Protein 4E4U (pdb70)

Secondary structure (DSSP, 8-state):
--EEEEEEEEEEPPTT-TT-SEEEEEEEEETTS-EEEEEE---SS-HHHHHHHHHHHHHHHTTTS-TT-HHHHHHHHHHTTT--S--HHHHHHHHHHHHHHHHHHHHHHTSBGGGTTT----SSEEEEEE---B-TTS-B-SS-HHHHHHHHHHHHHHT-SEEEE--S---BTT--B---HHHHHHHHHHHHHHHHHHTTSSEEEE---S-B-HHHHHHHHHHHGGG--SEEE--S-SS-HHHHHHHHHT-SSPEEE-TT--HHHHHHHHHHTT--SEE---TTTTTSHHHHHHHHHHHHHTT-EE-----S-HHHHHHHHHHHHT-TTB--EEESTTS-HHHHHTBSSPPEEETTEEE---SSBTS--B-HHHHHHT-----SS-SS--BSSPPPTT-----

Nearest PDB structures (foldseek):
  4e4u-assembly1_A  TM=1.002E+00  e=3.955E-94  unidentified
  4e5t-assembly1_A  TM=9.890E-01  e=2.209E-67  Roseibium alexandrii DFL-11
  4e5t-assembly1_B  TM=9.887E-01  e=5.277E-67  Roseibium alexandrii DFL-11
  4e5t-assembly1_C  TM=9.898E-01  e=5.972E-66  Roseibium alexandrii DFL-11
  4e5t-assembly1_D  TM=9.881E-01  e=5.972E-66  Roseibium alexandrii DFL-11

Radius of gyration: 20.28 Å; Cα contacts (8 Å, |Δi|>4): 953; chains: 1; bounding box: 49×52×54 Å

Structure (mmCIF, N/CA/C/O backbone):
data_4E4U
#
_entry.id   4E4U
#
_cell.length_a   118.835
_cell.length_b   118.835
_cell.length_c   120.839
_cell.angle_alpha   90.00
_cell.angle_beta   90.00
_cell.angle_gamma   90.00
#
_symmetry.space_group_name_H-M   'I 4 2 2'
#
loop_
_entity.id
_entity.type
_entity.pdbx_description
1 polymer 'Mandalate racemase/muconate lactonizing enzyme'
2 non-polymer (2R,3S)-1,4-DIMERCAPTOBUTANE-2,3-DIOL
3 water water
#
loop_
_atom_site.group_PDB
_atom_site.id
_atom_site.type_symbol
_atom_site.label_atom_id
_atom_site.label_alt_id
_atom_site.label_comp_id
_atom_site.label_asym_id
_atom_site.label_entity_id
_atom_site.label_seq_id
_atom_site.pdbx_PDB_ins_code
_atom_site.Cartn_x
_atom_site.Cartn_y
_atom_site.Cartn_z
_atom_site.occupancy
_atom_site.B_iso_or_equiv
_atom_site.auth_seq_id
_atom_site.auth_comp_id
_atom_site.auth_asym_id
_atom_site.auth_atom_id
_atom_site.pdbx_PDB_model_num
ATOM 1 N N . MET A 1 1 ? 42.456 28.751 -69.362 1.00 25.56 1 MET A N 1
ATOM 2 C CA . MET A 1 1 ? 42.797 28.034 -68.144 1.00 26.36 1 MET A CA 1
ATOM 3 C C . MET A 1 1 ? 42.647 26.531 -68.307 1.00 21.79 1 MET A C 1
ATOM 4 O O . MET A 1 1 ? 41.600 26.064 -68.743 1.00 20.65 1 MET A O 1
ATOM 9 N N . LYS A 1 2 ? 43.669 25.770 -67.922 1.00 19.36 2 LYS A N 1
ATOM 10 C CA . LYS A 1 2 ? 43.571 24.318 -68.018 1.00 19.35 2 LYS A CA 1
ATOM 11 C C . LYS A 1 2 ? 44.350 23.576 -66.933 1.00 16.89 2 LYS A C 1
ATOM 12 O O . LYS A 1 2 ? 45.324 24.090 -66.390 1.00 17.66 2 LYS A O 1
ATOM 18 N N . ILE A 1 3 ? 43.907 22.360 -66.624 1.00 16.00 3 ILE A N 1
ATOM 19 C CA . ILE A 1 3 ? 44.591 21.521 -65.645 1.00 16.06 3 ILE A CA 1
ATOM 20 C C . ILE A 1 3 ? 45.803 20.885 -66.301 1.00 16.63 3 ILE A C 1
ATOM 21 O O . ILE A 1 3 ? 45.681 20.249 -67.350 1.00 17.49 3 ILE A O 1
ATOM 26 N N . VAL A 1 4 ? 46.974 21.045 -65.694 1.00 16.23 4 VAL A N 1
ATOM 27 C CA . VAL A 1 4 ? 48.189 20.519 -66.310 1.00 17.45 4 VAL A CA 1
ATOM 28 C C . VAL A 1 4 ? 48.881 19.431 -65.496 1.00 17.95 4 VAL A C 1
ATOM 29 O O . VAL A 1 4 ? 49.755 18.736 -66.015 1.00 19.07 4 VAL A O 1
ATOM 33 N N . SER A 1 5 ? 48.501 19.269 -64.232 1.00 17.81 5 SER A N 1
ATOM 34 C CA . SER A 1 5 ? 49.166 18.267 -63.402 1.00 18.25 5 SER A CA 1
ATOM 35 C C . SER A 1 5 ? 48.326 17.776 -62.232 1.00 16.61 5 SER A C 1
ATOM 36 O O . SER A 1 5 ? 47.414 18.464 -61.766 1.00 16.09 5 SER A O 1
ATOM 39 N N . LEU A 1 6 ? 48.677 16.581 -61.767 1.00 16.78 6 LEU A N 1
ATOM 40 C CA . LEU A 1 6 ? 48.016 15.909 -60.663 1.00 16.71 6 LEU A CA 1
ATOM 41 C C . LEU A 1 6 ? 49.063 15.347 -59.712 1.00 17.17 6 LEU A C 1
ATOM 42 O O . LEU A 1 6 ? 50.088 14.819 -60.152 1.00 18.67 6 LEU A O 1
ATOM 47 N N . GLU A 1 7 ? 48.796 15.456 -58.413 1.00 16.28 7 GLU A N 1
ATOM 48 C CA . GLU A 1 7 ? 49.519 14.697 -57.396 1.00 17.87 7 GLU A CA 1
ATOM 49 C C . GLU A 1 7 ? 48.501 13.927 -56.576 1.00 16.42 7 GLU A C 1
ATOM 50 O O . GLU A 1 7 ? 47.464 14.479 -56.197 1.00 17.69 7 GLU A O 1
ATOM 56 N N . THR A 1 8 ? 48.804 12.667 -56.279 1.00 15.20 8 THR A N 1
ATOM 57 C CA . THR A 1 8 ? 47.959 11.859 -55.407 1.00 15.59 8 THR A CA 1
ATOM 58 C C . THR A 1 8 ? 48.669 11.625 -54.083 1.00 16.44 8 THR A C 1
ATOM 59 O O . THR A 1 8 ? 49.847 11.265 -54.059 1.00 17.64 8 THR A O 1
ATOM 63 N N . HIS A 1 9 ? 47.956 11.846 -52.986 1.00 15.65 9 HIS A N 1
ATOM 64 C CA . HIS A 1 9 ? 48.509 11.638 -51.658 1.00 16.31 9 HIS A CA 1
ATOM 65 C C . HIS A 1 9 ? 47.559 10.768 -50.859 1.00 15.86 9 HIS A C 1
ATOM 66 O O . HIS A 1 9 ? 46.459 11.201 -50.516 1.00 16.42 9 HIS A O 1
ATOM 73 N N . ILE A 1 10 ? 47.976 9.534 -50.593 1.00 16.07 10 ILE A N 1
ATOM 74 C CA . ILE A 1 10 ? 47.166 8.605 -49.816 1.00 15.95 10 ILE A CA 1
ATOM 75 C C . ILE A 1 10 ? 47.743 8.541 -48.407 1.00 16.32 10 ILE A C 1
ATOM 76 O O . ILE A 1 10 ? 48.786 7.930 -48.168 1.00 18.27 10 ILE A O 1
ATOM 81 N N . VAL A 1 11 ? 47.064 9.216 -47.487 1.00 16.03 11 VAL A N 1
ATOM 82 C CA . VAL A 1 11 ? 47.567 9.444 -46.143 1.00 16.42 11 VAL A CA 1
ATOM 83 C C . VAL A 1 11 ? 47.104 8.353 -45.187 1.00 16.34 11 VAL A C 1
ATOM 84 O O . VAL A 1 11 ? 45.921 8.015 -45.148 1.00 16.53 11 VAL A O 1
ATOM 88 N N . ALA A 1 12 ? 48.038 7.806 -44.416 1.00 16.30 12 ALA A N 1
ATOM 89 C CA . ALA A 1 12 ? 47.708 6.826 -43.387 1.00 16.49 12 ALA A CA 1
ATOM 90 C C . ALA A 1 12 ? 47.142 7.543 -42.168 1.00 16.74 12 ALA A C 1
ATOM 91 O O . ALA A 1 12 ? 47.799 8.413 -41.596 1.00 18.31 12 ALA A O 1
ATOM 93 N N . VAL A 1 13 ? 45.929 7.177 -41.768 1.00 16.08 13 VAL A N 1
ATOM 94 C CA . VAL A 1 13 ? 45.313 7.755 -40.581 1.00 16.46 13 VAL A CA 1
ATOM 95 C C . VAL A 1 13 ? 45.891 7.065 -39.345 1.00 17.97 13 VAL A C 1
ATOM 96 O O . VAL A 1 13 ? 45.874 5.845 -39.254 1.00 18.11 13 VAL A O 1
ATOM 100 N N . PRO A 1 14 ? 46.428 7.839 -38.387 1.00 19.28 14 PRO A N 1
ATOM 101 C CA . PRO A 1 14 ? 47.045 7.197 -37.218 1.00 20.50 14 PRO A CA 1
ATOM 102 C C . PRO A 1 14 ? 46.034 6.404 -36.393 1.00 20.90 14 PRO A C 1
ATOM 103 O O . PRO A 1 14 ? 44.844 6.738 -36.409 1.00 20.25 14 PRO A O 1
ATOM 107 N N . PRO A 1 15 ? 46.497 5.363 -35.678 1.00 22.91 15 PRO A N 1
ATOM 108 C CA . PRO A 1 15 ? 45.602 4.665 -34.747 1.00 24.15 15 PRO A CA 1
ATOM 109 C C . PRO A 1 15 ? 45.019 5.678 -33.763 1.00 25.27 15 PRO A C 1
ATOM 110 O O . PRO A 1 15 ? 45.718 6.632 -33.408 1.00 25.96 15 PRO A O 1
ATOM 114 N N . PRO A 1 16 ? 43.763 5.490 -33.323 1.00 25.97 16 PRO A N 1
ATOM 115 C CA . PRO A 1 16 ? 42.871 4.351 -33.572 1.00 26.06 16 PRO A CA 1
ATOM 116 C C . PRO A 1 16 ? 42.044 4.445 -34.861 1.00 25.24 16 PRO A C 1
ATOM 117 O O . PRO A 1 16 ? 40.969 3.847 -34.920 1.00 26.57 16 PRO A O 1
ATOM 121 N N . HIS A 1 17 ? 42.534 5.175 -35.861 1.00 23.14 17 HIS A N 1
ATOM 122 C CA . HIS A 1 17 ? 41.933 5.202 -37.197 1.00 22.18 17 HIS A CA 1
ATOM 123 C C . HIS A 1 17 ? 40.513 5.782 -37.239 1.00 22.44 17 HIS A C 1
ATOM 124 O O . HIS A 1 17 ? 39.618 5.223 -37.880 1.00 22.41 17 HIS A O 1
ATOM 131 N N . VAL A 1 18 ? 40.307 6.912 -36.570 1.00 22.98 18 VAL A N 1
ATOM 132 C CA . VAL A 1 18 ? 39.004 7.563 -36.630 1.00 23.97 18 VAL A CA 1
ATOM 133 C C . VAL A 1 18 ? 38.810 8.196 -38.005 1.00 21.55 18 VAL A C 1
ATOM 134 O O . VAL A 1 18 ? 39.579 9.062 -38.421 1.00 21.54 18 VAL A O 1
ATOM 138 N N . GLY A 1 19 ? 37.783 7.748 -38.717 1.00 19.33 19 GLY A N 1
ATOM 139 C CA . GLY A 1 19 ? 37.587 8.171 -40.089 1.00 18.16 19 GLY A CA 1
ATOM 140 C C . GLY A 1 19 ? 38.204 7.195 -41.075 1.00 17.67 19 GLY A C 1
ATOM 141 O O . GLY A 1 19 ? 38.284 7.484 -42.270 1.00 17.85 19 GLY A O 1
ATOM 142 N N . GLY A 1 20 ? 38.652 6.042 -40.579 1.00 17.98 20 GLY A N 1
ATOM 143 C CA . GLY A 1 20 ? 39.114 4.977 -41.455 1.00 17.57 20 GLY A CA 1
ATOM 144 C C . GLY A 1 20 ? 40.618 4.797 -41.508 1.00 16.77 20 GLY A C 1
ATOM 145 O O . GLY A 1 20 ? 41.359 5.458 -40.787 1.00 18.06 20 GLY A O 1
ATOM 146 N N . MET A 1 21 ? 41.075 3.895 -42.372 1.00 15.90 21 MET A N 1
ATOM 147 C CA . MET A 1 21 ? 42.492 3.550 -42.435 1.00 15.47 21 MET A CA 1
ATOM 148 C C . MET A 1 21 ? 43.354 4.541 -43.218 1.00 15.32 21 MET A C 1
ATOM 149 O O . MET A 1 21 ? 44.517 4.747 -42.890 1.00 15.74 21 MET A O 1
ATOM 154 N N . TYR A 1 22 ? 42.800 5.130 -44.268 1.00 14.11 22 TYR A N 1
ATOM 155 C CA . TYR A 1 22 ? 43.568 6.047 -45.105 1.00 13.89 22 TYR A CA 1
ATOM 156 C C . TYR A 1 22 ? 42.629 6.987 -45.824 1.00 14.11 22 TYR A C 1
ATOM 157 O O . TYR A 1 22 ? 41.464 6.659 -46.050 1.00 15.38 22 TYR A O 1
ATOM 166 N N . TRP A 1 23 ? 43.143 8.157 -46.177 1.00 13.96 23 TRP A N 1
ATOM 167 C CA . TRP A 1 23 ? 42.387 9.129 -46.957 1.00 13.98 23 TRP A CA 1
ATOM 168 C C . TRP A 1 23 ? 43.100 9.378 -48.274 1.00 13.95 23 TRP A C 1
ATOM 169 O O . TRP A 1 23 ? 44.325 9.513 -48.312 1.00 15.63 23 TRP A O 1
ATOM 180 N N . ILE A 1 24 ? 42.323 9.422 -49.353 1.00 13.30 24 ILE A N 1
ATOM 181 C CA . ILE A 1 24 ? 42.874 9.577 -50.691 1.00 12.90 24 ILE A CA 1
ATOM 182 C C . ILE A 1 24 ? 42.674 11.002 -51.180 1.00 13.68 24 ILE A C 1
ATOM 183 O O . ILE A 1 24 ? 41.547 11.399 -51.490 1.00 13.44 24 ILE A O 1
ATOM 188 N N . PHE A 1 25 ? 43.760 11.768 -51.260 1.00 13.67 25 PHE A N 1
ATOM 189 C CA . PHE A 1 25 ? 43.676 13.154 -51.711 1.00 13.73 25 PHE A CA 1
ATOM 190 C C . PHE A 1 25 ? 44.273 13.318 -53.097 1.00 13.52 25 PHE A C 1
ATOM 191 O O . PHE A 1 25 ? 45.239 12.640 -53.449 1.00 14.74 25 PHE A O 1
ATOM 199 N N . VAL A 1 26 ? 43.706 14.233 -53.875 1.00 13.51 26 VAL A N 1
ATOM 200 C CA . VAL A 1 26 ? 44.302 14.623 -55.146 1.00 13.73 26 VAL A CA 1
ATOM 201 C C . VAL A 1 26 ? 44.520 16.132 -55.168 1.00 14.07 26 VAL A C 1
ATOM 202 O O . VAL A 1 26 ? 43.693 16.899 -54.656 1.00 15.02 26 VAL A O 1
ATOM 206 N N . LYS A 1 27 ? 45.652 16.551 -55.726 1.00 14.39 27 LYS A N 1
ATOM 207 C CA . LYS A 1 27 ? 45.952 17.969 -55.898 1.00 15.35 27 LYS A CA 1
ATOM 208 C C . LYS A 1 27 ? 46.144 18.270 -57.377 1.00 15.21 27 LYS A C 1
ATOM 209 O O . LYS A 1 27 ? 46.951 17.627 -58.049 1.00 16.49 27 LYS A O 1
ATOM 215 N N . LEU A 1 28 ? 45.375 19.230 -57.885 1.00 15.03 28 LEU A N 1
ATOM 216 C CA . LEU A 1 28 ? 45.468 19.643 -59.280 1.00 15.09 28 LEU A CA 1
ATOM 217 C C . LEU A 1 28 ? 46.107 21.009 -59.377 1.00 15.58 28 LEU A C 1
ATOM 218 O O . LEU A 1 28 ? 45.899 21.863 -58.512 1.00 16.32 28 LEU A O 1
ATOM 223 N N . LYS A 1 29 ? 46.879 21.232 -60.433 1.00 17.14 29 LYS A N 1
ATOM 224 C CA . LYS A 1 29 ? 47.404 22.564 -60.692 1.00 19.45 29 LYS A CA 1
ATOM 225 C C . LYS A 1 29 ? 47.056 22.983 -62.113 1.00 18.35 29 LYS A C 1
ATOM 226 O O . LYS A 1 29 ? 47.038 22.155 -63.033 1.00 17.57 29 LYS A O 1
ATOM 232 N N . THR A 1 30 ? 46.752 24.266 -62.279 1.00 19.20 30 THR A N 1
ATOM 233 C CA . THR A 1 30 ? 46.454 24.818 -63.593 1.00 19.45 30 THR A CA 1
ATOM 234 C C . THR A 1 30 ? 47.702 25.406 -64.239 1.00 19.52 30 THR A C 1
ATOM 235 O O . THR A 1 30 ? 48.736 25.584 -63.579 1.00 19.48 30 THR A O 1
ATOM 239 N N . ASP A 1 31 ? 47.590 25.731 -65.525 1.00 20.09 31 ASP A N 1
ATOM 240 C CA . ASP A 1 31 ? 48.686 26.324 -66.273 1.00 22.85 31 ASP A CA 1
ATOM 241 C C . ASP A 1 31 ? 49.069 27.708 -65.756 1.00 24.81 31 ASP A C 1
ATOM 242 O O . ASP A 1 31 ? 50.197 28.148 -65.955 1.00 26.02 31 ASP A O 1
ATOM 247 N N . ASP A 1 32 ? 48.145 28.398 -65.089 1.00 26.19 32 ASP A N 1
ATOM 248 C CA . ASP A 1 32 ? 48.482 29.703 -64.518 1.00 28.80 32 ASP A CA 1
ATOM 249 C C . ASP A 1 32 ? 48.613 29.668 -62.992 1.00 27.73 32 ASP A C 1
ATOM 250 O O . ASP A 1 32 ? 48.523 30.698 -62.315 1.00 28.46 32 ASP A O 1
ATOM 255 N N . GLY A 1 33 ? 48.807 28.471 -62.457 1.00 26.24 33 GLY A N 1
ATOM 256 C CA . GLY A 1 33 ? 49.265 28.322 -61.090 1.00 25.81 33 GLY A CA 1
ATOM 257 C C . GLY A 1 33 ? 48.222 28.220 -59.992 1.00 24.81 33 GLY A C 1
ATOM 258 O O . GLY A 1 33 ? 48.571 28.322 -58.817 1.00 26.54 33 GLY A O 1
ATOM 259 N N . ILE A 1 34 ? 46.953 28.024 -60.342 1.00 22.93 34 ILE A N 1
ATOM 260 C CA . ILE A 1 34 ? 45.933 27.849 -59.310 1.00 21.96 34 ILE A CA 1
ATOM 261 C C . ILE A 1 34 ? 45.898 26.386 -58.876 1.00 20.32 34 ILE A C 1
ATOM 262 O O . ILE A 1 34 ? 45.921 25.484 -59.716 1.00 20.45 34 ILE A O 1
ATOM 267 N N . GLU A 1 35 ? 45.865 26.153 -57.567 1.00 20.10 35 GLU A N 1
ATOM 268 C CA . GLU A 1 35 ? 45.862 24.799 -57.026 1.00 20.17 35 GLU A CA 1
ATOM 269 C C . GLU A 1 35 ? 44.488 24.445 -56.498 1.00 17.37 35 GLU A C 1
ATOM 270 O O . GLU A 1 35 ? 43.835 25.274 -55.863 1.00 17.82 35 GLU A O 1
ATOM 276 N N . GLY A 1 36 ? 44.053 23.212 -56.745 1.00 15.26 36 GLY A N 1
ATOM 277 C CA . GLY A 1 36 ? 42.819 22.715 -56.161 1.00 15.62 36 GLY A CA 1
ATOM 278 C C . GLY A 1 36 ? 43.047 21.371 -55.499 1.00 14.68 36 GLY A C 1
ATOM 279 O O . GLY A 1 36 ? 43.888 20.593 -55.946 1.00 15.04 36 GLY A O 1
ATOM 280 N N . VAL A 1 37 ? 42.300 21.091 -54.434 1.00 13.80 37 VAL A N 1
ATOM 281 C CA . VAL A 1 37 ? 42.434 19.820 -53.733 1.00 13.86 37 VAL A CA 1
ATOM 282 C C . VAL A 1 37 ? 41.088 19.096 -53.671 1.00 13.82 37 VAL A C 1
ATOM 283 O O . VAL A 1 37 ? 40.036 19.731 -53.621 1.00 14.00 37 VAL A O 1
ATOM 287 N N . GLY A 1 38 ? 41.130 17.767 -53.710 1.00 12.41 38 GLY A N 1
ATOM 288 C CA . GLY A 1 38 ? 39.928 16.960 -53.631 1.00 12.77 38 GLY A CA 1
ATOM 289 C C . GLY A 1 38 ? 40.186 15.671 -52.882 1.00 12.31 38 GLY A C 1
ATOM 290 O O . GLY A 1 38 ? 41.339 15.339 -52.559 1.00 13.38 38 GLY A O 1
ATOM 291 N N . GLU A 1 39 ? 39.113 14.944 -52.595 1.00 11.89 39 GLU A N 1
ATOM 292 C CA . GLU A 1 39 ? 39.200 13.680 -51.881 1.00 12.24 39 GLU A CA 1
ATOM 293 C C . GLU A 1 39 ? 38.345 12.645 -52.595 1.00 12.04 39 GLU A C 1
ATOM 294 O O . GLU A 1 39 ? 37.279 12.968 -53.129 1.00 12.02 39 GLU A O 1
ATOM 300 N N . ILE A 1 40 ? 38.837 11.410 -52.610 1.00 11.68 40 ILE A N 1
ATOM 301 C CA . ILE A 1 40 ? 38.186 10.291 -53.265 1.00 10.98 40 ILE A CA 1
ATOM 302 C C . ILE A 1 40 ? 37.710 9.293 -52.216 1.00 11.31 40 ILE A C 1
ATOM 303 O O . ILE A 1 40 ? 38.478 8.917 -51.331 1.00 12.52 40 ILE A O 1
ATOM 308 N N . TYR A 1 41 ? 36.446 8.873 -52.307 1.00 11.47 41 TYR A N 1
ATOM 309 C CA . TYR A 1 41 ? 35.900 7.885 -51.382 1.00 11.72 41 TYR A CA 1
ATOM 310 C C . TYR A 1 41 ? 35.624 6.618 -52.172 1.00 12.05 41 TYR A C 1
ATOM 311 O O . TYR A 1 41 ? 34.638 6.533 -52.912 1.00 13.50 41 TYR A O 1
ATOM 320 N N . SER A 1 42 ? 36.521 5.644 -52.048 1.00 12.59 42 SER A N 1
ATOM 321 C CA . SER A 1 42 ? 36.390 4.392 -52.784 1.00 13.37 42 SER A CA 1
ATOM 322 C C . SER A 1 42 ? 37.355 3.375 -52.211 1.00 13.48 42 SER A C 1
ATOM 323 O O . SER A 1 42 ? 38.558 3.630 -52.141 1.00 15.42 42 SER A O 1
ATOM 326 N N . ALA A 1 43 ? 36.834 2.219 -51.816 1.00 12.72 43 ALA A N 1
ATOM 327 C CA . ALA A 1 43 ? 37.675 1.186 -51.219 1.00 13.62 43 ALA A CA 1
ATOM 328 C C . ALA A 1 43 ? 37.360 -0.213 -51.732 1.00 11.82 43 ALA A C 1
ATOM 329 O O . ALA A 1 43 ? 37.677 -1.202 -51.074 1.00 12.92 43 ALA A O 1
ATOM 331 N N . THR A 1 44 ? 36.735 -0.303 -52.902 1.00 11.30 44 THR A N 1
ATOM 332 C CA . THR A 1 44 ? 36.586 -1.599 -53.558 1.00 11.83 44 THR A CA 1
ATOM 333 C C . THR A 1 44 ? 37.955 -2.268 -53.694 1.00 12.07 44 THR A C 1
ATOM 334 O O . THR A 1 44 ? 38.101 -3.473 -53.435 1.00 12.11 44 THR A O 1
ATOM 338 N N . PHE A 1 45 ? 38.943 -1.464 -54.098 1.00 12.09 45 PHE A N 1
ATOM 339 C CA . PHE A 1 45 ? 40.330 -1.895 -54.258 1.00 12.51 45 PHE A CA 1
ATOM 340 C C . PHE A 1 45 ? 41.202 -1.074 -53.330 1.00 13.32 45 PHE A C 1
ATOM 341 O O . PHE A 1 45 ? 40.863 0.070 -53.019 1.00 13.70 45 PHE A O 1
ATOM 349 N N . GLY A 1 46 ? 42.328 -1.652 -52.910 1.00 13.91 46 GLY A N 1
ATOM 350 C CA . GLY A 1 46 ? 43.255 -0.997 -52.002 1.00 14.87 46 GLY A CA 1
ATOM 351 C C . GLY A 1 46 ? 44.059 0.131 -52.621 1.00 15.07 46 GLY A C 1
ATOM 352 O O . GLY A 1 46 ? 44.046 0.319 -53.836 1.00 15.17 46 GLY A O 1
ATOM 353 N N A PRO A 1 47 ? 44.748 0.905 -51.780 0.54 16.30 47 PRO A N 1
ATOM 354 N N B PRO A 1 47 ? 44.799 0.877 -51.782 0.46 16.15 47 PRO A N 1
ATOM 355 C CA A PRO A 1 47 ? 45.493 2.086 -52.227 0.54 17.56 47 PRO A CA 1
ATOM 356 C CA B PRO A 1 47 ? 45.566 2.064 -52.177 0.46 17.39 47 PRO A CA 1
ATOM 357 C C A PRO A 1 47 ? 46.596 1.805 -53.258 0.54 17.23 47 PRO A C 1
ATOM 358 C C B PRO A 1 47 ? 46.581 1.793 -53.275 0.46 17.26 47 PRO A C 1
ATOM 359 O O A PRO A 1 47 ? 46.905 2.703 -54.041 0.54 17.26 47 PRO A O 1
ATOM 360 O O B PRO A 1 47 ? 46.828 2.668 -54.106 0.46 17.44 47 PRO A O 1
ATOM 367 N N . LYS A 1 48 ? 47.167 0.601 -53.275 1.00 17.34 48 LYS A N 1
ATOM 368 C CA . LYS A 1 48 ? 48.172 0.251 -54.284 1.00 18.74 48 LYS A CA 1
ATOM 369 C C . LYS A 1 48 ? 47.570 0.206 -55.688 1.00 18.01 48 LYS A C 1
ATOM 370 O O . LYS A 1 48 ? 48.237 0.499 -56.682 1.00 19.51 48 LYS A O 1
ATOM 376 N N . ALA A 1 49 ? 46.303 -0.164 -55.772 1.00 15.87 49 ALA A N 1
ATOM 377 C CA . ALA A 1 49 ? 45.597 -0.137 -57.042 1.00 15.16 49 ALA A CA 1
ATOM 378 C C . ALA A 1 49 ? 45.041 1.256 -57.328 1.00 14.13 49 ALA A C 1
ATOM 379 O O . ALA A 1 49 ? 44.982 1.677 -58.483 1.00 14.37 49 ALA A O 1
ATOM 381 N N . MET A 1 50 ? 44.633 1.975 -56.283 1.00 13.89 50 MET A N 1
ATOM 382 C CA . MET A 1 50 ? 44.010 3.282 -56.480 1.00 13.50 50 MET A CA 1
ATOM 383 C C . MET A 1 50 ? 44.952 4.299 -57.123 1.00 13.89 50 MET A C 1
ATOM 384 O O . MET A 1 50 ? 44.519 5.110 -57.931 1.00 14.42 50 MET A O 1
ATOM 389 N N . ALA A 1 51 ? 46.234 4.257 -56.779 1.00 15.00 51 ALA A N 1
ATOM 390 C CA . ALA A 1 51 ? 47.175 5.218 -57.352 1.00 15.56 51 ALA A CA 1
ATOM 391 C C . ALA A 1 51 ? 47.247 5.153 -58.898 1.00 14.60 51 ALA A C 1
ATOM 392 O O . ALA A 1 51 ? 47.053 6.177 -59.559 1.00 14.65 51 ALA A O 1
ATOM 394 N N . PRO A 1 52 ? 47.475 3.958 -59.487 1.00 14.55 52 PRO A N 1
ATOM 395 C CA . PRO A 1 52 ? 47.458 3.937 -60.956 1.00 14.82 52 PRO A CA 1
ATOM 396 C C . PRO A 1 52 ? 46.066 4.145 -61.564 1.00 13.62 52 PRO A C 1
ATOM 397 O O . PRO A 1 52 ? 45.974 4.651 -62.682 1.00 14.27 52 PRO A O 1
ATOM 401 N N . ILE A 1 53 ? 45.001 3.786 -60.852 1.00 12.56 53 ILE A N 1
ATOM 402 C CA . ILE A 1 53 ? 43.660 4.090 -61.344 1.00 12.14 53 ILE A CA 1
ATOM 403 C C . ILE A 1 53 ? 43.489 5.603 -61.508 1.00 11.79 53 ILE A C 1
ATOM 404 O O . ILE A 1 53 ? 43.012 6.089 -62.546 1.00 12.40 53 ILE A O 1
ATOM 409 N N . ILE A 1 54 ? 43.889 6.351 -60.484 1.00 12.23 54 ILE A N 1
ATOM 410 C CA . ILE A 1 54 ? 43.720 7.798 -60.504 1.00 12.70 54 ILE A CA 1
ATOM 411 C C . ILE A 1 54 ? 44.534 8.424 -61.637 1.00 13.08 54 ILE A C 1
ATOM 412 O O . ILE A 1 54 ? 44.036 9.298 -62.359 1.00 13.67 54 ILE A O 1
ATOM 417 N N . ASP A 1 55 ? 45.767 7.958 -61.821 1.00 13.59 55 ASP A N 1
ATOM 418 C CA . ASP A 1 55 ? 46.595 8.434 -62.929 1.00 15.05 55 ASP A CA 1
ATOM 419 C C . ASP A 1 55 ? 45.888 8.192 -64.266 1.00 14.16 55 ASP A C 1
ATOM 420 O O . ASP A 1 55 ? 45.879 9.057 -65.144 1.00 14.38 55 ASP A O 1
ATOM 425 N N . ASP A 1 56 ? 45.292 7.015 -64.413 1.00 13.60 56 ASP A N 1
ATOM 426 C CA . ASP A 1 56 ? 44.640 6.650 -65.660 1.00 13.67 56 ASP A CA 1
ATOM 427 C C . ASP A 1 56 ? 43.450 7.558 -65.967 1.00 12.77 56 ASP A C 1
ATOM 428 O O . ASP A 1 56 ? 43.312 8.063 -67.084 1.00 13.75 56 ASP A O 1
ATOM 433 N N . VAL A 1 57 ? 42.595 7.773 -64.973 1.00 11.65 57 VAL A N 1
ATOM 434 C CA . VAL A 1 57 ? 41.415 8.610 -65.163 1.00 11.70 57 VAL A CA 1
ATOM 435 C C . VAL A 1 57 ? 41.834 10.042 -65.486 1.00 12.13 57 VAL A C 1
ATOM 436 O O . VAL A 1 57 ? 41.288 10.678 -66.385 1.00 13.27 57 VAL A O 1
ATOM 440 N N . PHE A 1 58 ? 42.806 10.547 -64.738 1.00 12.22 58 PHE A N 1
ATOM 441 C CA . PHE A 1 58 ? 43.287 11.903 -64.949 1.00 12.54 58 PHE A CA 1
ATOM 442 C C . PHE A 1 58 ? 43.836 12.095 -66.361 1.00 12.27 58 PHE A C 1
ATOM 443 O O . PHE A 1 58 ? 43.467 13.041 -67.067 1.00 13.26 58 PHE A O 1
ATOM 451 N N . GLU A 1 59 ? 44.706 11.187 -66.783 1.00 13.46 59 GLU A N 1
ATOM 452 C CA . GLU A 1 59 ? 45.320 11.302 -68.100 1.00 15.32 59 GLU A CA 1
ATOM 453 C C . GLU A 1 59 ? 44.282 11.273 -69.222 1.00 14.49 59 GLU A C 1
ATOM 454 O O . GLU A 1 59 ? 44.353 12.078 -70.152 1.00 14.86 59 GLU A O 1
ATOM 460 N N . ARG A 1 60 ? 43.315 10.364 -69.129 1.00 13.55 60 ARG A N 1
ATOM 461 C CA . ARG A 1 60 ? 42.341 10.196 -70.202 1.00 14.19 60 ARG A CA 1
ATOM 462 C C . ARG A 1 60 ? 41.287 11.284 -70.229 1.00 14.12 60 ARG A C 1
ATOM 463 O O . ARG A 1 60 ? 40.851 11.687 -71.305 1.00 14.83 60 ARG A O 1
ATOM 471 N N . HIS A 1 61 ? 40.866 11.754 -69.056 1.00 13.08 61 HIS A N 1
ATOM 472 C CA . HIS A 1 61 ? 39.621 12.513 -68.977 1.00 12.92 61 HIS A CA 1
ATOM 473 C C . HIS A 1 61 ? 39.737 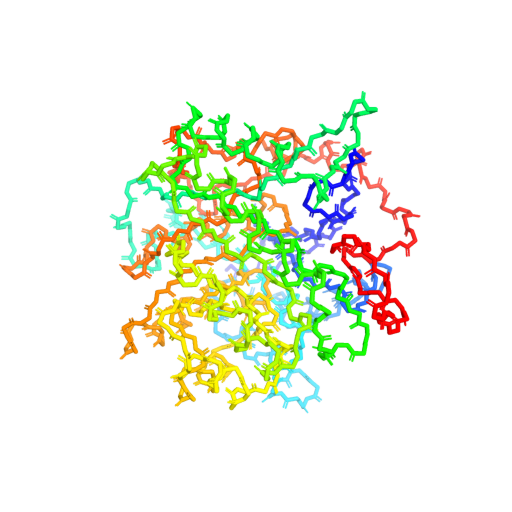13.934 -68.428 1.00 13.02 61 HIS A C 1
ATOM 474 O O . HIS A 1 61 ? 38.754 14.664 -68.457 1.00 14.03 61 HIS A O 1
ATOM 481 N N . LEU A 1 62 ? 40.910 14.339 -67.933 1.00 12.85 62 LEU A N 1
ATOM 482 C CA . LEU A 1 62 ? 41.028 15.675 -67.332 1.00 12.88 62 LEU A CA 1
ATOM 483 C C . LEU A 1 62 ? 42.278 16.454 -67.742 1.00 13.32 62 LEU A C 1
ATOM 484 O O . LEU A 1 62 ? 42.228 17.676 -67.867 1.00 14.03 62 LEU A O 1
ATOM 489 N N . LEU A 1 63 ? 43.397 15.761 -67.932 1.00 14.16 63 LEU A N 1
ATOM 490 C CA . LEU A 1 63 ? 44.633 16.430 -68.323 1.00 14.96 63 LEU A CA 1
ATOM 491 C C . LEU A 1 63 ? 44.408 17.352 -69.522 1.00 14.96 63 LEU A C 1
ATOM 492 O O . LEU A 1 63 ? 43.820 16.943 -70.528 1.00 15.71 63 LEU A O 1
ATOM 497 N N . ASN A 1 64 ? 44.841 18.605 -69.370 1.00 14.62 64 ASN A N 1
ATOM 498 C CA . ASN A 1 64 ? 44.741 19.649 -70.390 1.00 16.35 64 ASN A CA 1
ATOM 499 C C . ASN A 1 64 ? 43.341 20.184 -70.669 1.00 16.10 64 ASN A C 1
ATOM 500 O O . ASN A 1 64 ? 43.126 20.875 -71.667 1.00 18.14 64 ASN A O 1
ATOM 505 N N . ARG A 1 65 ? 42.405 19.899 -69.769 1.00 13.79 65 ARG A N 1
ATOM 506 C CA A ARG A 1 65 ? 41.031 20.384 -69.895 0.59 13.31 65 ARG A CA 1
ATOM 507 C CA B ARG A 1 65 ? 41.044 20.399 -69.911 0.41 13.50 65 ARG A CA 1
ATOM 508 C C . ARG A 1 65 ? 40.765 21.565 -68.958 1.00 13.89 65 ARG A C 1
ATOM 509 O O . ARG A 1 65 ? 41.447 21.743 -67.944 1.00 14.40 65 ARG A O 1
ATOM 524 N N . ASP A 1 66 ? 39.762 22.365 -69.295 1.00 14.30 66 ASP A N 1
ATOM 525 C CA . ASP A 1 66 ? 39.372 23.509 -68.478 1.00 14.03 66 ASP A CA 1
ATOM 526 C C . ASP A 1 66 ? 38.670 23.017 -67.208 1.00 13.89 66 ASP A C 1
ATOM 527 O O . ASP A 1 66 ? 37.700 22.267 -67.295 1.00 14.32 66 ASP A O 1
ATOM 532 N N . PRO A 1 67 ? 39.138 23.449 -66.021 1.00 13.53 67 PRO A N 1
ATOM 533 C CA . PRO A 1 67 ? 38.475 23.008 -64.783 1.00 13.56 67 PRO A CA 1
ATOM 534 C C . PRO A 1 67 ? 37.004 23.416 -64.677 1.00 13.01 67 PRO A C 1
ATOM 535 O O . PRO A 1 67 ? 36.263 22.791 -63.915 1.00 13.37 67 PRO A O 1
ATOM 539 N N . HIS A 1 68 ? 36.580 24.443 -65.410 1.00 12.46 68 HIS A N 1
ATOM 540 C CA . HIS A 1 68 ? 35.170 24.833 -65.375 1.00 12.09 68 HIS A CA 1
ATOM 541 C C . HIS A 1 68 ? 34.239 23.798 -65.999 1.00 11.96 68 HIS A C 1
ATOM 542 O O . HIS A 1 68 ? 33.031 23.829 -65.775 1.00 12.57 68 HIS A O 1
ATOM 549 N N . HIS A 1 69 ? 34.796 22.880 -66.780 1.00 11.13 69 HIS A N 1
ATOM 550 C CA . HIS A 1 69 ? 33.975 21.985 -67.583 1.00 11.03 69 HIS A CA 1
ATOM 551 C C . HIS A 1 69 ? 33.637 20.696 -66.838 1.00 10.21 69 HIS A C 1
ATOM 552 O O . HIS A 1 69 ? 34.028 19.595 -67.241 1.00 11.74 69 HIS A O 1
ATOM 559 N N . VAL A 1 70 ? 32.879 20.850 -65.758 1.00 10.83 70 VAL A N 1
ATOM 560 C CA . VAL A 1 70 ? 32.591 19.746 -64.855 1.00 11.45 70 VAL A CA 1
ATOM 561 C C . VAL A 1 70 ? 31.521 18.791 -65.397 1.00 11.40 70 VAL A C 1
ATOM 562 O O . VAL A 1 70 ? 31.547 17.603 -65.078 1.00 11.70 70 VAL A O 1
ATOM 566 N N . GLU A 1 71 ? 30.578 19.295 -66.195 1.00 11.01 71 GLU A N 1
ATOM 567 C CA . GLU A 1 71 ? 29.657 18.406 -66.912 1.00 11.07 71 GLU A CA 1
ATOM 568 C C . GLU A 1 71 ? 30.448 17.495 -67.840 1.00 11.08 71 GLU A C 1
ATOM 569 O O . GLU A 1 71 ? 30.231 16.283 -67.876 1.00 11.67 71 GLU A O 1
ATOM 575 N N . ARG A 1 72 ? 31.361 18.092 -68.601 1.00 10.95 72 ARG A N 1
ATOM 576 C CA . ARG A 1 72 ? 32.208 17.344 -69.519 1.00 10.89 72 ARG A CA 1
ATOM 577 C C . ARG A 1 72 ? 32.988 16.276 -68.764 1.00 10.60 72 ARG A C 1
ATOM 578 O O . ARG A 1 72 ? 33.008 15.104 -69.163 1.00 11.33 72 ARG A O 1
ATOM 586 N N . LEU A 1 73 ? 33.648 16.680 -67.685 1.00 10.37 73 LEU A N 1
ATOM 587 C CA . LEU A 1 73 ? 34.423 15.738 -66.886 1.00 10.32 73 LEU A CA 1
ATOM 588 C C . LEU A 1 73 ? 33.579 14.560 -66.414 1.00 10.50 73 LEU A C 1
ATOM 589 O O . LEU A 1 73 ? 33.972 13.396 -66.571 1.00 11.20 73 LEU A O 1
ATOM 594 N N . PHE A 1 74 ? 32.419 14.850 -65.833 1.00 10.15 74 PHE A N 1
ATOM 595 C CA . PHE A 1 74 ? 31.553 13.783 -65.364 1.00 10.18 74 PHE A CA 1
ATOM 596 C C . PHE A 1 74 ? 31.156 12.848 -66.513 1.00 10.19 74 PHE A C 1
ATOM 597 O O . PHE A 1 74 ? 31.264 11.624 -66.389 1.00 10.73 74 PHE A O 1
ATOM 605 N N . ARG A 1 75 ? 30.694 13.419 -67.626 1.00 10.02 75 ARG A N 1
ATOM 606 C CA . ARG A 1 75 ? 30.237 12.588 -68.739 1.00 9.89 75 ARG A CA 1
ATOM 607 C C . ARG A 1 75 ? 31.363 11.726 -69.298 1.00 10.66 75 ARG A C 1
ATOM 608 O O . ARG A 1 75 ? 31.138 10.563 -69.638 1.00 10.85 75 ARG A O 1
ATOM 616 N N . GLN A 1 76 ? 32.566 12.283 -69.409 1.00 10.80 76 GLN A N 1
ATOM 617 C CA . GLN A 1 76 ? 33.679 11.497 -69.936 1.00 11.02 76 GLN A CA 1
ATOM 618 C C . GLN A 1 76 ? 34.021 10.338 -69.003 1.00 11.27 76 GLN A C 1
ATOM 619 O O . GLN A 1 76 ? 34.235 9.213 -69.449 1.00 11.73 76 GLN A O 1
ATOM 625 N N . ALA A 1 77 ? 34.083 10.615 -67.707 1.00 10.59 77 ALA A N 1
ATOM 626 C CA . ALA A 1 77 ? 34.408 9.573 -66.738 1.00 10.86 77 ALA A CA 1
ATOM 627 C C . ALA A 1 77 ? 33.321 8.503 -66.680 1.00 10.16 77 ALA A C 1
ATOM 628 O O . ALA A 1 77 ? 33.605 7.306 -66.676 1.00 11.05 77 ALA A O 1
ATOM 630 N N . TYR A 1 78 ? 32.070 8.955 -66.621 1.00 9.53 78 TYR A N 1
ATOM 631 C CA . TYR A 1 78 ? 30.906 8.080 -66.566 1.00 10.09 78 TYR A CA 1
ATOM 632 C C . TYR A 1 78 ? 30.822 7.149 -67.774 1.00 9.93 78 TYR A C 1
ATOM 633 O O . TYR A 1 78 ? 30.303 6.043 -67.674 1.00 10.72 78 TYR A O 1
ATOM 642 N N . SER A 1 79 ? 31.342 7.606 -68.910 1.00 9.72 79 SER A N 1
ATOM 643 C CA . SER A 1 79 ? 31.224 6.877 -70.173 1.00 10.02 79 SER A CA 1
ATOM 644 C C . SER A 1 79 ? 32.447 6.021 -70.496 1.00 9.89 79 SER A C 1
ATOM 645 O O . SER A 1 79 ? 32.418 5.217 -71.434 1.00 10.96 79 SER A O 1
ATOM 648 N N . SER A 1 80 ? 33.512 6.205 -69.714 1.00 10.09 80 SER A N 1
ATOM 649 C CA . SER A 1 80 ? 34.833 5.641 -69.984 1.00 10.51 80 SER A CA 1
ATOM 650 C C . SER A 1 80 ? 34.813 4.160 -70.359 1.00 10.62 80 SER A C 1
ATOM 651 O O . SER A 1 80 ? 34.288 3.330 -69.617 1.00 12.03 80 SER A O 1
ATOM 654 N N . GLY A 1 81 ? 35.407 3.822 -71.499 1.00 11.26 81 GLY A N 1
ATOM 655 C CA . GLY A 1 81 ? 35.536 2.434 -71.907 1.00 12.15 81 GLY A CA 1
ATOM 656 C C . GLY A 1 81 ? 34.242 1.791 -72.367 1.00 11.23 81 GLY A C 1
ATOM 657 O O . GLY A 1 81 ? 34.093 0.573 -72.287 1.00 12.61 81 GLY A O 1
ATOM 658 N N . PHE A 1 82 ? 33.311 2.607 -72.862 1.00 10.99 82 PHE A N 1
ATOM 659 C CA . PHE A 1 82 ? 31.989 2.138 -73.279 1.00 10.88 82 PHE A CA 1
ATOM 660 C C . PHE A 1 82 ? 31.264 1.532 -72.076 1.00 10.62 82 PHE A C 1
ATOM 661 O O . PHE A 1 82 ? 30.892 0.362 -72.052 1.00 11.71 82 PHE A O 1
ATOM 669 N N . THR A 1 83 ? 31.084 2.365 -71.063 1.00 9.90 83 THR A N 1
ATOM 670 C CA . THR A 1 83 ? 30.332 1.979 -69.880 1.00 10.43 83 THR A CA 1
ATOM 671 C C . THR A 1 83 ? 29.039 2.797 -69.843 1.00 10.45 83 THR A C 1
ATOM 672 O O . THR A 1 83 ? 28.003 2.332 -70.320 1.00 10.95 83 THR A O 1
ATOM 676 N N . GLN A 1 84 ? 29.103 4.023 -69.334 1.00 10.80 84 GLN A N 1
ATOM 677 C CA . GLN A 1 84 ? 27.930 4.905 -69.324 1.00 10.26 84 GLN A CA 1
ATOM 678 C C . GLN A 1 84 ? 26.803 4.325 -68.467 1.00 10.04 84 GLN A C 1
ATOM 679 O O . GLN A 1 84 ? 25.613 4.497 -68.746 1.00 10.75 84 GLN A O 1
ATOM 685 N N . ARG A 1 85 ? 27.217 3.606 -67.432 1.00 10.25 85 ARG A N 1
ATOM 686 C CA . ARG A 1 85 ? 26.397 3.311 -66.260 1.00 9.34 85 ARG A CA 1
ATOM 687 C C . ARG A 1 85 ? 27.372 3.394 -65.090 1.00 10.14 85 ARG A C 1
ATOM 688 O O . ARG A 1 85 ? 28.578 3.390 -65.305 1.00 11.11 85 ARG A O 1
ATOM 696 N N . PRO A 1 86 ? 26.869 3.490 -63.858 1.00 10.49 86 PRO A N 1
ATOM 697 C CA . PRO A 1 86 ? 27.816 3.780 -62.773 1.00 11.00 86 PRO A CA 1
ATOM 698 C C . PRO A 1 86 ? 28.878 2.699 -62.557 1.00 10.99 86 PRO A C 1
ATOM 699 O O . PRO A 1 86 ? 28.531 1.524 -62.400 1.00 11.58 86 PRO A O 1
ATOM 703 N N . ASP A 1 87 ? 30.148 3.107 -62.571 1.00 11.24 87 ASP A N 1
ATOM 704 C CA . ASP A 1 87 ? 31.260 2.288 -62.104 1.00 10.81 87 ASP A CA 1
ATOM 705 C C . ASP A 1 87 ? 31.695 2.916 -60.781 1.00 10.81 87 ASP A C 1
ATOM 706 O O . ASP A 1 87 ? 32.182 4.048 -60.749 1.00 11.63 87 ASP A O 1
ATOM 711 N N . LEU A 1 88 ? 31.488 2.187 -59.691 1.00 10.73 88 LEU A N 1
ATOM 712 C CA . LEU A 1 88 ? 31.608 2.760 -58.353 1.00 10.67 88 LEU A CA 1
ATOM 713 C C . LEU A 1 88 ? 32.987 3.384 -58.079 1.00 10.48 88 LEU A C 1
ATOM 714 O O . LEU A 1 88 ? 33.082 4.481 -57.526 1.00 11.11 88 LEU A O 1
ATOM 719 N N . THR A 1 89 ? 34.057 2.695 -58.463 1.00 10.96 89 THR A N 1
ATOM 720 C CA . THR A 1 89 ? 35.390 3.239 -58.228 1.00 11.09 89 THR A CA 1
ATOM 721 C C . THR A 1 89 ? 35.634 4.463 -59.099 1.00 10.71 89 THR A C 1
ATOM 722 O O . THR A 1 89 ? 36.175 5.465 -58.621 1.00 11.15 89 THR A O 1
ATOM 726 N N . MET A 1 90 ? 35.208 4.405 -60.360 1.00 10.64 90 MET A N 1
ATOM 727 C CA . MET A 1 90 ? 35.383 5.549 -61.257 1.00 10.21 90 MET A CA 1
ATOM 728 C C . MET A 1 90 ? 34.647 6.761 -60.713 1.00 10.00 90 MET A C 1
ATOM 729 O O . MET A 1 90 ? 35.154 7.877 -60.768 1.00 11.03 90 MET A O 1
ATOM 734 N N . MET A 1 91 ? 33.451 6.549 -60.177 1.00 9.73 91 MET A N 1
ATOM 735 C CA . MET A 1 91 ? 32.697 7.664 -59.637 1.00 9.72 91 MET A CA 1
ATOM 736 C C . MET A 1 91 ? 33.386 8.284 -58.424 1.00 9.79 91 MET A C 1
ATOM 737 O O . MET A 1 91 ? 33.391 9.506 -58.272 1.00 10.40 91 MET A O 1
ATOM 742 N N . GLY A 1 92 ? 33.983 7.460 -57.563 1.00 9.75 92 GLY A N 1
ATOM 743 C CA . GLY A 1 92 ? 34.786 7.994 -56.472 1.00 10.70 92 GLY A CA 1
ATOM 744 C C . GLY A 1 92 ? 35.947 8.832 -56.983 1.00 10.59 92 GLY A C 1
ATOM 745 O O . GLY A 1 92 ? 36.194 9.941 -56.505 1.00 11.28 92 GLY A O 1
ATOM 746 N N . VAL A 1 93 ? 36.662 8.312 -57.974 1.00 10.54 93 VAL A N 1
ATOM 747 C CA . VAL A 1 93 ? 37.801 9.034 -58.530 1.00 11.38 93 VAL A CA 1
ATOM 748 C C . VAL A 1 93 ? 37.384 10.362 -59.147 1.00 10.96 93 VAL A C 1
ATOM 749 O O . VAL A 1 93 ? 37.984 11.407 -58.862 1.00 11.45 93 VAL A O 1
ATOM 753 N N . VAL A 1 94 ? 36.354 10.343 -59.984 1.00 10.29 94 VAL A N 1
ATOM 754 C CA . VAL A 1 94 ? 35.936 11.592 -60.607 1.00 10.67 94 VAL A CA 1
ATOM 755 C C . VAL A 1 94 ? 35.390 12.583 -59.581 1.00 10.32 94 VAL A C 1
ATOM 756 O O . VAL A 1 94 ? 35.512 13.789 -59.774 1.00 11.09 94 VAL A O 1
ATOM 760 N N . SER A 1 95 ? 34.819 12.091 -58.481 1.00 9.93 95 SER A N 1
ATOM 761 C CA . SER A 1 95 ? 34.337 12.988 -57.430 1.00 9.99 95 SER A CA 1
ATOM 762 C C . SER A 1 95 ? 35.486 13.837 -56.892 1.00 10.49 95 SER A C 1
ATOM 763 O O . SER A 1 95 ? 35.343 15.044 -56.690 1.00 11.24 95 SER A O 1
ATOM 766 N N . GLY A 1 96 ? 36.627 13.197 -56.650 1.00 10.88 96 GLY A N 1
ATOM 767 C CA . GLY A 1 96 ? 37.786 13.896 -56.125 1.00 11.27 96 GLY A CA 1
ATOM 768 C C . GLY A 1 96 ? 38.329 14.889 -57.129 1.00 11.33 96 GLY A C 1
ATOM 769 O O . GLY A 1 96 ? 38.654 16.023 -56.782 1.00 11.54 96 GLY A O 1
ATOM 770 N N . LEU A 1 97 ? 38.444 14.460 -58.384 1.00 11.14 97 LEU A N 1
ATOM 771 C CA . LEU A 1 97 ? 38.946 15.347 -59.428 1.00 11.21 97 LEU A CA 1
ATOM 772 C C . LEU A 1 97 ? 38.010 16.534 -59.635 1.00 11.34 97 LEU A C 1
ATOM 773 O O . LEU A 1 97 ? 38.460 17.672 -59.781 1.00 11.90 97 LEU A O 1
ATOM 778 N N . GLU A 1 98 ? 36.707 16.268 -59.632 1.00 10.58 98 GLU A N 1
ATOM 779 C CA . GLU A 1 98 ? 35.722 17.308 -59.890 1.00 10.90 98 GLU A CA 1
ATOM 780 C C . GLU A 1 98 ? 35.685 18.339 -58.759 1.00 11.65 98 GLU A C 1
ATOM 781 O O . GLU A 1 98 ? 35.598 19.545 -59.008 1.00 11.36 98 GLU A O 1
ATOM 787 N N . MET A 1 99 ? 35.758 17.887 -57.510 1.00 11.10 99 MET A N 1
ATOM 788 C CA . MET A 1 99 ? 35.687 18.853 -56.417 1.00 11.32 99 MET A CA 1
ATOM 789 C C . MET A 1 99 ? 36.959 19.704 -56.371 1.00 11.60 99 MET A C 1
ATOM 790 O O . MET A 1 99 ? 36.909 20.875 -55.993 1.00 11.45 99 MET A O 1
ATOM 795 N N . ALA A 1 100 ? 38.091 19.128 -56.786 1.00 11.61 100 ALA A N 1
ATOM 796 C CA . ALA A 1 100 ? 39.332 19.894 -56.925 1.00 12.05 100 ALA A CA 1
ATOM 797 C C . ALA A 1 100 ? 39.173 20.950 -58.018 1.00 11.72 100 ALA A C 1
ATOM 798 O O . ALA A 1 100 ? 39.665 22.066 -57.884 1.00 12.52 100 ALA A O 1
ATOM 800 N N . CYS A 1 101 ? 38.464 20.604 -59.089 1.00 11.61 101 CYS A N 1
ATOM 801 C CA . CYS A 1 101 ? 38.128 21.594 -60.112 1.00 11.74 101 CYS A CA 1
ATOM 802 C C . CYS A 1 101 ? 37.276 22.722 -59.533 1.00 11.76 101 CYS A C 1
ATOM 803 O O . CYS A 1 101 ? 37.534 23.888 -59.817 1.00 12.25 101 CYS A O 1
ATOM 806 N N . TRP A 1 102 ? 36.276 22.390 -58.718 1.00 11.79 102 TRP A N 1
ATOM 807 C CA . TRP A 1 102 ? 35.474 23.432 -58.069 1.00 11.39 102 TRP A CA 1
ATOM 808 C C . TRP A 1 102 ? 36.311 24.325 -57.154 1.00 11.86 102 TRP A C 1
ATOM 809 O O . TRP A 1 102 ? 36.086 25.534 -57.085 1.00 12.54 102 TRP A O 1
ATOM 820 N N . ASP A 1 103 ? 37.262 23.727 -56.443 1.00 12.19 103 ASP A N 1
ATOM 821 C CA . ASP A 1 103 ? 38.184 24.486 -55.605 1.00 12.25 103 ASP A CA 1
ATOM 822 C C . ASP A 1 103 ? 38.872 25.555 -56.466 1.00 12.16 103 ASP A C 1
ATOM 823 O O . ASP A 1 103 ? 38.946 26.728 -56.080 1.00 13.35 103 ASP A O 1
ATOM 828 N N . ILE A 1 104 ? 39.362 25.147 -57.635 1.00 12.34 104 ILE A N 1
ATOM 829 C CA . ILE A 1 104 ? 39.978 26.064 -58.596 1.00 12.51 104 ILE A CA 1
ATOM 830 C C . ILE A 1 104 ? 39.002 27.108 -59.160 1.00 12.84 104 ILE A C 1
ATOM 831 O O . ILE A 1 104 ? 39.330 28.292 -59.233 1.00 14.13 104 ILE A O 1
ATOM 836 N N . ILE A 1 105 ? 37.801 26.674 -59.531 1.00 12.67 105 ILE A N 1
ATOM 837 C CA . ILE A 1 105 ? 36.777 27.589 -60.030 1.00 12.76 105 ILE A CA 1
ATOM 838 C C . ILE A 1 105 ? 36.501 28.691 -58.998 1.00 12.64 105 ILE A C 1
ATOM 839 O O . ILE A 1 105 ? 36.468 29.879 -59.337 1.00 13.41 105 ILE A O 1
ATOM 844 N N . GLY A 1 106 ? 36.321 28.294 -57.740 1.00 12.87 106 GLY A N 1
ATOM 845 C CA . GLY A 1 106 ? 36.060 29.247 -56.674 1.00 12.79 106 GLY A CA 1
ATOM 846 C C . GLY A 1 106 ? 37.233 30.185 -56.434 1.00 13.72 106 GLY A C 1
ATOM 847 O O . GLY A 1 106 ? 37.056 31.394 -56.237 1.00 13.84 106 GLY A O 1
ATOM 848 N N . LYS A 1 107 ? 38.446 29.643 -56.457 1.00 14.14 107 LYS A N 1
ATOM 849 C CA . LYS A 1 107 ? 39.617 30.493 -56.265 1.00 14.78 107 LYS A CA 1
ATOM 850 C C . LYS A 1 107 ? 39.745 31.510 -57.395 1.00 15.25 107 LYS A C 1
ATOM 851 O O . LYS A 1 107 ? 40.068 32.675 -57.157 1.00 16.23 107 LYS A O 1
ATOM 857 N N . ALA A 1 108 ? 39.478 31.079 -58.624 1.00 15.22 108 ALA A N 1
ATOM 858 C CA . ALA A 1 108 ? 39.571 31.982 -59.772 1.00 15.27 108 ALA A CA 1
ATOM 859 C C . ALA A 1 108 ? 38.531 33.097 -59.668 1.00 15.24 108 ALA A C 1
ATOM 860 O O . ALA A 1 108 ? 38.800 34.248 -60.016 1.00 16.61 108 ALA A O 1
ATOM 862 N N . ALA A 1 109 ? 37.343 32.750 -59.175 1.00 15.55 109 ALA A N 1
ATOM 863 C CA . ALA A 1 109 ? 36.251 33.711 -59.015 1.00 15.45 109 ALA A CA 1
ATOM 864 C C . ALA A 1 109 ? 36.353 34.506 -57.708 1.00 15.42 109 ALA A C 1
ATOM 865 O O . ALA A 1 109 ? 35.611 35.469 -57.506 1.00 16.25 109 ALA A O 1
ATOM 867 N N . ALA A 1 110 ? 37.280 34.106 -56.836 1.00 15.18 110 ALA A N 1
ATOM 868 C CA . ALA A 1 110 ? 37.380 34.657 -55.476 1.00 15.34 110 ALA A CA 1
ATOM 869 C C . ALA A 1 110 ? 36.061 34.516 -54.700 1.00 15.47 110 ALA A C 1
ATOM 870 O O . ALA A 1 110 ? 35.629 35.439 -54.007 1.00 16.52 110 ALA A O 1
ATOM 872 N N . LYS A 1 111 ? 35.427 33.352 -54.819 1.00 14.79 111 LYS A N 1
ATOM 873 C CA . LYS A 1 111 ? 34.198 33.052 -54.077 1.00 14.69 111 LYS A CA 1
ATOM 874 C C . LYS A 1 111 ? 34.254 31.644 -53.501 1.00 13.66 111 LYS A C 1
ATOM 875 O O . LYS A 1 111 ? 34.841 30.751 -54.111 1.00 13.65 111 LYS A O 1
ATOM 881 N N . PRO A 1 112 ? 33.611 31.429 -52.339 1.00 13.18 112 PRO A N 1
ATOM 882 C CA . PRO A 1 112 ? 33.356 30.054 -51.899 1.00 12.82 112 PRO A CA 1
ATOM 883 C C . PRO A 1 112 ? 32.526 29.337 -52.966 1.00 12.45 112 PRO A C 1
ATOM 884 O O . PRO A 1 112 ? 31.708 29.972 -53.654 1.00 12.60 112 PRO A O 1
ATOM 888 N N . VAL A 1 113 ? 32.724 28.031 -53.104 1.00 12.36 113 VAL A N 1
ATOM 889 C CA . VAL A 1 113 ? 31.951 27.256 -54.061 1.00 12.59 113 VAL A CA 1
ATOM 890 C C . VAL A 1 113 ? 30.446 27.382 -53.791 1.00 12.57 113 VAL A C 1
ATOM 891 O O . VAL A 1 113 ? 29.647 27.444 -54.733 1.00 13.40 113 VAL A O 1
ATOM 895 N N . TYR A 1 114 ? 30.045 27.458 -52.521 1.00 12.39 114 TYR A N 1
ATOM 896 C CA . TYR A 1 114 ? 28.617 27.581 -52.225 1.00 12.49 114 TYR A CA 1
ATOM 897 C C . TYR A 1 114 ? 27.990 28.859 -52.795 1.00 12.64 114 TYR A C 1
ATOM 898 O O . TYR A 1 114 ? 26.777 28.905 -52.984 1.00 13.77 114 TYR A O 1
ATOM 907 N N . GLU A 1 115 ? 28.801 29.879 -53.083 1.00 12.26 115 GLU A N 1
ATOM 908 C CA . GLU A 1 115 ? 28.271 31.091 -53.709 1.00 13.16 115 GLU A CA 1
ATOM 909 C C . GLU A 1 115 ? 28.071 30.946 -55.217 1.00 13.26 115 GLU A C 1
ATOM 910 O O . GLU A 1 115 ? 27.498 31.834 -55.854 1.00 14.02 115 GLU A O 1
ATOM 916 N N . LEU A 1 116 ? 28.536 29.829 -55.775 1.00 13.59 116 LEU A N 1
ATOM 917 C CA . LEU A 1 116 ? 28.392 29.557 -57.202 1.00 14.07 116 LEU A CA 1
ATOM 918 C C . LEU A 1 116 ? 27.386 28.443 -57.480 1.00 14.41 116 LEU A C 1
ATOM 919 O O . LEU A 1 116 ? 26.890 28.316 -58.601 1.00 17.09 116 LEU A O 1
ATOM 924 N N . LEU A 1 117 ? 27.073 27.646 -56.461 1.00 13.77 117 LEU A N 1
ATOM 925 C CA . LEU A 1 117 ? 26.151 26.517 -56.623 1.00 14.77 117 LEU A CA 1
ATOM 926 C C . LEU A 1 117 ? 24.776 26.792 -55.999 1.00 14.31 117 LEU A C 1
ATOM 927 O O . LEU A 1 117 ? 24.053 25.866 -55.627 1.00 15.36 117 LEU A O 1
ATOM 932 N N . GLY A 1 118 ? 24.416 28.066 -55.878 1.00 13.54 118 GLY A N 1
ATOM 933 C CA . GLY A 1 118 ? 23.096 28.426 -55.399 1.00 13.74 118 GLY A CA 1
ATOM 934 C C . GLY A 1 118 ? 23.116 29.504 -54.339 1.00 12.41 118 GLY A C 1
ATOM 935 O O . GLY A 1 118 ? 22.092 30.130 -54.069 1.00 12.27 118 GLY A O 1
ATOM 936 N N . GLY A 1 119 ? 24.271 29.712 -53.718 1.00 12.21 119 GLY A N 1
ATOM 937 C CA . GLY A 1 119 ? 24.407 30.762 -52.730 1.00 12.28 119 GLY A CA 1
ATOM 938 C C . GLY A 1 119 ? 24.098 30.293 -51.323 1.00 12.67 119 GLY A C 1
ATOM 939 O O . GLY A 1 119 ? 23.323 29.350 -51.108 1.00 13.27 119 GLY A O 1
ATOM 940 N N . ARG A 1 120 ? 24.689 30.976 -50.351 1.00 13.38 120 ARG A N 1
ATOM 941 C CA . ARG A 1 120 ? 24.454 30.641 -48.955 1.00 14.18 120 ARG A CA 1
ATOM 942 C C . ARG A 1 120 ? 22.968 30.649 -48.598 1.00 13.96 120 ARG A C 1
ATOM 943 O O . ARG A 1 120 ? 22.227 31.564 -48.972 1.00 14.85 120 ARG A O 1
ATOM 951 N N . ILE A 1 121 ? 22.548 29.608 -47.887 1.00 13.10 121 ILE A N 1
ATOM 952 C CA . ILE A 1 121 ? 21.247 29.564 -47.234 1.00 15.08 121 ILE A CA 1
ATOM 953 C C . ILE A 1 121 ? 21.457 29.527 -45.724 1.00 16.87 121 ILE A C 1
ATOM 954 O O . ILE A 1 121 ? 20.769 30.217 -44.970 1.00 19.41 121 ILE A O 1
ATOM 959 N N . HIS A 1 122 ? 22.433 28.738 -45.291 1.00 15.74 122 HIS A N 1
ATOM 960 C CA . HIS A 1 122 ? 22.645 28.491 -43.872 1.00 16.31 122 HIS A CA 1
ATOM 961 C C . HIS A 1 122 ? 23.847 29.238 -43.337 1.00 17.77 122 HIS A C 1
ATOM 962 O O . HIS A 1 122 ? 24.921 29.218 -43.939 1.00 19.12 122 HIS A O 1
ATOM 969 N N . GLU A 1 123 ? 23.662 29.901 -42.203 1.00 18.35 123 GLU A N 1
ATOM 970 C CA . GLU A 1 123 ? 24.774 30.542 -41.523 1.00 20.07 123 GLU A CA 1
ATOM 971 C C . GLU A 1 123 ? 25.623 29.512 -40.784 1.00 19.07 123 GLU A C 1
ATOM 972 O O . GLU A 1 123 ? 26.836 29.685 -40.631 1.00 20.83 123 GLU A O 1
ATOM 978 N N . ARG A 1 124 ? 24.985 28.442 -40.323 1.00 17.63 124 ARG A N 1
ATOM 979 C CA . ARG A 1 124 ? 25.699 27.331 -39.705 1.00 18.10 124 ARG A CA 1
ATOM 980 C C . ARG A 1 124 ? 24.946 26.038 -39.981 1.00 15.69 124 ARG A C 1
ATOM 981 O O . ARG A 1 124 ? 23.757 26.062 -40.306 1.00 16.42 124 ARG A O 1
ATOM 989 N N . LEU A 1 125 ? 25.635 24.913 -39.830 1.00 13.86 125 LEU A N 1
ATOM 990 C CA . LEU A 1 125 ? 25.098 23.627 -40.249 1.00 12.61 125 LEU A CA 1
ATOM 991 C C . LEU A 1 125 ? 24.933 22.686 -39.069 1.00 12.19 125 LEU A C 1
ATOM 992 O O . LEU A 1 125 ? 25.908 22.332 -38.403 1.00 11.98 125 LEU A O 1
ATOM 997 N N . ARG A 1 126 ? 23.700 22.269 -38.818 1.00 11.83 126 ARG A N 1
ATOM 998 C CA . ARG A 1 126 ? 23.446 21.272 -37.791 1.00 11.92 126 ARG A CA 1
ATOM 999 C C . ARG A 1 126 ? 24.300 20.037 -38.073 1.00 11.80 126 ARG A C 1
ATOM 1000 O O . ARG A 1 126 ? 24.400 19.585 -39.217 1.00 12.32 126 ARG A O 1
ATOM 1008 N N A SER A 1 127 ? 24.919 19.492 -37.033 0.50 12.57 127 SER A N 1
ATOM 1009 N N B SER A 1 127 ? 24.916 19.491 -37.032 0.50 12.57 127 SER A N 1
ATOM 1010 C CA A SER A 1 127 ? 25.778 18.330 -37.217 0.50 13.68 127 SER A CA 1
ATOM 1011 C CA B SER A 1 127 ? 25.776 18.330 -37.216 0.50 13.68 127 SER A CA 1
ATOM 1012 C C A SER A 1 127 ? 25.483 17.220 -36.215 0.50 12.99 127 SER A C 1
ATOM 1013 C C B SER A 1 127 ? 25.483 17.220 -36.214 0.50 12.99 127 SER A C 1
ATOM 1014 O O A SER A 1 127 ? 24.782 17.427 -35.225 0.50 13.75 127 SER A O 1
ATOM 1015 O O B SER A 1 127 ? 24.782 17.426 -35.224 0.50 13.75 127 SER A O 1
ATOM 1020 N N . TYR A 1 128 ? 26.012 16.035 -36.489 1.00 12.33 128 TYR A N 1
ATOM 1021 C CA . TYR A 1 128 ? 25.924 14.935 -35.546 1.00 12.12 128 TYR A CA 1
ATOM 1022 C C . TYR A 1 128 ? 27.236 14.192 -35.549 1.00 12.29 128 TYR A C 1
ATOM 1023 O O . TYR A 1 128 ? 28.053 14.376 -36.452 1.00 13.18 128 TYR A O 1
ATOM 1032 N N . THR A 1 129 ? 27.436 13.342 -34.549 1.00 12.69 129 THR A N 1
ATOM 1033 C CA . THR A 1 129 ? 28.569 12.433 -34.576 1.00 13.81 129 THR A CA 1
ATOM 1034 C C . THR A 1 129 ? 28.160 11.029 -34.148 1.00 13.02 129 THR A C 1
ATOM 1035 O O . THR A 1 129 ? 27.188 10.848 -33.408 1.00 13.23 129 THR A O 1
ATOM 1039 N N . TYR A 1 130 ? 28.889 10.033 -34.643 1.00 13.16 130 TYR A N 1
ATOM 1040 C CA . TYR A 1 130 ? 28.868 8.714 -34.033 1.00 14.72 130 TYR A CA 1
ATOM 1041 C C . TYR A 1 130 ? 29.331 8.838 -32.591 1.00 14.11 130 TYR A C 1
ATOM 1042 O O . TYR A 1 130 ? 30.148 9.705 -32.253 1.00 14.41 130 TYR A O 1
ATOM 1051 N N . LEU A 1 131 ? 28.823 7.952 -31.745 1.00 13.99 131 LEU A N 1
ATOM 1052 C CA . LEU A 1 131 ? 29.325 7.828 -30.389 1.00 14.37 131 LEU A CA 1
ATOM 1053 C C . LEU A 1 131 ? 30.624 7.028 -30.414 1.00 15.22 131 LEU A C 1
ATOM 1054 O O . LEU A 1 131 ? 30.696 5.955 -31.032 1.00 16.33 131 LEU A O 1
ATOM 1059 N N . TYR A 1 132 ? 31.652 7.550 -29.749 1.00 15.43 132 TYR A N 1
ATOM 1060 C CA . TYR A 1 132 ? 32.936 6.855 -29.642 1.00 17.64 132 TYR A CA 1
ATOM 1061 C C . TYR A 1 132 ? 33.293 6.580 -28.182 1.00 18.35 132 TYR A C 1
ATOM 1062 O O . TYR A 1 132 ? 34.258 7.144 -27.653 1.00 19.04 132 TYR A O 1
ATOM 1071 N N . PRO A 1 133 ? 32.527 5.694 -27.524 1.00 19.06 133 PRO A N 1
ATOM 1072 C CA . PRO A 1 133 ? 32.743 5.436 -26.099 1.00 19.91 133 PRO A CA 1
ATOM 1073 C C . PRO A 1 133 ? 33.991 4.591 -25.895 1.00 20.59 133 PRO A C 1
ATOM 1074 O O . PRO A 1 133 ? 34.262 3.708 -26.705 1.00 21.23 133 PRO A O 1
ATOM 1078 N N . LYS A 1 134 ? 34.746 4.862 -24.837 1.00 20.23 134 LYS A N 1
ATOM 1079 C CA . LYS A 1 134 ? 35.927 4.061 -24.538 1.00 21.27 134 LYS A CA 1
ATOM 1080 C C . LYS A 1 134 ? 35.717 3.206 -23.298 1.00 21.36 134 LYS A C 1
ATOM 1081 O O . LYS A 1 134 ? 35.131 3.662 -22.311 1.00 21.22 134 LYS A O 1
ATOM 1087 N N . ASN A 1 135 ? 36.202 1.967 -23.345 1.00 22.08 135 ASN A N 1
ATOM 1088 C CA . ASN A 1 135 ? 36.218 1.125 -22.152 1.00 23.74 135 ASN A CA 1
ATOM 1089 C C . ASN A 1 135 ? 37.383 1.493 -21.225 1.00 24.33 135 ASN A C 1
ATOM 1090 O O . ASN A 1 135 ? 38.132 2.432 -21.504 1.00 23.32 135 ASN A O 1
ATOM 1095 N N . ALA A 1 136 ? 37.541 0.757 -20.132 1.00 25.33 136 ALA A N 1
ATOM 1096 C CA . ALA A 1 136 ? 38.567 1.080 -19.148 1.00 27.27 136 ALA A CA 1
ATOM 1097 C C . ALA A 1 136 ? 39.988 0.972 -19.702 1.00 27.99 136 ALA A C 1
ATOM 1098 O O . ALA A 1 136 ? 40.900 1.624 -19.194 1.00 29.18 136 ALA A O 1
ATOM 1100 N N . LYS A 1 137 ? 40.174 0.145 -20.731 1.00 28.89 137 LYS A N 1
ATOM 1101 C CA . LYS A 1 137 ? 41.490 -0.025 -21.348 1.00 30.01 137 LYS A CA 1
ATOM 1102 C C . LYS A 1 137 ? 41.799 1.018 -22.424 1.00 29.13 137 LYS A C 1
ATOM 1103 O O . LYS A 1 137 ? 42.894 1.028 -22.991 1.00 29.77 137 LYS A O 1
ATOM 1109 N N . GLY A 1 138 ? 40.840 1.895 -22.702 1.00 26.80 138 GLY A N 1
ATOM 1110 C CA . GLY A 1 138 ? 41.045 2.965 -23.662 1.00 26.38 138 GLY A CA 1
ATOM 1111 C C . GLY A 1 138 ? 40.662 2.600 -25.083 1.00 26.40 138 GLY A C 1
ATOM 1112 O O . GLY A 1 138 ? 40.910 3.373 -26.012 1.00 26.94 138 GLY A O 1
ATOM 1113 N N . GLU A 1 139 ? 40.057 1.425 -25.252 1.00 26.01 139 GLU A N 1
ATOM 1114 C CA . GLU A 1 139 ? 39.596 0.961 -26.556 1.00 26.64 139 GLU A CA 1
ATOM 1115 C C . GLU A 1 139 ? 38.166 1.414 -26.790 1.00 24.93 139 GLU A C 1
ATOM 1116 O O . GLU A 1 139 ? 37.371 1.477 -25.850 1.00 24.28 139 GLU A O 1
ATOM 1122 N N . TYR A 1 140 ? 37.830 1.726 -28.036 1.00 24.28 140 TYR A N 1
ATOM 1123 C CA . TYR A 1 140 ? 36.445 2.050 -28.353 1.00 23.73 140 TYR A CA 1
ATOM 1124 C C . TYR A 1 140 ? 35.578 0.814 -28.120 1.00 24.04 140 TYR A C 1
ATOM 1125 O O . TYR A 1 140 ? 35.935 -0.292 -28.532 1.00 24.16 140 TYR A O 1
ATOM 1134 N N . ASP A 1 141 ? 34.457 1.008 -27.429 1.00 24.07 141 ASP A N 1
ATOM 1135 C CA . ASP A 1 141 ? 33.570 -0.087 -27.038 1.00 25.17 141 ASP A CA 1
ATOM 1136 C C . ASP A 1 141 ? 32.182 0.202 -27.586 1.00 24.99 141 ASP A C 1
ATOM 1137 O O . ASP A 1 141 ? 31.525 1.154 -27.157 1.00 26.41 141 ASP A O 1
ATOM 1142 N N . TYR A 1 142 ? 31.738 -0.635 -28.515 1.00 23.70 142 TYR A N 1
ATOM 1143 C CA . TYR A 1 142 ? 30.449 -0.454 -29.181 1.00 23.70 142 TYR A CA 1
ATOM 1144 C C . TYR A 1 142 ? 29.405 -1.452 -28.685 1.00 24.41 142 TYR A C 1
ATOM 1145 O O . TYR A 1 142 ? 28.341 -1.601 -29.281 1.00 24.34 142 TYR A O 1
ATOM 1154 N N . ASP A 1 143 ? 29.707 -2.117 -27.577 1.00 25.84 143 ASP A N 1
ATOM 1155 C CA . ASP A 1 143 ? 28.855 -3.183 -27.062 1.00 27.81 143 ASP A CA 1
ATOM 1156 C C . ASP A 1 143 ? 28.078 -2.776 -25.806 1.00 25.94 143 ASP A C 1
ATOM 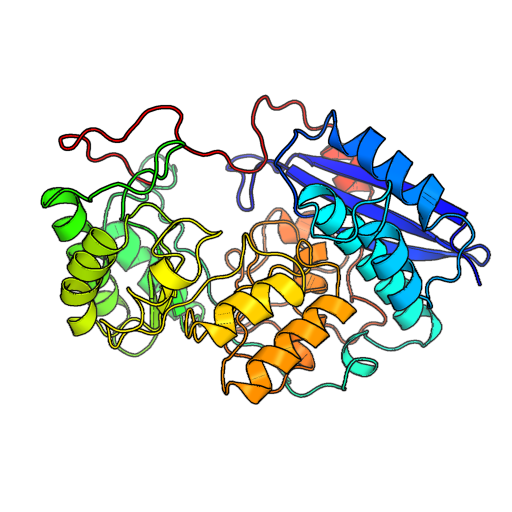1157 O O . ASP A 1 143 ? 27.014 -3.329 -25.516 1.00 26.49 143 ASP A O 1
ATOM 1162 N N . ASP A 1 144 ? 28.606 -1.797 -25.078 1.00 23.06 144 ASP A N 1
ATOM 1163 C CA . ASP A 1 144 ? 28.061 -1.407 -23.782 1.00 22.17 144 ASP A CA 1
ATOM 1164 C C . ASP A 1 144 ? 27.082 -0.243 -23.924 1.00 20.28 144 ASP A C 1
ATOM 1165 O O . ASP A 1 144 ? 27.487 0.869 -24.253 1.00 20.09 144 ASP A O 1
ATOM 1170 N N . PRO A 1 145 ? 25.788 -0.485 -23.654 1.00 19.45 145 PRO A N 1
ATOM 1171 C CA . PRO A 1 145 ? 24.787 0.576 -23.835 1.00 19.59 145 PRO A CA 1
ATOM 1172 C C . PRO A 1 145 ? 24.933 1.722 -22.841 1.00 19.75 145 PRO A C 1
ATOM 1173 O O . PRO A 1 145 ? 24.568 2.850 -23.156 1.00 19.46 145 PRO A O 1
ATOM 1177 N N . ASP A 1 146 ? 25.451 1.436 -21.651 1.00 20.04 146 ASP A N 1
ATOM 1178 C CA . ASP A 1 146 ? 25.621 2.477 -20.645 1.00 21.44 146 ASP A CA 1
ATOM 1179 C C . ASP A 1 146 ? 26.796 3.401 -20.976 1.00 20.83 146 ASP A C 1
ATOM 1180 O O . ASP A 1 146 ? 26.716 4.611 -20.759 1.00 20.67 146 ASP A O 1
ATOM 1185 N N . LEU A 1 147 ? 27.878 2.839 -21.515 1.00 20.86 147 LEU A N 1
ATOM 1186 C CA . LEU A 1 147 ? 28.986 3.657 -22.005 1.00 19.93 147 LEU A CA 1
ATOM 1187 C C . LEU A 1 147 ? 28.519 4.533 -23.162 1.00 18.39 147 LEU A C 1
ATOM 1188 O O . LEU A 1 147 ? 28.904 5.698 -23.258 1.00 19.36 147 LEU A O 1
ATOM 1193 N N . ALA A 1 148 ? 27.702 3.964 -24.047 1.00 17.43 148 ALA A N 1
ATOM 1194 C CA . ALA A 1 148 ? 27.135 4.729 -25.153 1.00 16.47 148 ALA A CA 1
ATOM 1195 C C . ALA A 1 148 ? 26.293 5.886 -24.614 1.00 16.63 148 ALA A C 1
ATOM 1196 O O . ALA A 1 148 ? 26.408 7.021 -25.083 1.00 16.55 148 ALA A O 1
ATOM 1198 N N . ALA A 1 149 ? 25.451 5.598 -23.625 1.00 16.33 149 ALA A N 1
ATOM 1199 C CA . ALA A 1 149 ? 24.580 6.614 -23.048 1.00 16.92 149 ALA A CA 1
ATOM 1200 C C . ALA A 1 149 ? 25.392 7.744 -22.415 1.00 17.27 149 ALA A C 1
ATOM 1201 O O . ALA A 1 149 ? 25.071 8.924 -22.592 1.00 17.36 149 ALA A O 1
ATOM 1203 N N . GLU A 1 150 ? 26.437 7.381 -21.673 1.00 17.11 150 GLU A N 1
ATOM 1204 C CA . GLU A 1 150 ? 27.310 8.363 -21.037 1.00 18.46 150 GLU A CA 1
ATOM 1205 C C . GLU A 1 150 ? 27.963 9.249 -22.092 1.00 17.29 150 GLU A C 1
ATOM 1206 O O . GLU A 1 150 ? 28.036 10.471 -21.939 1.00 17.46 150 GLU A O 1
ATOM 1212 N N . CYS A 1 151 ? 28.427 8.624 -23.167 1.00 16.68 151 CYS A N 1
ATOM 1213 C CA . CYS A 1 151 ? 29.044 9.349 -24.266 1.00 17.25 151 CYS A CA 1
ATOM 1214 C C . CYS A 1 151 ? 28.038 10.292 -24.932 1.00 16.84 151 CYS A C 1
ATOM 1215 O O . CYS A 1 151 ? 28.364 11.433 -25.260 1.00 17.39 151 CYS A O 1
ATOM 1218 N N . ALA A 1 152 ? 26.815 9.811 -25.136 1.00 15.82 152 ALA A N 1
ATOM 1219 C CA . ALA A 1 152 ? 25.770 10.653 -25.708 1.00 15.40 152 ALA A CA 1
ATOM 1220 C C . ALA A 1 152 ? 25.531 11.893 -24.846 1.00 15.68 152 ALA A C 1
ATOM 1221 O O . ALA A 1 152 ? 25.403 13.004 -25.361 1.00 15.60 152 ALA A O 1
ATOM 1223 N N . ALA A 1 153 ? 25.461 11.696 -23.533 1.00 16.12 153 ALA A N 1
ATOM 1224 C CA . ALA A 1 153 ? 25.243 12.805 -22.613 1.00 16.42 153 ALA A CA 1
ATOM 1225 C C . ALA A 1 153 ? 26.373 13.833 -22.706 1.00 16.49 153 ALA A C 1
ATOM 1226 O O . ALA A 1 153 ? 26.122 15.037 -22.656 1.00 17.05 153 ALA A O 1
ATOM 1228 N N . GLU A 1 154 ? 27.611 13.366 -22.844 1.00 16.30 154 GLU A N 1
ATOM 1229 C CA . GLU A 1 154 ? 28.738 14.286 -22.996 1.00 16.62 154 GLU A CA 1
ATOM 1230 C C . GLU A 1 154 ? 28.667 15.044 -24.318 1.00 16.08 154 GLU A C 1
ATOM 1231 O O . GLU A 1 154 ? 28.969 16.233 -24.372 1.00 16.72 154 GLU A O 1
ATOM 1237 N N . ASN A 1 155 ? 28.244 14.364 -25.380 1.00 15.92 155 ASN A N 1
ATOM 1238 C CA . ASN A 1 155 ? 28.068 15.034 -26.664 1.00 15.94 155 ASN A CA 1
ATOM 1239 C C . ASN A 1 155 ? 26.987 16.115 -26.605 1.00 15.93 155 ASN A C 1
ATOM 1240 O O . ASN A 1 155 ? 27.129 17.175 -27.212 1.00 16.15 155 ASN A O 1
ATOM 1245 N N . VAL A 1 156 ? 25.913 15.852 -25.866 1.00 15.84 156 VAL A N 1
ATOM 1246 C CA . VAL A 1 156 ? 24.878 16.862 -25.659 1.00 16.36 156 VAL A CA 1
ATOM 1247 C C . VAL A 1 156 ? 25.448 18.094 -24.933 1.00 16.55 156 VAL A C 1
ATOM 1248 O O . VAL A 1 156 ? 25.115 19.230 -25.280 1.00 17.33 156 VAL A O 1
ATOM 1252 N N . LYS A 1 157 ? 26.325 17.881 -23.952 1.00 16.67 157 LYS A N 1
ATOM 1253 C CA . LYS A 1 157 ? 26.970 18.994 -23.248 1.00 17.37 157 LYS A CA 1
ATOM 1254 C C . LYS A 1 157 ? 27.821 19.840 -24.198 1.00 18.12 157 LYS A C 1
ATOM 1255 O O . LYS A 1 157 ? 27.939 21.053 -24.021 1.00 19.13 157 LYS A O 1
ATOM 1261 N N . LEU A 1 158 ? 28.407 19.201 -25.209 1.00 17.77 158 LEU A N 1
ATOM 1262 C CA . LEU A 1 158 ? 29.182 19.925 -26.216 1.00 18.71 158 LEU A CA 1
ATOM 1263 C C . LEU A 1 158 ? 28.281 20.744 -27.133 1.00 17.87 158 LEU A C 1
ATOM 1264 O O . LEU A 1 158 ? 28.745 21.689 -27.781 1.00 18.57 158 LEU A O 1
ATOM 1269 N N . GLY A 1 159 ? 27.006 20.366 -27.213 1.00 17.35 159 GLY A N 1
ATOM 1270 C CA . GLY A 1 159 ? 26.048 21.075 -28.042 1.00 16.63 159 GLY A CA 1
ATOM 1271 C C . GLY A 1 159 ? 25.434 20.259 -29.166 1.00 15.45 159 GLY A C 1
ATOM 1272 O O . GLY A 1 159 ? 24.587 20.772 -29.899 1.00 15.48 159 GLY A O 1
ATOM 1273 N N . PHE A 1 160 ? 25.851 19.003 -29.324 1.00 13.89 160 PHE A N 1
ATOM 1274 C CA . PHE A 1 160 ? 25.265 18.147 -30.356 1.00 13.55 160 PHE A CA 1
ATOM 1275 C C . PHE A 1 160 ? 23.771 17.945 -30.139 1.00 13.53 160 PHE A C 1
ATOM 1276 O O . PHE A 1 160 ? 23.306 17.768 -29.004 1.00 15.00 160 PHE A O 1
ATOM 1284 N N . THR A 1 161 ? 23.031 17.962 -31.244 1.00 12.85 161 THR A N 1
ATOM 1285 C CA . THR A 1 161 ? 21.580 17.775 -31.232 1.00 13.15 161 THR A CA 1
ATOM 1286 C C . THR A 1 161 ? 21.159 16.445 -31.861 1.00 13.13 161 THR A C 1
ATOM 1287 O O . THR A 1 161 ? 19.971 16.214 -32.089 1.00 12.91 161 THR A O 1
ATOM 1291 N N . ALA A 1 162 ? 22.129 15.579 -32.145 1.00 12.35 162 ALA A N 1
ATOM 1292 C CA . ALA A 1 162 ? 21.860 14.240 -32.666 1.00 12.70 162 ALA A CA 1
ATOM 1293 C C . ALA A 1 162 ? 23.102 13.387 -32.462 1.00 12.94 162 ALA A C 1
ATOM 1294 O O . ALA A 1 162 ? 24.224 13.900 -32.509 1.00 13.35 162 ALA A O 1
ATOM 1296 N N . VAL A 1 163 ? 22.903 12.094 -32.216 1.00 12.68 163 VAL A N 1
ATOM 1297 C CA . VAL A 1 163 ? 24.019 11.168 -32.036 1.00 12.53 163 VAL A CA 1
ATOM 1298 C C . VAL A 1 163 ? 23.697 9.870 -32.763 1.00 11.85 163 VAL A C 1
ATOM 1299 O O . VAL A 1 163 ? 22.524 9.494 -32.871 1.00 12.92 163 VAL A O 1
ATOM 1303 N N . LYS A 1 164 ? 24.728 9.194 -33.272 1.00 11.54 164 LYS A N 1
ATOM 1304 C CA . LYS A 1 164 ? 24.538 7.967 -34.045 1.00 12.09 164 LYS A CA 1
ATOM 1305 C C . LYS A 1 164 ? 25.280 6.787 -33.417 1.00 12.18 164 LYS A C 1
ATOM 1306 O O . LYS A 1 164 ? 26.345 6.950 -32.826 1.00 13.08 164 LYS A O 1
ATOM 1312 N N . PHE A 1 165 ? 24.713 5.592 -33.556 1.00 12.12 165 PHE A N 1
ATOM 1313 C CA . PHE A 1 165 ? 25.314 4.373 -32.998 1.00 13.05 165 PHE A CA 1
ATOM 1314 C C . PHE A 1 165 ? 24.762 3.173 -33.761 1.00 13.39 165 PHE A C 1
ATOM 1315 O O . PHE A 1 165 ? 23.657 3.240 -34.306 1.00 13.63 165 PHE A O 1
ATOM 1323 N N . ASP A 1 166 ? 25.542 2.092 -33.829 1.00 13.58 166 ASP A N 1
ATOM 1324 C CA . ASP A 1 166 ? 25.093 0.857 -34.479 1.00 13.96 166 ASP A CA 1
ATOM 1325 C C . ASP A 1 166 ? 25.304 -0.359 -33.578 1.00 14.69 166 ASP A C 1
ATOM 1326 O O . ASP A 1 166 ? 26.397 -0.940 -33.547 1.00 16.25 166 ASP A O 1
ATOM 1331 N N . PRO A 1 167 ? 24.251 -0.760 -32.850 1.00 14.16 167 PRO A N 1
ATOM 1332 C CA . PRO A 1 167 ? 24.334 -1.911 -31.947 1.00 14.02 167 PRO A CA 1
ATOM 1333 C C . PRO A 1 167 ? 23.901 -3.229 -32.602 1.00 13.66 167 PRO A C 1
ATOM 1334 O O . PRO A 1 167 ? 23.691 -4.222 -31.897 1.00 14.11 167 PRO A O 1
ATOM 1338 N N . ALA A 1 168 ? 23.789 -3.246 -33.931 1.00 13.51 168 ALA A N 1
ATOM 1339 C CA . ALA A 1 168 ? 23.147 -4.368 -34.623 1.00 12.77 168 ALA A CA 1
ATOM 1340 C C . ALA A 1 168 ? 24.085 -5.494 -35.071 1.00 13.11 168 ALA A C 1
ATOM 1341 O O . ALA A 1 168 ? 23.683 -6.363 -35.844 1.00 14.09 168 ALA A O 1
ATOM 1343 N N . GLY A 1 169 ? 25.315 -5.505 -34.564 1.00 13.63 169 GLY A N 1
ATOM 1344 C CA . GLY A 1 169 ? 26.213 -6.620 -34.817 1.00 13.92 169 GLY A CA 1
ATOM 1345 C C . GLY A 1 169 ? 26.918 -6.534 -36.157 1.00 14.02 169 GLY A C 1
ATOM 1346 O O . GLY A 1 169 ? 26.767 -5.556 -36.888 1.00 14.07 169 GLY A O 1
ATOM 1347 N N . PRO A 1 170 ? 27.694 -7.567 -36.500 1.00 14.67 170 PRO A N 1
ATOM 1348 C CA . PRO A 1 170 ? 28.520 -7.513 -37.709 1.00 15.28 170 PRO A CA 1
ATOM 1349 C C . PRO A 1 170 ? 27.715 -7.393 -38.997 1.00 14.03 170 PRO A C 1
ATOM 1350 O O . PRO A 1 170 ? 26.613 -7.945 -39.136 1.00 14.07 170 PRO A O 1
ATOM 1354 N N . TYR A 1 171 ? 28.281 -6.647 -39.937 1.00 13.43 171 TYR A N 1
ATOM 1355 C CA . TYR A 1 171 ? 27.826 -6.669 -41.315 1.00 13.59 171 TYR A CA 1
ATOM 1356 C C . TYR A 1 171 ? 28.850 -7.482 -42.093 1.00 13.52 171 TYR A C 1
ATOM 1357 O O . TYR A 1 171 ? 30.053 -7.255 -41.971 1.00 15.00 171 TYR A O 1
ATOM 1366 N N . THR A 1 172 ? 28.380 -8.452 -42.868 1.00 12.56 172 THR A N 1
ATOM 1367 C CA . THR A 1 172 ? 29.284 -9.429 -43.460 1.00 12.36 172 THR A CA 1
ATOM 1368 C C . THR A 1 172 ? 29.076 -9.526 -44.955 1.00 11.49 172 THR A C 1
ATOM 1369 O O . THR A 1 172 ? 28.121 -8.965 -45.499 1.00 11.46 172 THR A O 1
ATOM 1373 N N . ALA A 1 173 ? 29.958 -10.275 -45.611 1.00 11.48 173 ALA A N 1
ATOM 1374 C CA . ALA A 1 173 ? 29.864 -10.522 -47.042 1.00 11.29 173 ALA A CA 1
ATOM 1375 C C . ALA A 1 173 ? 28.575 -11.240 -47.429 1.00 11.09 173 ALA A C 1
ATOM 1376 O O . ALA A 1 173 ? 28.213 -11.248 -48.596 1.00 11.54 173 ALA A O 1
ATOM 1378 N N . TYR A 1 174 ? 27.887 -11.835 -46.454 1.00 10.96 174 TYR A N 1
ATOM 1379 C CA . TYR A 1 174 ? 26.673 -12.607 -46.722 1.00 11.88 174 TYR A CA 1
ATOM 1380 C C . TYR A 1 174 ? 25.412 -11.901 -46.253 1.00 12.20 174 TYR A C 1
ATOM 1381 O O . TYR A 1 174 ? 24.315 -12.445 -46.372 1.00 13.81 174 TYR A O 1
ATOM 1390 N N . SER A 1 175 ? 25.558 -10.686 -45.733 1.00 12.19 175 SER A N 1
ATOM 1391 C CA . SER A 1 175 ? 24.393 -9.870 -45.417 1.00 12.40 175 SER A CA 1
ATOM 1392 C C . SER A 1 175 ? 23.579 -9.651 -46.703 1.00 12.88 175 SER A C 1
ATOM 1393 O O . SER A 1 175 ? 24.150 -9.641 -47.802 1.00 14.88 175 SER A O 1
ATOM 1396 N N . GLY A 1 176 ? 22.261 -9.498 -46.605 1.00 12.22 176 GLY A N 1
ATOM 1397 C CA . GLY A 1 176 ? 21.533 -9.402 -45.352 1.00 11.74 176 GLY A CA 1
ATOM 1398 C C . GLY A 1 176 ? 21.274 -10.716 -44.641 1.00 11.90 176 GLY A C 1
ATOM 1399 O O . GLY A 1 176 ? 21.217 -11.781 -45.262 1.00 12.21 176 GLY A O 1
ATOM 1400 N N . HIS A 1 177 ? 21.108 -10.628 -43.325 1.00 11.59 177 HIS A N 1
ATOM 1401 C CA . HIS A 1 177 ? 20.768 -11.786 -42.510 1.00 11.13 177 HIS A CA 1
ATOM 1402 C C . HIS A 1 177 ? 19.644 -11.417 -41.534 1.00 10.25 177 HIS A C 1
ATOM 1403 O O . HIS A 1 177 ? 19.130 -10.293 -41.551 1.00 11.54 177 HIS A O 1
ATOM 1410 N N . GLN A 1 178 ? 19.249 -12.368 -40.700 1.00 10.32 178 GLN A N 1
ATOM 1411 C CA . GLN A 1 178 ? 18.123 -12.177 -39.789 1.00 10.78 178 GLN A CA 1
ATOM 1412 C C . GLN A 1 178 ? 18.656 -12.054 -38.362 1.00 10.78 178 GLN A C 1
ATOM 1413 O O . GLN A 1 178 ? 19.151 -13.032 -37.794 1.00 12.41 178 GLN A O 1
ATOM 1419 N N . LEU A 1 179 ? 18.572 -10.854 -37.786 1.00 10.55 179 LEU A N 1
ATOM 1420 C CA . LEU A 1 179 ? 19.126 -10.617 -36.451 1.00 11.36 179 LEU A CA 1
ATOM 1421 C C . LEU A 1 179 ? 18.490 -11.519 -35.404 1.00 11.37 179 LEU A C 1
ATOM 1422 O O . LEU A 1 179 ? 17.280 -11.737 -35.406 1.00 12.32 179 LEU A O 1
ATOM 1427 N N . SER A 1 180 ? 19.314 -12.024 -34.493 1.00 11.79 180 SER A N 1
ATOM 1428 C CA . SER A 1 180 ? 18.824 -12.840 -33.386 1.00 12.32 180 SER A CA 1
ATOM 1429 C C . SER A 1 180 ? 18.022 -12.003 -32.396 1.00 12.41 180 SER A C 1
ATOM 1430 O O . SER A 1 180 ? 18.137 -10.778 -32.361 1.00 12.40 180 SER A O 1
ATOM 1433 N N . LEU A 1 181 ? 17.229 -12.674 -31.568 1.00 12.20 181 LEU A N 1
ATOM 1434 C CA . LEU A 1 181 ? 16.498 -11.993 -30.501 1.00 12.56 181 LEU A CA 1
ATOM 1435 C C . LEU A 1 181 ? 17.430 -11.242 -29.554 1.00 13.38 181 LEU A C 1
ATOM 1436 O O . LEU A 1 181 ? 17.111 -10.140 -29.119 1.00 13.78 181 LEU A O 1
ATOM 1441 N N . GLU A 1 182 ? 18.573 -11.832 -29.217 1.00 13.37 182 GLU A N 1
ATOM 1442 C CA . GLU A 1 182 ? 19.500 -11.147 -28.323 1.00 14.81 182 GLU A CA 1
ATOM 1443 C C . GLU A 1 182 ? 20.033 -9.854 -28.941 1.00 13.55 182 GLU A C 1
ATOM 1444 O O . GLU A 1 182 ? 20.201 -8.847 -28.245 1.00 14.48 182 GLU A O 1
ATOM 1450 N N . VAL A 1 183 ? 20.283 -9.862 -30.247 1.00 13.16 183 VAL A N 1
ATOM 1451 C CA . VAL A 1 183 ? 20.741 -8.645 -30.905 1.00 12.98 183 VAL A CA 1
ATOM 1452 C C . VAL A 1 183 ? 19.600 -7.628 -31.002 1.00 12.49 183 VAL A C 1
ATOM 1453 O O . VAL A 1 183 ? 19.808 -6.443 -30.745 1.00 12.56 183 VAL A O 1
ATOM 1457 N N . LEU A 1 184 ? 18.391 -8.087 -31.330 1.00 12.41 184 LEU A N 1
ATOM 1458 C CA . LEU A 1 184 ? 17.236 -7.189 -31.345 1.00 12.53 184 LEU A CA 1
ATOM 1459 C C . LEU A 1 184 ? 17.044 -6.546 -29.971 1.00 12.82 184 LEU A C 1
ATOM 1460 O O . LEU A 1 184 ? 16.802 -5.343 -29.872 1.00 13.21 184 LEU A O 1
ATOM 1465 N N . ASP A 1 185 ? 17.165 -7.347 -28.913 1.00 13.10 185 ASP A N 1
ATOM 1466 C CA . ASP A 1 185 ? 17.051 -6.830 -27.553 1.00 13.86 185 ASP A CA 1
ATOM 1467 C C . ASP A 1 185 ? 18.106 -5.760 -27.278 1.00 13.72 185 ASP A C 1
ATOM 1468 O O . ASP A 1 185 ? 17.822 -4.736 -26.656 1.00 14.22 185 ASP A O 1
ATOM 1473 N N . ARG A 1 186 ? 19.331 -6.011 -27.727 1.00 13.75 186 ARG A N 1
ATOM 1474 C CA . ARG A 1 186 ? 20.429 -5.080 -27.498 1.00 14.11 186 ARG A CA 1
ATOM 1475 C C . ARG A 1 186 ? 20.186 -3.765 -28.235 1.00 13.33 186 ARG A C 1
ATOM 1476 O O . ARG A 1 186 ? 20.456 -2.690 -27.702 1.00 13.80 186 ARG A O 1
ATOM 1484 N N . CYS A 1 187 ? 19.666 -3.849 -29.455 1.00 13.37 187 CYS A N 1
ATOM 1485 C CA . CYS A 1 187 ? 19.372 -2.646 -30.233 1.00 13.13 187 CYS A CA 1
ATOM 1486 C C . CYS A 1 187 ? 18.366 -1.769 -29.499 1.00 13.37 187 CYS A C 1
ATOM 1487 O O . CYS A 1 187 ? 18.534 -0.549 -29.396 1.00 13.67 187 CYS A O 1
ATOM 1490 N N . GLU A 1 188 ? 17.329 -2.409 -28.970 1.00 13.93 188 GLU A N 1
ATOM 1491 C CA . GLU A 1 188 ? 16.295 -1.720 -28.218 1.00 16.03 188 GLU A CA 1
ATOM 1492 C C . GLU A 1 188 ? 16.876 -1.100 -26.945 1.00 15.23 188 GLU A C 1
ATOM 1493 O O . GLU A 1 188 ? 16.550 0.040 -26.594 1.00 16.48 188 GLU A O 1
ATOM 1499 N N . LEU A 1 189 ? 17.733 -1.852 -26.254 1.00 14.82 189 LEU A N 1
ATOM 1500 C CA . LEU A 1 189 ? 18.340 -1.387 -25.006 1.00 15.50 189 LEU A CA 1
ATOM 1501 C C . LEU A 1 189 ? 19.254 -0.181 -25.219 1.00 14.79 189 LEU A C 1
ATOM 1502 O O . LEU A 1 189 ? 19.263 0.742 -24.403 1.00 15.59 189 LEU A O 1
ATOM 1507 N N . PHE A 1 190 ? 20.024 -0.183 -26.306 1.00 14.51 190 PHE A N 1
ATOM 1508 C CA . PHE A 1 190 ? 20.838 0.983 -26.640 1.00 15.10 190 PHE A CA 1
ATOM 1509 C C . PHE A 1 190 ? 19.957 2.213 -26.814 1.00 14.40 190 PHE A C 1
ATOM 1510 O O . PHE A 1 190 ? 20.254 3.282 -26.273 1.00 14.85 190 PHE A O 1
ATOM 1518 N N . CYS A 1 191 ? 18.867 2.069 -27.561 1.00 14.48 191 CYS A N 1
ATOM 1519 C CA . CYS A 1 191 ? 17.972 3.203 -27.760 1.00 14.70 191 CYS A CA 1
ATOM 1520 C C . CYS A 1 191 ? 17.375 3.673 -26.440 1.00 14.99 191 CYS A C 1
ATOM 1521 O O . CYS A 1 191 ? 17.289 4.873 -26.183 1.00 15.78 191 CYS A O 1
ATOM 1524 N N . ARG A 1 192 ? 16.982 2.725 -25.594 1.00 14.78 192 ARG A N 1
ATOM 1525 C CA . ARG A 1 192 ? 16.385 3.068 -24.313 1.00 15.93 192 ARG A CA 1
ATOM 1526 C C . ARG A 1 192 ? 17.362 3.858 -23.448 1.00 15.82 192 ARG A C 1
ATOM 1527 O O . ARG A 1 192 ? 17.010 4.909 -22.898 1.00 17.01 192 ARG A O 1
ATOM 1535 N N A ARG A 1 193 ? 18.586 3.353 -23.334 0.59 15.61 193 ARG A N 1
ATOM 1536 N N B ARG A 1 193 ? 18.590 3.363 -23.329 0.41 15.84 193 ARG A N 1
ATOM 1537 C CA A ARG A 1 193 ? 19.587 3.986 -22.479 0.59 16.06 193 ARG A CA 1
ATOM 1538 C CA B ARG A 1 193 ? 19.580 4.013 -22.471 0.41 16.27 193 ARG A CA 1
ATOM 1539 C C A ARG A 1 193 ? 20.053 5.334 -23.021 0.59 15.73 193 ARG A C 1
ATOM 1540 C C B ARG A 1 193 ? 20.032 5.357 -23.024 0.41 15.81 193 ARG A C 1
ATOM 1541 O O A ARG A 1 193 ? 20.224 6.282 -22.258 0.59 15.74 193 ARG A O 1
ATOM 1542 O O B ARG A 1 193 ? 20.181 6.323 -22.276 0.41 15.89 193 ARG A O 1
ATOM 1557 N N . VAL A 1 194 ? 20.264 5.419 -24.331 1.00 15.17 194 VAL A N 1
ATOM 1558 C CA . VAL A 1 194 ? 20.680 6.682 -24.938 1.00 14.83 194 VAL A CA 1
ATOM 1559 C C . VAL A 1 194 ? 19.555 7.718 -24.833 1.00 14.87 194 VAL A C 1
ATOM 1560 O O . VAL A 1 194 ? 19.810 8.862 -24.467 1.00 15.15 194 VAL A O 1
ATOM 1564 N N . ARG A 1 195 ? 18.315 7.317 -25.122 1.00 14.71 195 ARG A N 1
ATOM 1565 C CA . ARG A 1 195 ? 17.184 8.229 -24.947 1.00 14.95 195 ARG A CA 1
ATOM 1566 C C . ARG A 1 195 ? 17.093 8.746 -23.509 1.00 16.07 195 ARG A C 1
ATOM 1567 O O . ARG A 1 195 ? 16.865 9.936 -23.297 1.00 17.11 195 ARG A O 1
ATOM 1575 N N . GLU A 1 196 ? 17.277 7.863 -22.526 1.00 16.69 196 GLU A N 1
ATOM 1576 C CA . GLU A 1 196 ? 17.250 8.279 -21.120 1.00 18.71 196 GLU A CA 1
ATOM 1577 C C . GLU A 1 196 ? 18.310 9.345 -20.854 1.00 18.44 196 GLU A C 1
ATOM 1578 O O . GLU A 1 196 ? 18.072 10.308 -20.126 1.00 20.12 196 GLU A O 1
ATOM 1584 N N . ALA A 1 197 ? 19.476 9.177 -21.466 1.00 17.59 197 ALA A N 1
ATOM 1585 C CA . ALA A 1 197 ? 20.598 10.081 -21.238 1.00 17.60 197 ALA A CA 1
ATOM 1586 C C . ALA A 1 197 ? 20.439 11.442 -21.920 1.00 16.97 197 ALA A C 1
ATOM 1587 O O . ALA A 1 197 ? 20.899 12.448 -21.388 1.00 18.39 197 ALA A O 1
ATOM 1589 N N . VAL A 1 198 ? 19.803 11.480 -23.089 1.00 16.70 198 VAL A N 1
ATOM 1590 C CA . VAL A 1 198 ? 19.714 12.725 -23.849 1.00 16.16 198 VAL A CA 1
ATOM 1591 C C . VAL A 1 198 ? 18.344 13.394 -23.785 1.00 16.10 198 VAL A C 1
ATOM 1592 O O . VAL A 1 198 ? 18.213 14.568 -24.139 1.00 16.46 198 VAL A O 1
ATOM 1596 N N . GLY A 1 199 ? 17.327 12.650 -23.357 1.00 15.28 199 GLY A N 1
ATOM 1597 C CA . GLY A 1 199 ? 15.967 13.165 -23.358 1.00 15.17 199 GLY A CA 1
ATOM 1598 C C . GLY A 1 199 ? 15.566 13.695 -24.726 1.00 14.63 199 GLY A C 1
ATOM 1599 O O . GLY A 1 199 ? 15.810 13.041 -25.741 1.00 15.42 199 GLY A O 1
ATOM 1600 N N . SER A 1 200 ? 14.989 14.892 -24.761 1.00 14.61 200 SER A N 1
ATOM 1601 C CA . SER A 1 200 ? 14.598 15.501 -26.025 1.00 15.18 200 SER A CA 1
ATOM 1602 C C . SER A 1 200 ? 15.646 16.469 -26.560 1.00 15.25 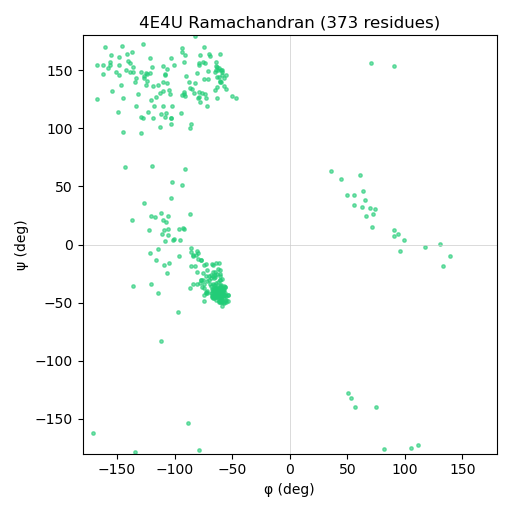200 SER A C 1
ATOM 1603 O O . SER A 1 200 ? 15.372 17.235 -27.489 1.00 16.24 200 SER A O 1
ATOM 1606 N N . LYS A 1 201 ? 16.848 16.425 -25.991 1.00 14.67 201 LYS A N 1
ATOM 1607 C CA . LYS A 1 201 ? 17.905 17.339 -26.411 1.00 15.33 201 LYS A CA 1
ATOM 1608 C C . LYS A 1 201 ? 18.642 16.873 -27.657 1.00 15.43 201 LYS A C 1
ATOM 1609 O O . LYS A 1 201 ? 19.286 17.676 -28.330 1.00 17.58 201 LYS A O 1
ATOM 1615 N N . ALA A 1 202 ? 18.538 15.586 -27.983 1.00 13.96 202 ALA A N 1
ATOM 1616 C CA . ALA A 1 202 ? 19.219 15.059 -29.159 1.00 13.89 202 ALA A CA 1
ATOM 1617 C C . ALA A 1 202 ? 18.409 13.951 -29.801 1.00 13.32 202 ALA A C 1
ATOM 1618 O O . ALA A 1 202 ? 17.849 13.091 -29.113 1.00 13.13 202 ALA A O 1
ATOM 1620 N N . ASP A 1 203 ? 18.343 13.986 -31.123 1.00 12.31 203 ASP A N 1
ATOM 1621 C CA . ASP A 1 203 ? 17.773 12.876 -31.863 1.00 11.85 203 ASP A CA 1
ATOM 1622 C C . ASP A 1 203 ? 18.673 11.647 -31.832 1.00 12.32 203 ASP A C 1
ATOM 1623 O O . ASP A 1 203 ? 19.904 11.760 -31.750 1.00 12.85 203 ASP A O 1
ATOM 1628 N N . LEU A 1 204 ? 18.039 10.478 -31.889 1.00 12.10 204 LEU A N 1
ATOM 1629 C CA . LEU A 1 204 ? 18.749 9.221 -32.066 1.00 11.82 204 LEU A CA 1
ATOM 1630 C C . LEU A 1 204 ? 18.831 8.900 -33.547 1.00 11.17 204 LEU A C 1
ATOM 1631 O O . LEU A 1 204 ? 17.817 8.921 -34.255 1.00 11.89 204 LEU A O 1
ATOM 1636 N N . LEU A 1 205 ? 20.035 8.594 -34.012 1.00 11.01 205 LEU A N 1
ATOM 1637 C CA . LEU A 1 205 ? 20.256 8.154 -35.383 1.00 11.44 205 LEU A CA 1
ATOM 1638 C C . LEU A 1 205 ? 20.671 6.698 -35.309 1.00 11.10 205 LEU A C 1
ATOM 1639 O O . LEU A 1 205 ? 21.735 6.376 -34.778 1.00 12.64 205 LEU A O 1
ATOM 1644 N N . PHE A 1 206 ? 19.817 5.806 -35.796 1.00 11.17 206 PHE A N 1
ATOM 1645 C CA . PHE A 1 206 ? 20.118 4.391 -35.682 1.00 11.29 206 PHE A CA 1
ATOM 1646 C C . PHE A 1 206 ? 20.966 3.996 -36.886 1.00 11.65 206 PHE A C 1
ATOM 1647 O O . PHE A 1 206 ? 20.451 3.827 -37.993 1.00 12.11 206 PHE A O 1
ATOM 1655 N N . GLY A 1 207 ? 22.273 3.897 -36.660 1.00 12.31 207 GLY A N 1
ATOM 1656 C CA . GLY A 1 207 ? 23.243 3.901 -37.740 1.00 13.04 207 GLY A CA 1
ATOM 1657 C C . GLY A 1 207 ? 23.660 2.548 -38.266 1.00 13.78 207 GLY A C 1
ATOM 1658 O O . GLY A 1 207 ? 24.857 2.261 -38.386 1.00 15.04 207 GLY A O 1
ATOM 1659 N N . THR A 1 208 ? 22.674 1.725 -38.603 1.00 13.32 208 THR A N 1
ATOM 1660 C CA . THR A 1 208 ? 22.928 0.400 -39.156 1.00 13.09 208 THR A CA 1
ATOM 1661 C C . THR A 1 208 ? 23.707 0.455 -40.476 1.00 12.73 208 THR A C 1
ATOM 1662 O O . THR A 1 208 ? 23.812 1.516 -41.118 1.00 14.07 208 THR A O 1
ATOM 1666 N N . HIS A 1 209 ? 24.250 -0.697 -40.859 1.00 12.53 209 HIS A N 1
ATOM 1667 C CA . HIS A 1 209 ? 25.181 -0.840 -41.982 1.00 12.65 209 HIS A CA 1
ATOM 1668 C C . HIS A 1 209 ? 24.701 -1.918 -42.971 1.00 11.71 209 HIS A C 1
ATOM 1669 O O . HIS A 1 209 ? 25.507 -2.664 -43.529 1.00 12.19 209 HIS A O 1
ATOM 1676 N N . GLY A 1 210 ? 23.394 -2.027 -43.177 1.00 10.97 210 GLY A N 1
ATOM 1677 C CA . GLY A 1 210 ? 22.875 -3.011 -44.112 1.00 10.66 210 GLY A CA 1
ATOM 1678 C C . GLY A 1 210 ? 23.017 -4.450 -43.658 1.00 11.04 210 GLY A C 1
ATOM 1679 O O . GLY A 1 210 ? 23.147 -5.343 -44.496 1.00 11.95 210 GLY A O 1
ATOM 1680 N N . GLN A 1 211 ? 22.964 -4.686 -42.349 1.00 11.50 211 GLN A N 1
ATOM 1681 C CA . GLN A 1 211 ? 23.107 -6.043 -41.821 1.00 11.86 211 GLN A CA 1
ATOM 1682 C C . GLN A 1 211 ? 21.970 -6.964 -42.243 1.00 11.60 211 GLN A C 1
ATOM 1683 O O . GLN A 1 211 ? 22.158 -8.172 -42.342 1.00 12.24 211 GLN A O 1
ATOM 1689 N N . MET A 1 212 ? 20.796 -6.388 -42.479 1.00 10.81 212 MET A N 1
ATOM 1690 C CA . MET A 1 212 ? 19.549 -7.144 -42.459 1.00 10.86 212 MET A CA 1
ATOM 1691 C C . MET A 1 212 ? 18.914 -7.408 -43.811 1.00 10.62 212 MET A C 1
ATOM 1692 O O . MET A 1 212 ? 19.046 -6.611 -44.742 1.00 11.04 212 MET A O 1
ATOM 1697 N N . VAL A 1 213 ? 18.198 -8.524 -43.892 1.00 9.75 213 VAL A N 1
ATOM 1698 C CA . VAL A 1 213 ? 17.171 -8.681 -44.915 1.00 10.46 213 VAL A CA 1
ATOM 1699 C C . VAL A 1 213 ? 15.959 -7.835 -44.483 1.00 9.77 213 VAL A C 1
ATOM 1700 O O . VAL A 1 213 ? 15.800 -7.518 -43.302 1.00 10.00 213 VAL A O 1
ATOM 1704 N N . PRO A 1 214 ? 15.101 -7.442 -45.437 1.00 9.55 214 PRO A N 1
ATOM 1705 C CA . PRO A 1 214 ? 13.981 -6.559 -45.078 1.00 9.49 214 PRO A CA 1
ATOM 1706 C C . PRO A 1 214 ? 13.074 -7.095 -43.975 1.00 9.43 214 PRO A C 1
ATOM 1707 O O . PRO A 1 214 ? 12.622 -6.311 -43.146 1.00 9.67 214 PRO A O 1
ATOM 1711 N N . SER A 1 215 ? 12.821 -8.397 -43.931 1.00 9.28 215 SER A N 1
ATOM 1712 C CA . SER A 1 215 ? 11.914 -8.910 -42.908 1.00 9.13 215 SER A CA 1
ATOM 1713 C C . SER A 1 215 ? 12.487 -8.701 -41.499 1.00 9.34 215 SER A C 1
ATOM 1714 O O . SER A 1 215 ? 11.742 -8.460 -40.535 1.00 9.69 215 SER A O 1
ATOM 1717 N N . SER A 1 216 ? 13.809 -8.777 -41.385 1.00 9.54 216 SER A N 1
ATOM 1718 C CA . SER A 1 216 ? 14.494 -8.547 -40.116 1.00 9.49 216 SER A CA 1
ATOM 1719 C C . SER A 1 216 ? 14.518 -7.066 -39.769 1.00 9.47 216 SER A C 1
ATOM 1720 O O . SER A 1 216 ? 14.275 -6.683 -38.620 1.00 9.73 216 SER A O 1
ATOM 1723 N N . ALA A 1 217 ? 14.800 -6.225 -40.763 1.00 9.29 217 ALA A N 1
ATOM 1724 C CA . ALA A 1 217 ? 14.761 -4.777 -40.564 1.00 9.71 217 ALA A CA 1
ATOM 1725 C C . ALA A 1 217 ? 13.394 -4.312 -40.075 1.00 8.91 217 ALA A C 1
ATOM 1726 O O . ALA A 1 217 ? 13.297 -3.422 -39.233 1.00 10.10 217 ALA A O 1
ATOM 1728 N N . ILE A 1 218 ? 12.333 -4.910 -40.601 1.00 9.04 218 ILE A N 1
ATOM 1729 C CA . ILE A 1 218 ? 10.983 -4.567 -40.163 1.00 9.18 218 ILE A CA 1
ATOM 1730 C C . ILE A 1 218 ? 10.732 -4.983 -38.707 1.00 9.71 218 ILE A C 1
ATOM 1731 O O . ILE A 1 218 ? 10.180 -4.201 -37.914 1.00 10.47 218 ILE A O 1
ATOM 1736 N N . ARG A 1 219 ? 11.153 -6.193 -38.336 1.00 10.08 219 ARG A N 1
ATOM 1737 C CA . ARG A 1 219 ? 11.070 -6.628 -36.937 1.00 10.56 219 ARG A CA 1
ATOM 1738 C C . ARG A 1 219 ? 11.799 -5.648 -36.018 1.00 10.57 219 ARG A C 1
ATOM 1739 O O . ARG A 1 219 ? 11.290 -5.273 -34.960 1.00 12.06 219 ARG A O 1
ATOM 1747 N N . LEU A 1 220 ? 12.982 -5.209 -36.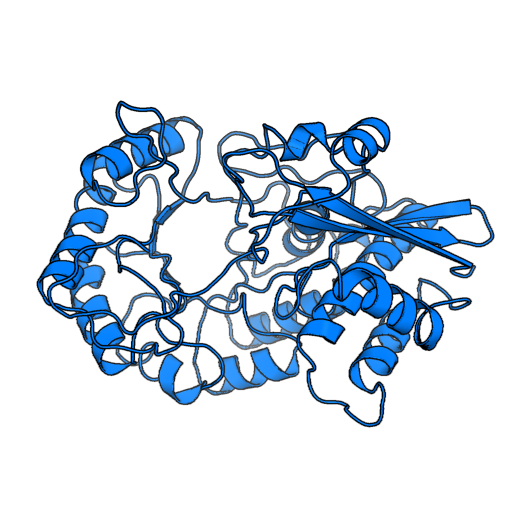442 1.00 10.23 220 LEU A N 1
ATOM 1748 C CA . LEU A 1 220 ? 13.766 -4.274 -35.642 1.00 10.49 220 LEU A CA 1
ATOM 1749 C C . LEU A 1 220 ? 13.069 -2.919 -35.551 1.00 11.04 220 LEU A C 1
ATOM 1750 O O . LEU A 1 220 ? 12.958 -2.340 -34.473 1.00 11.29 220 LEU A O 1
ATOM 1755 N N . ALA A 1 221 ? 12.582 -2.417 -36.682 1.00 10.50 221 ALA A N 1
ATOM 1756 C CA . ALA A 1 221 ? 11.910 -1.121 -36.694 1.00 11.01 221 ALA A CA 1
ATOM 1757 C C . ALA A 1 221 ? 10.738 -1.072 -35.711 1.00 11.30 221 ALA A C 1
ATOM 1758 O O . ALA A 1 221 ? 10.562 -0.079 -35.004 1.00 12.00 221 ALA A O 1
ATOM 1760 N N . LYS A 1 222 ? 9.947 -2.142 -35.642 1.00 11.76 222 LYS A N 1
ATOM 1761 C CA . LYS A 1 222 ? 8.796 -2.140 -34.735 1.00 12.91 222 LYS A CA 1
ATOM 1762 C C . LYS A 1 222 ? 9.233 -1.958 -33.286 1.00 13.38 222 LYS A C 1
ATOM 1763 O O . LYS A 1 222 ? 8.540 -1.302 -32.518 1.00 15.05 222 LYS A O 1
ATOM 1769 N N . ARG A 1 223 ? 10.387 -2.516 -32.930 1.00 12.89 223 ARG A N 1
ATOM 1770 C CA . ARG A 1 223 ? 10.943 -2.366 -31.589 1.00 13.95 223 ARG A CA 1
ATOM 1771 C C . ARG A 1 223 ? 11.483 -0.974 -31.311 1.00 13.68 223 ARG A C 1
ATOM 1772 O O . ARG A 1 223 ? 11.457 -0.507 -30.168 1.00 15.04 223 ARG A O 1
ATOM 1780 N N . LEU A 1 224 ? 11.983 -0.317 -32.352 1.00 12.06 224 LEU A N 1
ATOM 1781 C CA . LEU A 1 224 ? 12.637 0.974 -32.183 1.00 12.69 224 LEU A CA 1
ATOM 1782 C C . LEU A 1 224 ? 11.666 2.144 -32.197 1.00 12.23 224 LEU A C 1
ATOM 1783 O O . LEU A 1 224 ? 12.009 3.238 -31.738 1.00 12.70 224 LEU A O 1
ATOM 1788 N N . GLU A 1 225 ? 10.463 1.928 -32.723 1.00 11.95 225 GLU A N 1
ATOM 1789 C CA . GLU A 1 225 ? 9.518 3.033 -32.892 1.00 12.89 225 GLU A CA 1
ATOM 1790 C C . GLU A 1 225 ? 9.212 3.780 -31.594 1.00 12.95 225 GLU A C 1
ATOM 1791 O O . GLU A 1 225 ? 9.066 5.000 -31.599 1.00 13.26 225 GLU A O 1
ATOM 1797 N N . LYS A 1 226 ? 9.146 3.060 -30.478 1.00 12.61 226 LYS A N 1
ATOM 1798 C CA . LYS A 1 226 ? 8.815 3.703 -29.208 1.00 13.49 226 LYS A CA 1
ATOM 1799 C C . LYS A 1 226 ? 9.863 4.723 -28.756 1.00 13.44 226 LYS A C 1
ATOM 1800 O O . LYS A 1 226 ? 9.583 5.544 -27.887 1.00 14.69 226 LYS A O 1
ATOM 1806 N N . TYR A 1 227 ? 11.054 4.686 -29.352 1.00 12.31 227 TYR A N 1
ATOM 1807 C CA . TYR A 1 227 ? 12.091 5.655 -29.005 1.00 13.24 227 TYR A CA 1
ATOM 1808 C C . TYR A 1 227 ? 12.223 6.793 -30.014 1.00 12.92 227 TYR A C 1
ATOM 1809 O O . TYR A 1 227 ? 13.103 7.637 -29.885 1.00 14.60 227 TYR A O 1
ATOM 1818 N N . ASP A 1 228 ? 11.333 6.805 -31.007 1.00 12.12 228 ASP A N 1
ATOM 1819 C CA . ASP A 1 228 ? 11.251 7.869 -32.020 1.00 12.24 228 ASP A CA 1
ATOM 1820 C C . ASP A 1 228 ? 12.598 8.319 -32.611 1.00 12.47 228 ASP A C 1
ATOM 1821 O O . ASP A 1 228 ? 12.920 9.510 -32.577 1.00 12.68 228 ASP A O 1
ATOM 1826 N N . PRO A 1 229 ? 13.381 7.378 -33.176 1.00 11.54 229 PRO A N 1
ATOM 1827 C CA . PRO A 1 229 ? 14.630 7.805 -33.816 1.00 11.51 229 PRO A CA 1
ATOM 1828 C C . PRO A 1 229 ? 14.354 8.694 -35.025 1.00 10.26 229 PRO A C 1
ATOM 1829 O O . PRO A 1 229 ? 13.342 8.521 -35.732 1.00 11.01 229 PRO A O 1
ATOM 1833 N N . LEU A 1 230 ? 15.268 9.623 -35.272 1.00 10.19 230 LEU A N 1
ATOM 1834 C CA . LEU A 1 230 ? 15.182 10.474 -36.452 1.00 10.07 230 LEU A CA 1
ATOM 1835 C C . LEU A 1 230 ? 15.363 9.660 -37.739 1.00 10.07 230 LEU A C 1
ATOM 1836 O O . LEU A 1 230 ? 14.750 9.960 -38.757 1.00 10.87 230 LEU A O 1
ATOM 1841 N N . TRP A 1 231 ? 16.202 8.633 -37.703 1.00 9.30 231 TRP A N 1
ATOM 1842 C CA . TRP A 1 231 ? 16.267 7.730 -38.844 1.00 9.39 231 TRP A CA 1
ATOM 1843 C C . TRP A 1 231 ? 16.755 6.339 -38.513 1.00 9.16 231 TRP A C 1
ATOM 1844 O O . TRP A 1 231 ? 17.347 6.099 -37.456 1.00 10.32 231 TRP A O 1
ATOM 1855 N N . PHE A 1 232 ? 16.479 5.443 -39.453 1.00 9.41 232 PHE A N 1
ATOM 1856 C CA . PHE A 1 232 ? 16.930 4.058 -39.460 1.00 9.80 232 PHE A CA 1
ATOM 1857 C C . PHE A 1 232 ? 17.779 3.976 -40.730 1.00 9.95 232 PHE A C 1
ATOM 1858 O O . PHE A 1 232 ? 17.250 4.071 -41.848 1.00 10.95 232 PHE A O 1
ATOM 1866 N N . GLU A 1 233 ? 19.095 3.870 -40.551 1.00 10.02 233 GLU A N 1
ATOM 1867 C CA . GLU A 1 233 ? 20.065 3.989 -41.641 1.00 10.99 233 GLU A CA 1
ATOM 1868 C C . GLU A 1 233 ? 20.317 2.649 -42.323 1.00 11.08 233 GLU A C 1
ATOM 1869 O O . GLU A 1 233 ? 20.419 1.629 -41.646 1.00 11.78 233 GLU A O 1
ATOM 1875 N N . GLU A 1 234 ? 20.434 2.652 -43.653 1.00 10.74 234 GLU A N 1
ATOM 1876 C CA . GLU A 1 234 ? 20.815 1.450 -44.409 1.00 11.25 234 GLU A CA 1
ATOM 1877 C C . GLU A 1 234 ? 20.247 0.159 -43.816 1.00 10.58 234 GLU A C 1
ATOM 1878 O O . GLU A 1 234 ? 21.000 -0.714 -43.373 1.00 11.23 234 GLU A O 1
ATOM 1884 N N . PRO A 1 235 ? 18.915 0.029 -43.794 1.00 10.53 235 PRO A N 1
ATOM 1885 C CA . PRO A 1 235 ? 18.369 -1.156 -43.121 1.00 11.62 235 PRO A CA 1
ATOM 1886 C C . PRO A 1 235 ? 18.699 -2.459 -43.840 1.00 11.81 235 PRO A C 1
ATOM 1887 O O . PRO A 1 235 ? 18.729 -3.500 -43.194 1.00 13.90 235 PRO A O 1
ATOM 1891 N N . VAL A 1 236 ? 18.963 -2.391 -45.141 1.00 10.46 236 VAL A N 1
ATOM 1892 C CA . VAL A 1 236 ? 19.275 -3.565 -45.943 1.00 10.18 236 VAL A CA 1
ATOM 1893 C C . VAL A 1 236 ? 20.451 -3.205 -46.852 1.00 10.29 236 VAL A C 1
ATOM 1894 O O . VAL A 1 236 ? 20.777 -2.024 -47.003 1.00 10.77 236 VAL A O 1
ATOM 1898 N N . PRO A 1 237 ? 21.097 -4.212 -47.463 1.00 10.06 237 PRO A N 1
ATOM 1899 C CA . PRO A 1 237 ? 22.206 -3.884 -48.361 1.00 10.14 237 PRO A CA 1
ATOM 1900 C C . PRO A 1 237 ? 21.758 -3.034 -49.546 1.00 9.39 237 PRO A C 1
ATOM 1901 O O . PRO A 1 237 ? 20.609 -3.139 -49.995 1.00 9.98 237 PRO A O 1
ATOM 1905 N N . PRO A 1 238 ? 22.669 -2.214 -50.078 1.00 9.43 238 PRO A N 1
ATOM 1906 C CA . PRO A 1 238 ? 22.347 -1.337 -51.208 1.00 9.80 238 PRO A CA 1
ATOM 1907 C C . PRO A 1 238 ? 22.140 -2.146 -52.484 1.00 10.77 238 PRO A C 1
ATOM 1908 O O . PRO A 1 238 ? 22.526 -3.320 -52.553 1.00 12.01 238 PRO A O 1
ATOM 1912 N N . GLY A 1 239 ? 21.533 -1.525 -53.491 1.00 11.67 239 GLY A N 1
ATOM 1913 C CA . GLY A 1 239 ? 21.404 -2.170 -54.789 1.00 13.68 239 GLY A CA 1
ATOM 1914 C C . GLY A 1 239 ? 20.068 -2.818 -55.082 1.00 13.08 239 GLY A C 1
ATOM 1915 O O . GLY A 1 239 ? 19.903 -3.446 -56.125 1.00 15.04 239 GLY A O 1
ATOM 1916 N N . GLN A 1 240 ? 19.110 -2.676 -54.173 1.00 11.76 240 GLN A N 1
ATOM 1917 C CA . GLN A 1 240 ? 17.798 -3.278 -54.365 1.00 11.40 240 GLN A CA 1
ATOM 1918 C C . GLN A 1 240 ? 16.771 -2.322 -53.763 1.00 10.56 240 GLN A C 1
ATOM 1919 O O . GLN A 1 240 ? 16.528 -2.317 -52.554 1.00 11.12 240 GLN A O 1
ATOM 1925 N N . GLU A 1 241 ? 16.181 -1.493 -54.618 1.00 10.36 241 GLU A N 1
ATOM 1926 C CA . GLU A 1 241 ? 15.364 -0.377 -54.159 1.00 10.40 241 GLU A CA 1
ATOM 1927 C C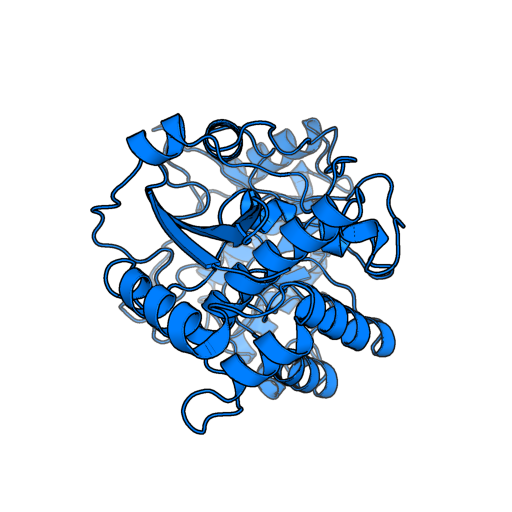 . GLU A 1 241 ? 14.000 -0.819 -53.645 1.00 10.29 241 GLU A C 1
ATOM 1928 O O . GLU A 1 241 ? 13.438 -0.207 -52.739 1.00 10.80 241 GLU A O 1
ATOM 1934 N N . GLU A 1 242 ? 13.470 -1.898 -54.203 1.00 10.89 242 GLU A N 1
ATOM 1935 C CA . GLU A 1 242 ? 12.183 -2.398 -53.747 1.00 12.00 242 GLU A CA 1
ATOM 1936 C C . GLU A 1 242 ? 12.287 -2.960 -52.330 1.00 10.83 242 GLU A C 1
ATOM 1937 O O . GLU A 1 242 ? 11.374 -2.794 -51.517 1.00 10.75 242 GLU A O 1
ATOM 1943 N N . ALA A 1 243 ? 13.418 -3.583 -52.016 1.00 11.50 243 ALA A N 1
ATOM 1944 C CA . ALA A 1 243 ? 13.620 -4.175 -50.700 1.00 11.22 243 ALA A CA 1
ATOM 1945 C C . ALA A 1 243 ? 13.713 -3.107 -49.621 1.00 10.86 243 ALA A C 1
ATOM 1946 O O . ALA A 1 243 ? 13.096 -3.230 -48.567 1.00 12.31 243 ALA A O 1
ATOM 1948 N N . ILE A 1 244 ? 14.466 -2.043 -49.876 1.00 10.63 244 ILE A N 1
ATOM 1949 C CA . ILE A 1 244 ? 14.556 -0.986 -48.881 1.00 10.89 244 ILE A CA 1
ATOM 1950 C C . ILE A 1 244 ? 13.219 -0.238 -48.762 1.00 10.39 244 ILE A C 1
ATOM 1951 O O . ILE A 1 244 ? 12.806 0.141 -47.659 1.00 11.16 244 ILE A O 1
ATOM 1956 N N . ALA A 1 245 ? 12.502 -0.094 -49.874 1.00 10.63 245 ALA A N 1
ATOM 1957 C CA . ALA A 1 245 ? 11.174 0.524 -49.828 1.00 10.86 245 ALA A CA 1
ATOM 1958 C C . ALA A 1 245 ? 10.177 -0.296 -49.007 1.00 10.64 245 ALA A C 1
ATOM 1959 O O . ALA A 1 245 ? 9.279 0.264 -48.382 1.00 11.30 245 ALA A O 1
ATOM 1961 N N A GLN A 1 246 ? 10.329 -1.614 -49.018 0.60 10.94 246 GLN A N 1
ATOM 1962 N N B GLN A 1 246 ? 10.327 -1.612 -48.985 0.40 11.65 246 GLN A N 1
ATOM 1963 C CA A GLN A 1 246 ? 9.479 -2.466 -48.197 0.60 10.97 246 GLN A CA 1
ATOM 1964 C CA B GLN A 1 246 ? 9.411 -2.399 -48.171 0.40 12.41 246 GLN A CA 1
ATOM 1965 C C A GLN A 1 246 ? 9.630 -2.129 -46.714 0.60 10.03 246 GLN A C 1
ATOM 1966 C C B GLN A 1 246 ? 9.617 -2.113 -46.686 0.40 11.11 246 GLN A C 1
ATOM 1967 O O A GLN A 1 246 ? 8.648 -2.119 -45.965 0.60 11.23 246 GLN A O 1
ATOM 1968 O O B GLN A 1 246 ? 8.662 -2.132 -45.906 0.40 11.81 246 GLN A O 1
ATOM 1979 N N . VAL A 1 247 ? 10.856 -1.840 -46.290 1.00 10.61 247 VAL A N 1
ATOM 1980 C CA . VAL A 1 247 ? 11.100 -1.449 -44.904 1.00 10.42 247 VAL A CA 1
ATOM 1981 C C . VAL A 1 247 ? 10.405 -0.109 -44.631 1.00 9.38 247 VAL A C 1
ATOM 1982 O O . VAL A 1 247 ? 9.672 0.043 -43.647 1.00 10.48 247 VAL A O 1
ATOM 1986 N N . ALA A 1 248 ? 10.597 0.856 -45.525 1.00 9.69 248 ALA A N 1
ATOM 1987 C CA . ALA A 1 248 ? 9.988 2.174 -45.350 1.00 10.17 248 ALA A CA 1
ATOM 1988 C C . ALA A 1 248 ? 8.464 2.089 -45.239 1.00 9.87 248 ALA A C 1
ATOM 1989 O O . ALA A 1 248 ? 7.847 2.802 -44.453 1.00 11.17 248 ALA A O 1
ATOM 1991 N N . LYS A 1 249 ? 7.860 1.204 -46.024 1.00 10.06 249 LYS A N 1
ATOM 1992 C CA . LYS A 1 249 ? 6.407 1.047 -46.012 1.00 11.90 249 LYS A CA 1
ATOM 1993 C C . LYS A 1 249 ? 5.884 0.533 -44.677 1.00 11.94 249 LYS A C 1
ATOM 1994 O O . LYS A 1 249 ? 4.744 0.803 -44.308 1.00 13.51 249 LYS A O 1
ATOM 2000 N N . HIS A 1 250 ? 6.729 -0.191 -43.947 1.00 10.66 250 HIS A N 1
ATOM 2001 C CA . HIS A 1 250 ? 6.297 -0.888 -42.741 1.00 11.26 250 HIS A CA 1
ATOM 2002 C C . HIS A 1 250 ? 6.760 -0.247 -41.438 1.00 12.11 250 HIS A C 1
ATOM 2003 O O . HIS A 1 250 ? 6.593 -0.834 -40.372 1.00 14.37 250 HIS A O 1
ATOM 2010 N N . THR A 1 251 ? 7.344 0.940 -41.519 1.00 10.93 251 THR A N 1
ATOM 2011 C CA . THR A 1 251 ? 7.697 1.688 -40.320 1.00 10.85 251 THR A CA 1
ATOM 2012 C C . THR A 1 251 ? 7.471 3.181 -40.487 1.00 10.13 251 THR A C 1
ATOM 2013 O O . THR A 1 251 ? 7.572 3.736 -41.592 1.00 10.99 251 THR A O 1
ATOM 2017 N N . SER A 1 252 ? 7.165 3.827 -39.366 1.00 10.02 252 SER A N 1
ATOM 2018 C CA . SER A 1 252 ? 7.059 5.280 -39.313 1.00 10.55 252 SER A CA 1
ATOM 2019 C C . SER A 1 252 ? 8.410 5.960 -39.112 1.00 10.50 252 SER A C 1
ATOM 2020 O O . SER A 1 252 ? 8.500 7.182 -39.209 1.00 11.09 252 SER A O 1
ATOM 2023 N N . ILE A 1 253 ? 9.454 5.188 -38.806 1.00 9.77 253 ILE A N 1
ATOM 2024 C CA . ILE A 1 253 ? 10.780 5.785 -38.650 1.00 9.21 253 ILE A CA 1
ATOM 2025 C C . ILE A 1 253 ? 11.310 6.143 -40.035 1.00 9.29 253 ILE A C 1
ATOM 2026 O O . ILE A 1 253 ? 11.298 5.301 -40.932 1.00 10.22 253 ILE A O 1
ATOM 2031 N N . PRO A 1 254 ? 11.782 7.390 -40.221 1.00 9.20 254 PRO A N 1
ATOM 2032 C CA . PRO A 1 254 ? 12.346 7.739 -41.533 1.00 9.49 254 PRO A CA 1
ATOM 2033 C C . PRO A 1 254 ? 13.497 6.818 -41.923 1.00 9.40 254 PRO A C 1
ATOM 2034 O O . PRO A 1 254 ? 14.344 6.521 -41.080 1.00 9.80 254 PRO A O 1
ATOM 2038 N N . ILE A 1 255 ? 13.522 6.367 -43.174 1.00 9.39 255 ILE A N 1
ATOM 2039 C CA . ILE A 1 255 ? 14.656 5.601 -43.677 1.00 9.45 255 ILE A CA 1
ATOM 2040 C C . ILE A 1 255 ? 15.674 6.538 -44.308 1.00 9.31 255 ILE A C 1
ATOM 2041 O O . ILE A 1 255 ? 15.329 7.385 -45.142 1.00 9.39 255 ILE A O 1
ATOM 2046 N N . ALA A 1 256 ? 16.925 6.405 -43.872 1.00 9.60 256 ALA A N 1
ATOM 2047 C CA . ALA A 1 256 ? 18.040 7.156 -44.440 1.00 9.16 256 ALA A CA 1
ATOM 2048 C C . ALA A 1 256 ? 18.978 6.182 -45.120 1.00 9.36 256 ALA A C 1
ATOM 2049 O O . ALA A 1 256 ? 19.280 5.120 -44.579 1.00 10.59 256 ALA A O 1
ATOM 2051 N N . THR A 1 257 ? 19.458 6.542 -46.300 1.00 8.76 257 THR A N 1
ATOM 2052 C CA . THR A 1 257 ? 20.454 5.716 -46.954 1.00 9.30 257 THR A CA 1
ATOM 2053 C C . THR A 1 257 ? 21.200 6.509 -48.008 1.00 9.62 257 THR A C 1
ATOM 2054 O O . THR A 1 257 ? 20.802 7.620 -48.356 1.00 9.92 257 THR A O 1
ATOM 2058 N N . GLY A 1 258 ? 22.272 5.935 -48.537 1.00 9.42 258 GLY A N 1
ATOM 2059 C CA . GLY A 1 258 ? 22.904 6.521 -49.701 1.00 10.73 258 GLY A CA 1
ATOM 2060 C C . GLY A 1 258 ? 24.409 6.544 -49.730 1.00 9.94 258 GLY A C 1
ATOM 2061 O O . GLY A 1 258 ? 24.988 6.865 -50.771 1.00 10.72 258 GLY A O 1
ATOM 2062 N N . GLU A 1 259 ? 25.065 6.214 -48.620 1.00 10.47 259 GLU A N 1
ATOM 2063 C CA . GLU A 1 259 ? 26.524 6.335 -48.597 1.00 11.26 259 GLU A CA 1
ATOM 2064 C C . GLU A 1 259 ? 27.215 5.358 -49.540 1.00 9.91 259 GLU A C 1
ATOM 2065 O O . GLU A 1 259 ? 28.379 5.553 -49.884 1.00 11.79 259 GLU A O 1
ATOM 2071 N N . ARG A 1 260 ? 26.499 4.316 -49.966 1.00 9.35 260 ARG A N 1
ATOM 2072 C CA . ARG A 1 260 ? 27.056 3.341 -50.901 1.00 9.35 260 ARG A CA 1
ATOM 2073 C C . ARG A 1 260 ? 26.438 3.438 -52.288 1.00 9.79 260 ARG A C 1
ATOM 2074 O O . ARG A 1 260 ? 26.648 2.556 -53.121 1.00 11.15 260 ARG A O 1
ATOM 2082 N N . LEU A 1 261 ? 25.692 4.514 -52.539 1.00 9.69 261 LEU A N 1
ATOM 2083 C CA . LEU A 1 261 ? 25.108 4.766 -53.859 1.00 9.93 261 LEU A CA 1
ATOM 2084 C C . LEU A 1 261 ? 25.904 5.843 -54.582 1.00 9.67 261 LEU A C 1
ATOM 2085 O O . LEU A 1 261 ? 26.632 6.620 -53.959 1.00 10.32 261 LEU A O 1
ATOM 2090 N N . THR A 1 262 ? 25.764 5.895 -55.895 1.00 9.95 262 THR A N 1
ATOM 2091 C CA . THR A 1 262 ? 26.507 6.864 -56.676 1.00 10.22 262 THR A CA 1
ATOM 2092 C C . THR A 1 262 ? 25.712 7.296 -57.903 1.00 10.21 262 THR A C 1
ATOM 2093 O O . THR A 1 262 ? 24.996 6.491 -58.502 1.00 10.40 262 THR A O 1
ATOM 2097 N N . THR A 1 263 ? 25.874 8.567 -58.271 1.00 10.11 263 THR A N 1
ATOM 2098 C CA . THR A 1 263 ? 25.184 9.246 -59.375 1.00 10.47 263 THR A CA 1
ATOM 2099 C C . THR A 1 263 ? 23.701 9.508 -59.147 1.00 9.28 263 THR A C 1
ATOM 2100 O O . THR A 1 263 ? 23.019 8.806 -58.387 1.00 9.93 263 THR A O 1
ATOM 2104 N N . LYS A 1 264 ? 23.203 10.515 -59.856 1.00 9.50 264 LYS A N 1
ATOM 2105 C CA . LYS A 1 264 ? 21.791 10.856 -59.827 1.00 9.98 264 LYS A CA 1
ATOM 2106 C C . LYS A 1 264 ? 20.910 9.707 -60.317 1.00 9.77 264 LYS A C 1
ATOM 2107 O O . LYS A 1 264 ? 19.760 9.604 -59.913 1.00 10.75 264 LYS A O 1
ATOM 2113 N N . TYR A 1 265 ? 21.441 8.842 -61.174 1.00 9.20 265 TYR A N 1
ATOM 2114 C CA . TYR A 1 265 ? 20.644 7.742 -61.710 1.00 9.83 265 TYR A CA 1
ATOM 2115 C C . TYR A 1 265 ? 20.256 6.732 -60.629 1.00 9.68 265 TYR A C 1
ATOM 2116 O O . TYR A 1 265 ? 19.139 6.225 -60.615 1.00 11.28 265 TYR A O 1
ATOM 2125 N N . GLU A 1 266 ? 21.176 6.453 -59.710 1.00 9.30 266 GLU A N 1
ATOM 2126 C CA . GLU A 1 266 ? 20.885 5.526 -58.621 1.00 8.81 266 GLU A CA 1
ATOM 2127 C C . GLU A 1 266 ? 19.947 6.141 -57.594 1.00 8.92 266 GLU A C 1
ATOM 2128 O O . GLU A 1 266 ? 19.037 5.480 -57.096 1.00 10.17 266 GLU A O 1
ATOM 2134 N N . PHE A 1 267 ? 20.161 7.413 -57.270 1.00 8.66 267 PHE A N 1
ATOM 2135 C CA . PHE A 1 267 ? 19.261 8.076 -56.342 1.00 9.22 267 PHE A CA 1
ATOM 2136 C C . PHE A 1 267 ? 17.856 8.245 -56.927 1.00 9.32 267 PHE A C 1
ATOM 2137 O O . PHE A 1 267 ? 16.878 8.180 -56.195 1.00 9.61 267 PHE A O 1
ATOM 2145 N N . HIS A 1 268 ? 17.754 8.464 -58.234 1.00 9.34 268 HIS A N 1
ATOM 2146 C CA . HIS A 1 268 ? 16.453 8.480 -58.889 1.00 9.93 268 HIS A CA 1
ATOM 2147 C C . HIS A 1 268 ? 15.708 7.162 -58.671 1.00 10.46 268 HIS A C 1
ATOM 2148 O O . HIS A 1 268 ? 14.545 7.154 -58.274 1.00 10.70 268 HIS A O 1
ATOM 2155 N N . LYS A 1 269 ? 16.380 6.041 -58.916 1.00 10.02 269 LYS A N 1
ATOM 2156 C CA . LYS A 1 269 ? 15.742 4.740 -58.737 1.00 11.19 269 LYS A CA 1
ATOM 2157 C C . LYS A 1 269 ? 15.270 4.562 -57.296 1.00 9.72 269 LYS A C 1
ATOM 2158 O O . LYS A 1 269 ? 14.169 4.067 -57.040 1.00 10.75 269 LYS A O 1
ATOM 2164 N N . LEU A 1 270 ? 16.115 4.965 -56.353 1.00 9.64 270 LEU A N 1
ATOM 2165 C CA . LEU A 1 270 ? 15.771 4.873 -54.938 1.00 9.75 270 LEU A CA 1
ATOM 2166 C C . LEU A 1 270 ? 14.523 5.688 -54.593 1.00 9.00 270 LEU A C 1
ATOM 2167 O O . LEU A 1 270 ? 13.599 5.189 -53.950 1.00 10.03 270 LEU A O 1
ATOM 2172 N N . LEU A 1 271 ? 14.499 6.943 -55.030 1.00 9.75 271 LEU A N 1
ATOM 2173 C CA . LEU A 1 271 ? 13.371 7.824 -54.734 1.00 9.87 271 LEU A CA 1
ATOM 2174 C C . LEU A 1 271 ? 12.088 7.380 -55.434 1.00 10.39 271 LEU A C 1
ATOM 2175 O O . LEU A 1 271 ? 11.011 7.456 -54.853 1.00 11.40 271 LEU A O 1
ATOM 2180 N N . GLN A 1 272 ? 12.206 6.899 -56.668 1.00 11.00 272 GLN A N 1
ATOM 2181 C CA . GLN A 1 272 ? 11.042 6.411 -57.413 1.00 12.19 272 GLN A CA 1
ATOM 2182 C C . GLN A 1 272 ? 10.365 5.266 -56.679 1.00 12.32 272 GLN A C 1
ATOM 2183 O O . GLN A 1 272 ? 9.144 5.134 -56.729 1.00 14.55 272 GLN A O 1
ATOM 2189 N N . ALA A 1 273 ? 11.162 4.442 -56.002 1.00 10.40 273 ALA A N 1
ATOM 2190 C CA . ALA A 1 273 ? 10.643 3.294 -55.262 1.00 11.49 273 ALA A CA 1
ATOM 2191 C C . ALA A 1 273 ? 10.052 3.677 -53.905 1.00 11.04 273 ALA A C 1
ATOM 2192 O O . ALA A 1 273 ? 9.422 2.842 -53.259 1.00 12.37 273 ALA A O 1
ATOM 2194 N N . GLY A 1 274 ? 10.300 4.904 -53.446 1.00 11.29 274 GLY A N 1
ATOM 2195 C CA . GLY A 1 274 ? 9.939 5.297 -52.091 1.00 11.52 274 GLY A CA 1
ATOM 2196 C C . GLY A 1 274 ? 10.888 4.677 -51.072 1.00 11.00 274 GLY A C 1
ATOM 2197 O O . GLY A 1 274 ? 10.508 4.378 -49.942 1.00 12.63 274 GLY A O 1
ATOM 2198 N N . GLY A 1 275 ? 12.135 4.472 -51.484 1.00 10.36 275 GLY A N 1
ATOM 2199 C CA . GLY A 1 275 ? 13.089 3.740 -50.667 1.00 10.90 275 GLY A CA 1
ATOM 2200 C C . GLY A 1 275 ? 13.676 4.467 -49.472 1.00 11.25 275 GLY A C 1
ATOM 2201 O O . GLY A 1 275 ? 14.124 3.816 -48.528 1.00 12.78 275 GLY A O 1
ATOM 2202 N N . ALA A 1 276 ? 13.697 5.797 -49.502 1.00 10.55 276 ALA A N 1
ATOM 2203 C CA . ALA A 1 276 ? 14.259 6.577 -48.402 1.00 10.28 276 ALA A CA 1
ATOM 2204 C C . ALA A 1 276 ? 13.773 8.009 -48.486 1.00 9.77 276 ALA A C 1
ATOM 2205 O O . ALA A 1 276 ? 13.455 8.499 -49.571 1.00 11.38 276 ALA A O 1
ATOM 2207 N N . SER A 1 277 ? 13.736 8.690 -47.343 1.00 9.38 277 SER A N 1
ATOM 2208 C CA . SER A 1 277 ? 13.344 10.096 -47.300 1.00 9.41 277 SER A CA 1
ATOM 2209 C C . SER A 1 277 ? 14.494 11.001 -46.882 1.00 9.45 277 SER A C 1
ATOM 2210 O O . SER A 1 277 ? 14.347 12.221 -46.849 1.00 9.46 277 SER A O 1
ATOM 2213 N N . ILE A 1 278 ? 15.630 10.397 -46.547 1.00 8.83 278 ILE A N 1
ATOM 2214 C CA . ILE A 1 278 ? 16.819 11.135 -46.144 1.00 9.77 278 ILE A CA 1
ATOM 2215 C C . ILE A 1 278 ? 17.984 10.528 -46.913 1.00 9.24 278 ILE A C 1
ATOM 2216 O O . ILE A 1 278 ? 18.253 9.334 -46.792 1.00 10.37 278 ILE A O 1
ATOM 2221 N N . LEU A 1 279 ? 18.643 11.344 -47.737 1.00 9.19 279 LEU A N 1
ATOM 2222 C CA . LEU A 1 279 ? 19.695 10.860 -48.624 1.00 9.61 279 LEU A CA 1
ATOM 2223 C C . LEU A 1 279 ? 21.073 11.180 -48.081 1.00 9.82 279 LEU A C 1
ATOM 2224 O O . LEU A 1 279 ? 21.432 12.350 -47.906 1.00 10.60 279 LEU A O 1
ATOM 2229 N N . GLN A 1 280 ? 21.842 10.128 -47.835 1.00 9.36 280 GLN A N 1
ATOM 2230 C CA . GLN A 1 280 ? 23.158 10.235 -47.230 1.00 9.23 280 GLN A CA 1
ATOM 2231 C C . GLN A 1 280 ? 24.264 10.104 -48.270 1.00 10.35 280 GLN A C 1
ATOM 2232 O O . GLN A 1 280 ? 25.187 9.297 -48.139 1.00 12.00 280 GLN A O 1
ATOM 2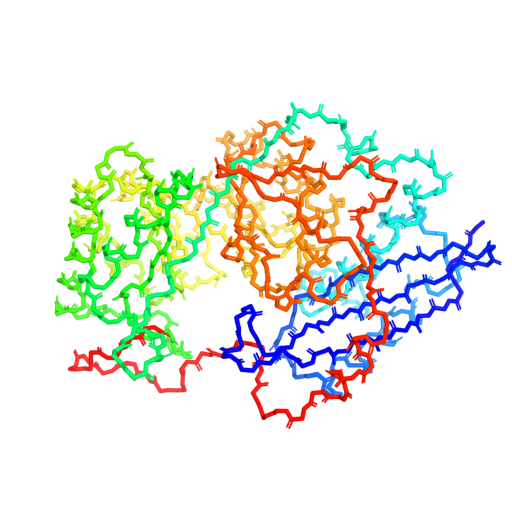238 N N . LEU A 1 281 ? 24.177 10.927 -49.303 1.00 11.09 281 LEU A N 1
ATOM 2239 C CA . LEU A 1 281 ? 25.221 10.968 -50.310 1.00 10.60 281 LEU A CA 1
ATOM 2240 C C . LEU A 1 281 ? 26.565 11.330 -49.673 1.00 10.42 281 LEU A C 1
ATOM 2241 O O . LEU A 1 281 ? 26.629 12.117 -48.717 1.00 11.46 281 LEU A O 1
ATOM 2246 N N . ASN A 1 282 ? 27.636 10.757 -50.208 1.00 10.44 282 ASN A N 1
ATOM 2247 C CA . ASN A 1 282 ? 28.981 11.210 -49.894 1.00 10.56 282 ASN A CA 1
ATOM 2248 C C . ASN A 1 282 ? 29.497 11.912 -51.143 1.00 10.31 282 ASN A C 1
ATOM 2249 O O . ASN A 1 282 ? 29.560 11.299 -52.224 1.00 10.43 282 ASN A O 1
ATOM 2254 N N A VAL A 1 283 ? 29.846 13.187 -51.004 0.68 10.49 283 VAL A N 1
ATOM 2255 N N B VAL A 1 283 ? 29.842 13.185 -51.008 0.32 10.50 283 VAL A N 1
ATOM 2256 C CA A VAL A 1 283 ? 30.242 14.000 -52.160 0.68 10.71 283 VAL A CA 1
ATOM 2257 C CA B VAL A 1 283 ? 30.237 14.001 -52.157 0.32 10.73 283 VAL A CA 1
ATOM 2258 C C A VAL A 1 283 ? 31.493 13.473 -52.845 0.68 11.49 283 VAL A C 1
ATOM 2259 C C B VAL A 1 283 ? 31.471 13.428 -52.863 0.32 11.12 283 VAL A C 1
ATOM 2260 O O A VAL A 1 283 ? 31.736 13.780 -54.011 0.68 12.78 283 VAL A O 1
ATOM 2261 O O B VAL A 1 283 ? 31.663 13.624 -54.065 0.32 11.78 283 VAL A O 1
ATOM 2268 N N . ALA A 1 284 ? 32.284 12.689 -52.113 1.00 11.01 284 ALA A N 1
ATOM 2269 C CA . ALA A 1 284 ? 33.504 12.084 -52.652 1.00 11.34 284 ALA A CA 1
ATOM 2270 C C . ALA A 1 284 ? 33.263 10.723 -53.323 1.00 11.02 284 ALA A C 1
ATOM 2271 O O . ALA A 1 284 ? 34.202 10.085 -53.795 1.00 10.51 284 ALA A O 1
ATOM 2273 N N . ARG A 1 285 ? 32.004 10.291 -53.370 1.00 10.55 285 ARG A N 1
ATOM 2274 C CA . ARG A 1 285 ? 31.616 9.054 -54.058 1.00 10.13 285 ARG A CA 1
ATOM 2275 C C . ARG A 1 285 ? 30.605 9.263 -55.186 1.00 9.96 285 ARG A C 1
ATOM 2276 O O . ARG A 1 285 ? 30.631 8.533 -56.180 1.00 11.02 285 ARG A O 1
ATOM 2284 N N . VAL A 1 286 ? 29.698 10.228 -55.040 1.00 10.35 286 VAL A N 1
ATOM 2285 C CA . VAL A 1 286 ? 28.549 10.282 -55.951 1.00 10.18 286 VAL A CA 1
ATOM 2286 C C . VAL A 1 286 ? 28.827 10.833 -57.343 1.00 10.22 286 VAL A C 1
ATOM 2287 O O . VAL A 1 286 ? 27.986 10.695 -58.231 1.00 10.87 286 VAL A O 1
ATOM 2291 N N . GLY A 1 287 ? 29.987 11.455 -57.528 1.00 10.69 287 GLY A N 1
ATOM 2292 C CA . GLY A 1 287 ? 30.335 12.043 -58.809 1.00 11.30 287 GLY A CA 1
ATOM 2293 C C . GLY A 1 287 ? 30.827 13.477 -58.728 1.00 11.88 287 GLY A C 1
ATOM 2294 O O . GLY A 1 287 ? 31.146 14.082 -59.761 1.00 12.78 287 GLY A O 1
ATOM 2295 N N . GLY A 1 288 ? 30.899 14.023 -57.513 1.00 11.40 288 GLY A N 1
ATOM 2296 C CA . GLY A 1 288 ? 31.394 15.377 -57.306 1.00 12.03 288 GLY A CA 1
ATOM 2297 C C . GLY A 1 288 ? 30.304 16.329 -56.857 1.00 11.34 288 GLY A C 1
ATOM 2298 O O . GLY A 1 288 ? 29.182 15.908 -56.565 1.00 11.76 288 GLY A O 1
ATOM 2299 N N . LEU A 1 289 ? 30.626 17.617 -56.795 1.00 10.95 289 LEU A N 1
ATOM 2300 C CA . LEU A 1 289 ? 29.700 18.604 -56.250 1.00 10.90 289 LEU A CA 1
ATOM 2301 C C . LEU A 1 289 ? 28.506 18.900 -57.150 1.00 11.26 289 LEU A C 1
ATOM 2302 O O . LEU A 1 289 ? 27.392 19.055 -56.661 1.00 10.83 289 LEU A O 1
ATOM 2307 N N . LEU A 1 290 ? 28.718 18.992 -58.456 1.00 11.24 290 LEU A N 1
ATOM 2308 C CA . LEU A 1 290 ? 27.578 19.233 -59.336 1.00 10.75 290 LEU A CA 1
ATOM 2309 C C . LEU A 1 290 ? 26.635 18.030 -59.335 1.00 11.22 290 LEU A C 1
ATOM 2310 O O . LEU A 1 290 ? 25.420 18.193 -59.231 1.00 10.61 290 LEU A O 1
ATOM 2315 N N . GLU A 1 291 ? 27.189 16.822 -59.424 1.00 10.63 291 GLU A N 1
ATOM 2316 C CA . GLU A 1 291 ? 26.352 15.633 -59.343 1.00 10.76 291 GLU A CA 1
ATOM 2317 C C . GLU A 1 291 ? 25.624 15.559 -57.992 1.00 10.10 291 GLU A C 1
ATOM 2318 O O . GLU A 1 291 ? 24.454 15.180 -57.928 1.00 10.56 291 GLU A O 1
ATOM 2324 N N . ALA A 1 292 ? 26.301 15.947 -56.912 1.00 9.77 292 ALA A N 1
ATOM 2325 C CA . ALA A 1 292 ? 25.643 15.977 -55.604 1.00 9.82 292 ALA A CA 1
ATOM 2326 C C . ALA A 1 292 ? 24.505 17.003 -55.565 1.00 10.35 292 ALA A C 1
ATOM 2327 O O . ALA A 1 292 ? 23.451 16.748 -54.996 1.00 10.75 292 ALA A O 1
ATOM 2329 N N . LYS A 1 293 ? 24.719 18.160 -56.182 1.00 10.12 293 LYS A N 1
ATOM 2330 C CA . LYS A 1 293 ? 23.664 19.164 -56.305 1.00 10.44 293 LYS A CA 1
ATOM 2331 C C . LYS A 1 293 ? 22.470 18.598 -57.075 1.00 9.69 293 LYS A C 1
ATOM 2332 O O . LYS A 1 293 ? 21.312 18.842 -56.717 1.00 10.38 293 LYS A O 1
ATOM 2338 N N . LYS A 1 294 ? 22.746 17.811 -58.112 1.00 10.03 294 LYS A N 1
ATOM 2339 C CA . LYS A 1 294 ? 21.682 17.183 -58.888 1.00 9.08 294 LYS A CA 1
ATOM 2340 C C . LYS A 1 294 ? 20.898 16.178 -58.038 1.00 9.13 294 LYS A C 1
ATOM 2341 O O . LYS A 1 294 ? 19.670 16.092 -58.128 1.00 9.75 294 LYS A O 1
ATOM 2347 N N . ILE A 1 295 ? 21.607 15.423 -57.206 1.00 9.08 295 ILE A N 1
ATOM 2348 C CA . ILE A 1 295 ? 20.952 14.487 -56.298 1.00 9.34 295 ILE A CA 1
ATOM 2349 C C . ILE A 1 295 ? 20.080 15.247 -55.289 1.00 9.18 295 ILE A C 1
ATOM 2350 O O . ILE A 1 295 ? 18.940 14.852 -55.015 1.00 9.88 295 ILE A O 1
ATOM 2355 N N . ALA A 1 296 ? 20.599 16.351 -54.750 1.00 9.36 296 ALA A N 1
ATOM 2356 C CA . ALA A 1 296 ? 19.811 17.170 -53.830 1.00 10.04 296 ALA A CA 1
ATOM 2357 C C . ALA A 1 296 ? 18.535 17.692 -54.500 1.00 9.86 296 ALA A C 1
ATOM 2358 O O . ALA A 1 296 ? 17.485 17.793 -53.864 1.00 10.30 296 ALA A O 1
ATOM 2360 N N . THR A 1 297 ? 18.634 18.018 -55.784 1.00 10.17 297 THR A N 1
ATOM 2361 C CA . THR A 1 297 ? 17.488 18.453 -56.576 1.00 10.43 297 THR A CA 1
ATOM 2362 C C . THR A 1 297 ? 16.418 17.364 -56.686 1.00 10.04 297 THR A C 1
ATOM 2363 O O . THR A 1 297 ? 15.216 17.637 -56.523 1.00 10.29 297 THR A O 1
ATOM 2367 N N . LEU A 1 298 ? 16.845 16.132 -56.966 1.00 9.62 298 LEU A N 1
ATOM 2368 C CA . LEU A 1 298 ? 15.909 15.008 -56.980 1.00 9.74 298 LEU A CA 1
ATOM 2369 C C . LEU A 1 298 ? 15.217 14.905 -55.632 1.00 9.41 298 LEU A C 1
ATOM 2370 O O . LEU A 1 298 ? 14.002 14.718 -55.562 1.00 10.29 298 LEU A O 1
ATOM 2375 N N . ALA A 1 299 ? 15.989 15.048 -54.556 1.00 8.71 299 ALA A N 1
ATOM 2376 C CA . ALA A 1 299 ? 15.392 14.981 -53.238 1.00 8.92 299 ALA A CA 1
ATOM 2377 C C . ALA A 1 299 ? 14.334 16.073 -53.071 1.00 9.01 299 ALA A C 1
ATOM 2378 O O . ALA A 1 299 ? 13.255 15.817 -52.537 1.00 9.06 299 ALA A O 1
ATOM 2380 N N . GLU A 1 300 ? 14.619 17.286 -53.545 1.00 8.99 300 GLU A N 1
ATOM 2381 C CA . GLU A 1 300 ? 13.663 18.388 -53.382 1.00 9.44 300 GLU A CA 1
ATOM 2382 C C . GLU A 1 300 ? 12.290 18.047 -53.955 1.00 8.82 300 GLU A C 1
ATOM 2383 O O . GLU A 1 300 ? 11.261 18.321 -53.336 1.00 10.02 300 GLU A O 1
ATOM 2389 N N . VAL A 1 301 ? 12.261 17.459 -55.146 1.00 9.26 301 VAL A N 1
ATOM 2390 C CA . VAL A 1 301 ? 10.973 17.249 -55.798 1.00 9.95 301 VAL A CA 1
ATOM 2391 C C . VAL A 1 301 ? 10.187 16.113 -55.161 1.00 9.60 301 VAL A C 1
ATOM 2392 O O . VAL A 1 301 ? 8.984 16.019 -55.355 1.00 10.56 301 VAL A O 1
ATOM 2396 N N . HIS A 1 302 ? 10.870 15.266 -54.389 1.00 9.24 302 HIS A N 1
ATOM 2397 C CA . HIS A 1 302 ? 10.222 14.212 -53.603 1.00 10.30 302 HIS A CA 1
ATOM 2398 C C . HIS A 1 302 ? 9.961 14.631 -52.155 1.00 9.62 302 HIS A C 1
ATOM 2399 O O . HIS A 1 302 ? 9.486 13.829 -51.346 1.00 11.33 302 HIS A O 1
ATOM 2406 N N . TYR A 1 303 ? 10.269 15.886 -51.833 1.00 9.74 303 TYR A N 1
ATOM 2407 C CA . TYR A 1 303 ? 10.211 16.394 -50.454 1.00 9.77 303 TYR A CA 1
ATOM 2408 C C . TYR A 1 303 ? 11.074 15.543 -49.500 1.00 10.40 303 TYR A C 1
ATOM 2409 O O . TYR A 1 303 ? 10.737 15.354 -48.321 1.00 12.53 303 TYR A O 1
ATOM 2418 N N . ALA A 1 304 ? 12.186 15.038 -50.029 1.00 8.90 304 ALA A N 1
ATOM 2419 C CA . ALA A 1 304 ? 13.189 14.345 -49.233 1.00 8.65 304 ALA A CA 1
ATOM 2420 C C . ALA A 1 304 ? 14.265 15.337 -48.805 1.00 9.06 304 ALA A C 1
ATOM 2421 O O . ALA A 1 304 ? 14.367 16.439 -49.355 1.00 10.09 304 ALA A O 1
ATOM 2423 N N . GLN A 1 305 ? 15.080 14.939 -47.839 1.00 8.98 305 GLN A N 1
ATOM 2424 C CA . GLN A 1 305 ? 16.146 15.790 -47.336 1.00 9.97 305 GLN A CA 1
ATOM 2425 C C . GLN A 1 305 ? 17.503 15.160 -47.589 1.00 10.10 305 GLN A C 1
ATOM 2426 O O . GLN A 1 305 ? 17.609 13.958 -47.850 1.00 10.61 305 GLN A O 1
ATOM 2432 N N A ILE A 1 306 ? 18.555 15.970 -47.559 0.59 10.34 306 ILE A N 1
ATOM 2433 N N B ILE A 1 306 ? 18.535 15.984 -47.443 0.41 10.67 306 ILE A N 1
ATOM 2434 C CA A ILE A 1 306 ? 19.900 15.412 -47.632 0.59 10.33 306 ILE A CA 1
ATOM 2435 C CA B ILE A 1 306 ? 19.918 15.564 -47.617 0.41 11.13 306 ILE A CA 1
ATOM 2436 C C A ILE A 1 306 ? 20.607 15.516 -46.289 0.59 10.15 306 ILE A C 1
ATOM 2437 C C B ILE A 1 306 ? 20.647 15.557 -46.269 0.41 10.58 306 ILE A C 1
ATOM 2438 O O A ILE A 1 306 ? 20.444 16.482 -45.541 0.59 11.35 306 ILE A O 1
ATOM 2439 O O B ILE A 1 306 ? 20.547 16.505 -45.489 0.41 11.35 306 ILE A O 1
ATOM 2448 N N . ALA A 1 307 ? 21.368 14.477 -45.986 1.00 10.17 307 ALA A N 1
ATOM 2449 C CA . ALA A 1 307 ? 22.160 14.397 -44.766 1.00 9.93 307 ALA A CA 1
ATOM 2450 C C . ALA A 1 307 ? 23.478 13.751 -45.157 1.00 10.61 307 ALA A C 1
ATOM 2451 O O . ALA A 1 307 ? 23.644 12.536 -45.021 1.00 11.45 307 ALA A O 1
ATOM 2453 N N . PRO A 1 308 ? 24.415 14.550 -45.685 1.00 10.90 308 PRO A N 1
ATOM 2454 C CA . PRO A 1 308 ? 25.594 13.931 -46.299 1.00 11.96 308 PRO A CA 1
ATOM 2455 C C . PRO A 1 308 ? 26.417 13.091 -45.330 1.00 12.30 308 PRO A C 1
ATOM 2456 O O . PRO A 1 308 ? 26.610 13.437 -44.156 1.00 13.12 308 PRO A O 1
ATOM 2460 N N . HIS A 1 309 ? 26.893 11.972 -45.860 1.00 12.46 309 HIS A N 1
ATOM 2461 C CA . HIS A 1 309 ? 27.717 11.027 -45.129 1.00 12.12 309 HIS A CA 1
ATOM 2462 C C . HIS A 1 309 ? 29.158 11.509 -45.090 1.00 12.66 309 HIS A C 1
ATOM 2463 O O . HIS A 1 309 ? 29.647 12.140 -46.036 1.00 13.08 309 HIS A O 1
ATOM 2470 N N . LEU A 1 310 ? 29.849 11.192 -44.004 1.00 12.65 310 LEU A N 1
ATOM 2471 C CA . LEU A 1 310 ? 31.263 11.499 -43.907 1.00 13.90 310 LEU A CA 1
ATOM 2472 C C . LEU A 1 310 ? 31.963 10.455 -43.036 1.00 15.09 310 LEU A C 1
ATOM 2473 O O . LEU A 1 310 ? 31.693 10.351 -41.841 1.00 17.06 310 LEU A O 1
ATOM 2478 N N . TYR A 1 311 ? 32.842 9.668 -43.650 1.00 14.37 311 TYR A N 1
ATOM 2479 C CA . TYR A 1 311 ? 33.726 8.779 -42.906 1.00 15.66 311 TYR A CA 1
ATOM 2480 C C . TYR A 1 311 ? 35.057 8.766 -43.632 1.00 15.15 311 TYR A C 1
ATOM 2481 O O . TYR A 1 311 ? 35.473 7.759 -44.209 1.00 16.42 311 TYR A O 1
ATOM 2490 N N . ASN A 1 312 ? 35.716 9.916 -43.607 1.00 14.17 312 ASN A N 1
ATOM 2491 C CA . ASN A 1 312 ? 36.887 10.159 -44.432 1.00 14.63 312 ASN A CA 1
ATOM 2492 C C . ASN A 1 312 ? 37.504 11.480 -43.984 1.00 13.38 312 ASN A C 1
ATOM 2493 O O . ASN A 1 312 ? 37.202 11.947 -42.877 1.00 14.45 312 ASN A O 1
ATOM 2498 N N . GLY A 1 313 ? 38.349 12.080 -44.822 1.00 13.62 313 GLY A N 1
ATOM 2499 C CA . GLY A 1 313 ? 39.156 13.220 -44.417 1.00 13.86 313 GLY A CA 1
ATOM 2500 C C . GLY A 1 313 ? 38.463 14.571 -44.467 1.00 13.65 313 GLY A C 1
ATOM 2501 O O . GLY A 1 313 ? 37.290 14.681 -44.837 1.00 13.80 313 GLY A O 1
ATOM 2502 N N . PRO A 1 314 ? 39.197 15.624 -44.093 1.00 13.60 314 PRO A N 1
ATOM 2503 C CA . PRO A 1 314 ? 38.598 16.956 -44.004 1.00 14.03 314 PRO A CA 1
ATOM 2504 C C . PRO A 1 314 ? 38.408 17.631 -45.358 1.00 13.72 314 PRO A C 1
ATOM 2505 O O . PRO A 1 314 ? 37.700 18.629 -45.433 1.00 14.30 314 PRO A O 1
ATOM 2509 N N . VAL A 1 315 ? 39.022 17.108 -46.415 1.00 13.30 315 VAL A N 1
ATOM 2510 C CA . VAL A 1 315 ? 38.818 17.700 -47.736 1.00 12.99 315 VAL A CA 1
ATOM 2511 C C . VAL A 1 315 ? 37.430 17.324 -48.262 1.00 12.97 315 VAL A C 1
ATOM 2512 O O . VAL A 1 315 ? 36.671 18.188 -48.709 1.00 12.99 315 VAL A O 1
ATOM 2516 N N . GLY A 1 316 ? 37.086 16.043 -48.193 1.00 13.02 316 GLY A N 1
ATOM 2517 C CA . GLY A 1 316 ? 35.734 15.622 -48.513 1.00 13.14 316 GLY A CA 1
ATOM 2518 C C . GLY A 1 316 ? 34.717 16.294 -47.604 1.00 12.92 316 GLY A C 1
ATOM 2519 O O . GLY A 1 316 ? 33.630 16.662 -48.048 1.00 12.68 316 GLY A O 1
ATOM 2520 N N . ALA A 1 317 ? 35.063 16.468 -46.329 1.00 12.20 317 ALA A N 1
ATOM 2521 C CA . ALA A 1 317 ? 34.168 17.170 -45.408 1.00 12.47 317 ALA A CA 1
ATOM 2522 C C . ALA A 1 317 ? 33.950 18.616 -45.854 1.00 12.15 317 ALA A C 1
ATOM 2523 O O . ALA A 1 317 ? 32.812 19.106 -45.870 1.00 12.41 317 ALA A O 1
ATOM 2525 N N . ALA A 1 318 ? 35.033 19.289 -46.235 1.00 12.29 318 ALA A N 1
ATOM 2526 C CA . ALA A 1 318 ? 34.923 20.660 -46.724 1.00 12.57 318 ALA A CA 1
ATOM 2527 C C . ALA A 1 318 ? 33.994 20.753 -47.933 1.00 11.74 318 ALA A C 1
ATOM 2528 O O . ALA A 1 318 ? 33.152 21.648 -48.005 1.00 12.76 318 ALA A O 1
ATOM 2530 N N . ALA A 1 319 ? 34.129 19.816 -48.870 1.00 11.36 319 ALA A N 1
ATOM 2531 C CA . ALA A 1 319 ? 33.256 19.802 -50.039 1.00 11.70 319 ALA A CA 1
ATOM 2532 C C . ALA A 1 319 ? 31.799 19.578 -49.625 1.00 11.24 319 ALA A C 1
ATOM 2533 O O . ALA A 1 319 ? 30.886 20.215 -50.162 1.00 12.20 319 ALA A O 1
ATOM 2535 N N A SER A 1 320 ? 31.598 18.678 -48.673 0.77 11.05 320 SER A N 1
ATOM 2536 N N B SER A 1 320 ? 31.574 18.676 -48.673 0.23 11.45 320 SER A N 1
ATOM 2537 C CA A SER A 1 320 ? 30.267 18.379 -48.174 0.77 11.45 320 SER A CA 1
ATOM 2538 C CA B SER A 1 320 ? 30.221 18.403 -48.185 0.23 11.97 320 SER A CA 1
ATOM 2539 C C A SER A 1 320 ? 29.622 19.620 -47.558 0.77 11.06 320 SER A C 1
ATOM 2540 C C B SER A 1 320 ? 29.612 19.659 -47.586 0.23 11.43 320 SER A C 1
ATOM 2541 O O A SER A 1 320 ? 28.430 19.885 -47.757 0.77 11.73 320 SER A O 1
ATOM 2542 O O B SER A 1 320 ? 28.438 19.965 -47.805 0.23 11.63 320 SER A O 1
ATOM 2547 N N . ILE A 1 321 ? 30.425 20.381 -46.823 1.00 10.90 321 ILE A N 1
ATOM 2548 C CA . ILE A 1 321 ? 29.985 21.617 -46.203 1.00 11.79 321 ILE A CA 1
ATOM 2549 C C . ILE A 1 321 ? 29.594 22.642 -47.267 1.00 11.22 321 ILE A C 1
ATOM 2550 O O . ILE A 1 321 ? 28.607 23.355 -47.109 1.00 11.98 321 ILE A O 1
ATOM 2555 N N . GLN A 1 322 ? 30.356 22.707 -48.358 1.00 11.20 322 GLN A N 1
ATOM 2556 C CA . GLN A 1 322 ? 30.006 23.610 -49.455 1.00 11.71 322 GLN A CA 1
ATOM 2557 C C . GLN A 1 322 ? 28.621 23.286 -50.020 1.00 11.66 322 GLN A C 1
ATOM 2558 O O . GLN A 1 322 ? 27.801 24.182 -50.224 1.00 13.22 322 GLN A O 1
ATOM 2564 N N . LEU A 1 323 ? 28.354 22.006 -50.263 1.00 11.09 323 LEU A N 1
ATOM 2565 C CA . LEU A 1 323 ? 27.041 21.605 -50.748 1.00 11.43 323 LEU A CA 1
ATOM 2566 C C . LEU A 1 323 ? 25.956 21.960 -49.730 1.00 11.05 323 LEU A C 1
ATOM 2567 O O . LEU A 1 323 ? 24.945 22.573 -50.077 1.00 11.53 323 LEU A O 1
ATOM 2572 N N . ALA A 1 324 ? 26.173 21.586 -48.473 1.00 11.00 324 ALA A N 1
ATOM 2573 C CA . ALA A 1 324 ? 25.146 21.770 -47.453 1.00 11.12 324 ALA A CA 1
ATOM 2574 C C . ALA A 1 324 ? 24.745 23.239 -47.316 1.00 11.03 324 ALA A C 1
ATOM 2575 O O . ALA A 1 324 ? 23.569 23.554 -47.150 1.00 11.42 324 ALA A O 1
ATOM 2577 N N . THR A 1 325 ? 25.734 24.127 -47.385 1.00 11.60 325 THR A N 1
ATOM 2578 C CA . THR A 1 325 ? 25.527 25.550 -47.144 1.00 11.83 325 THR A CA 1
ATOM 2579 C C . THR A 1 325 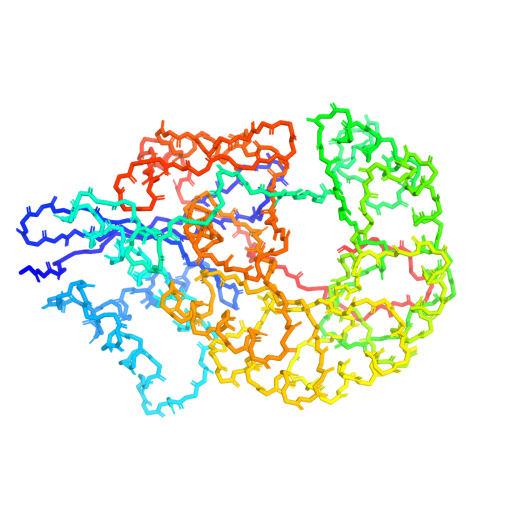? 24.532 26.165 -48.131 1.00 11.92 325 THR A C 1
ATOM 2580 O O . THR A 1 325 ? 23.813 27.102 -47.786 1.00 12.41 325 THR A O 1
ATOM 2584 N N . CYS A 1 326 ? 24.480 25.617 -49.345 1.00 11.95 326 CYS A N 1
ATOM 2585 C CA . CYS A 1 326 ? 23.602 26.146 -50.391 1.00 11.67 326 CYS A CA 1
ATOM 2586 C C . CYS A 1 326 ? 22.424 25.231 -50.728 1.00 11.55 326 CYS A C 1
ATOM 2587 O O . CYS A 1 326 ? 21.818 25.367 -51.796 1.00 12.98 326 CYS A O 1
ATOM 2590 N N . THR A 1 327 ? 22.074 24.332 -49.807 1.00 11.53 327 THR A N 1
ATOM 2591 C CA . THR A 1 327 ? 21.020 23.345 -50.044 1.00 11.88 327 THR A CA 1
ATOM 2592 C C . THR A 1 327 ? 19.784 23.647 -49.197 1.00 12.17 327 THR A C 1
ATOM 2593 O O . THR A 1 327 ? 19.862 23.645 -47.976 1.00 13.85 327 THR A O 1
ATOM 2597 N N . PRO A 1 328 ? 18.633 23.894 -49.842 1.00 11.38 328 PRO A N 1
ATOM 2598 C CA . PRO A 1 328 ? 17.449 24.274 -49.063 1.00 11.82 328 PRO A CA 1
ATOM 2599 C C . PRO A 1 328 ? 16.833 23.115 -48.272 1.00 12.24 328 PRO A C 1
ATOM 2600 O O . PRO A 1 328 ? 16.201 23.353 -47.250 1.00 16.26 328 PRO A O 1
ATOM 2604 N N . ASN A 1 329 ? 17.015 21.885 -48.740 1.00 10.70 329 ASN A N 1
ATOM 2605 C CA . ASN A 1 329 ? 16.464 20.709 -48.083 1.00 10.44 329 ASN A CA 1
ATOM 2606 C C . ASN A 1 329 ? 17.526 19.939 -47.304 1.00 11.21 329 ASN A C 1
ATOM 2607 O O . ASN A 1 329 ? 17.565 18.708 -47.303 1.00 12.62 329 ASN A O 1
ATOM 2612 N N . PHE A 1 330 ? 18.392 20.689 -46.641 1.00 11.39 330 PHE A N 1
ATOM 2613 C CA . PHE A 1 330 ? 19.452 20.127 -45.816 1.00 11.67 330 PHE A CA 1
ATOM 2614 C C . PHE A 1 330 ? 18.921 19.773 -44.434 1.00 11.20 330 PHE A C 1
ATOM 2615 O O . PHE A 1 330 ? 18.285 20.599 -43.779 1.00 12.86 330 PHE A O 1
ATOM 2623 N N . LEU A 1 331 ? 19.205 18.555 -43.978 1.00 10.55 331 LEU A N 1
ATOM 2624 C CA . LEU A 1 331 ? 18.814 18.113 -42.633 1.00 10.70 331 LEU A CA 1
ATOM 2625 C C . LEU A 1 331 ? 19.941 18.255 -41.617 1.00 11.36 331 LEU A C 1
ATOM 2626 O O . LEU A 1 331 ? 19.793 18.937 -40.604 1.00 12.00 331 LEU A O 1
ATOM 2631 N N . ILE A 1 332 ? 21.072 17.608 -41.882 1.00 10.76 332 ILE A N 1
ATOM 2632 C CA . ILE A 1 332 ? 22.154 17.540 -40.903 1.00 10.33 332 ILE A CA 1
ATOM 2633 C C . ILE A 1 332 ? 23.409 17.025 -41.600 1.00 10.88 332 ILE A C 1
ATOM 2634 O O . ILE A 1 332 ? 23.316 16.320 -42.608 1.00 11.65 332 ILE A O 1
ATOM 2639 N N . GLN A 1 333 ? 24.576 17.371 -41.063 1.00 11.27 333 GLN A N 1
ATOM 2640 C CA . GLN A 1 333 ? 25.852 16.965 -41.646 1.00 11.96 333 GLN A CA 1
ATOM 2641 C C . GLN A 1 333 ? 26.608 16.069 -40.688 1.00 12.83 333 GLN A C 1
ATOM 2642 O O . GLN A 1 333 ? 26.830 16.429 -39.535 1.00 14.47 333 GLN A O 1
ATOM 2648 N N . GLU A 1 334 ? 27.011 14.901 -41.169 1.00 13.06 334 GLU A N 1
ATOM 2649 C CA . GLU A 1 334 ? 27.807 14.006 -40.355 1.00 13.48 334 GLU A CA 1
ATOM 2650 C C . GLU A 1 334 ? 29.146 14.645 -40.043 1.00 14.61 334 GLU A C 1
ATOM 2651 O O . GLU A 1 334 ? 29.839 15.150 -40.938 1.00 14.94 334 GLU A O 1
ATOM 2657 N N A SER A 1 335 ? 29.498 14.634 -38.762 0.38 14.99 335 SER A N 1
ATOM 2658 N N B SER A 1 335 ? 29.503 14.629 -38.766 0.62 15.17 335 SER A N 1
ATOM 2659 C CA A SER A 1 335 ? 30.784 15.135 -38.297 0.38 15.02 335 SER A CA 1
ATOM 2660 C CA B SER A 1 335 ? 30.801 15.105 -38.322 0.62 15.26 335 SER A CA 1
ATOM 2661 C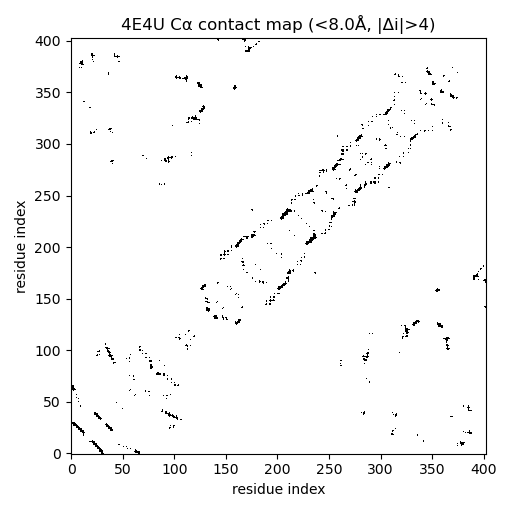 C A SER A 1 335 ? 31.541 14.014 -37.601 0.38 15.13 335 SER A C 1
ATOM 2662 C C B SER A 1 335 ? 31.542 13.992 -37.623 0.62 15.16 335 SER A C 1
ATOM 2663 O O A SER A 1 335 ? 30.937 13.165 -36.946 0.38 15.98 335 SER A O 1
ATOM 2664 O O B SER A 1 335 ? 30.933 13.128 -36.995 0.62 16.33 335 SER A O 1
ATOM 2669 N N . ILE A 1 336 ? 32.863 14.001 -37.747 1.00 15.13 336 ILE A N 1
ATOM 2670 C CA . ILE A 1 336 ? 33.677 13.028 -37.040 1.00 16.41 336 ILE A CA 1
ATOM 2671 C C . ILE A 1 336 ? 34.114 13.701 -35.750 1.00 15.73 336 ILE A C 1
ATOM 2672 O O . ILE A 1 336 ? 35.052 14.498 -35.729 1.00 15.94 336 ILE A O 1
ATOM 2677 N N . MET A 1 337 ? 33.377 13.401 -34.682 1.00 15.80 337 MET A N 1
ATOM 2678 C CA . MET A 1 337 ? 33.491 14.130 -33.421 1.00 17.63 337 MET A CA 1
ATOM 2679 C C . MET A 1 337 ? 33.380 15.627 -33.702 1.00 17.37 337 MET A C 1
ATOM 2680 O O . MET A 1 337 ? 32.428 16.036 -34.367 1.00 16.12 337 MET A O 1
ATOM 2685 N N . THR A 1 338 ? 34.329 16.438 -33.239 1.00 18.07 338 THR A N 1
ATOM 2686 C CA . THR A 1 338 ? 34.249 17.878 -33.496 1.00 18.70 338 THR A CA 1
ATOM 2687 C C . THR A 1 338 ? 35.346 18.383 -34.438 1.00 19.02 338 THR A C 1
ATOM 2688 O O . THR A 1 338 ? 35.738 19.549 -34.376 1.00 20.33 338 THR A O 1
ATOM 2692 N N . TRP A 1 339 ? 35.822 17.492 -35.304 1.00 18.61 339 TRP A N 1
ATOM 2693 C CA . TRP A 1 339 ? 36.805 17.807 -36.347 1.00 18.84 339 TRP A CA 1
ATOM 2694 C C . TRP A 1 339 ? 38.179 18.186 -35.812 1.00 19.18 339 TRP A C 1
ATOM 2695 O O . TRP A 1 339 ? 38.939 18.892 -36.484 1.00 20.13 339 TRP A O 1
ATOM 2706 N N . GLY A 1 340 ? 38.499 17.727 -34.604 1.00 19.64 340 GLY A N 1
ATOM 2707 C CA . GLY A 1 340 ? 39.825 17.928 -34.046 1.00 20.33 340 GLY A CA 1
ATOM 2708 C C . GLY A 1 340 ? 40.745 16.794 -34.459 1.00 20.27 340 GLY A C 1
ATOM 2709 O O . GLY A 1 340 ? 40.544 16.162 -35.501 1.00 21.32 340 GLY A O 1
ATOM 2710 N N . GLY A 1 341 ? 41.761 16.534 -33.645 1.00 20.22 341 GLY A N 1
ATOM 2711 C CA . GLY A 1 341 ? 42.663 15.426 -33.897 1.00 19.88 341 GLY A CA 1
ATOM 2712 C C . GLY A 1 341 ? 43.327 15.496 -35.258 1.00 18.93 341 GLY A C 1
ATOM 2713 O O . GLY A 1 341 ? 43.705 16.573 -35.720 1.00 18.41 341 GLY A O 1
ATOM 2714 N N . PHE A 1 342 ? 43.447 14.347 -35.914 1.00 18.94 342 PHE A N 1
ATOM 2715 C CA . PHE A 1 342 ? 44.153 14.286 -37.182 1.00 18.31 342 PHE A CA 1
ATOM 2716 C C . PHE A 1 342 ? 43.420 15.050 -38.291 1.00 16.92 342 PHE A C 1
ATOM 2717 O O . PHE A 1 342 ? 44.054 15.551 -39.215 1.00 16.80 342 PHE A O 1
ATOM 2725 N N . HIS A 1 343 ? 42.096 15.166 -38.191 1.00 16.96 343 HIS A N 1
ATOM 2726 C CA . HIS A 1 343 ? 41.333 15.968 -39.152 1.00 16.54 343 HIS A CA 1
ATOM 2727 C C . HIS A 1 343 ? 41.756 17.432 -39.153 1.00 16.47 343 HIS A C 1
ATOM 2728 O O . HIS A 1 343 ? 41.663 18.112 -40.177 1.00 18.01 343 HIS A O 1
ATOM 2735 N N . ALA A 1 344 ? 42.197 17.927 -38.002 1.00 16.18 344 ALA A N 1
ATOM 2736 C CA . ALA A 1 344 ? 42.672 19.297 -37.910 1.00 17.74 344 ALA A CA 1
ATOM 2737 C C . ALA A 1 344 ? 44.148 19.361 -38.288 1.00 17.70 344 ALA A C 1
ATOM 2738 O O . ALA A 1 344 ? 44.592 20.311 -38.933 1.00 19.31 344 ALA A O 1
ATOM 2740 N N . GLU A 1 345 ? 44.910 18.348 -37.894 1.00 18.23 345 GLU A N 1
ATOM 2741 C CA . GLU A 1 345 ? 46.356 18.372 -38.093 1.00 19.37 345 GLU A CA 1
ATOM 2742 C C . GLU A 1 345 ? 46.750 18.368 -39.571 1.00 17.80 345 GLU A C 1
ATOM 2743 O O . GLU A 1 345 ? 47.736 18.989 -39.968 1.00 19.22 345 GLU A O 1
ATOM 2749 N N . VAL A 1 346 ? 45.975 17.667 -40.389 1.00 16.87 346 VAL A N 1
ATOM 2750 C CA . VAL A 1 346 ? 46.355 17.459 -41.780 1.00 17.59 346 VAL A CA 1
ATOM 2751 C C . VAL A 1 346 ? 46.028 18.653 -42.695 1.00 16.98 346 VAL A C 1
ATOM 2752 O O . VAL A 1 346 ? 46.412 18.667 -43.867 1.00 16.80 346 VAL A O 1
ATOM 2756 N N . VAL A 1 347 ? 45.346 19.664 -42.158 1.00 16.60 347 VAL A N 1
ATOM 2757 C CA . VAL A 1 347 ? 45.019 20.853 -42.954 1.00 17.18 347 VAL A CA 1
ATOM 2758 C C . VAL A 1 347 ? 45.588 22.130 -42.337 1.00 18.25 347 VAL A C 1
ATOM 2759 O O . VAL A 1 347 ? 45.918 22.162 -41.149 1.00 19.02 347 VAL A O 1
ATOM 2763 N N . LYS A 1 348 ? 45.700 23.178 -43.151 1.00 18.28 348 LYS A N 1
ATOM 2764 C CA . LYS A 1 348 ? 46.252 24.456 -42.700 1.00 20.32 348 LYS A CA 1
ATOM 2765 C C . LYS A 1 348 ? 45.278 25.196 -41.786 1.00 20.25 348 LYS A C 1
ATOM 2766 O O . LYS A 1 348 ? 45.678 25.786 -40.784 1.00 21.42 348 LYS A O 1
ATOM 2772 N N . THR A 1 349 ? 44.000 25.171 -42.151 1.00 20.21 349 THR A N 1
ATOM 2773 C CA . THR A 1 349 ? 42.947 25.809 -41.370 1.00 20.69 349 THR A CA 1
ATOM 2774 C C . THR A 1 349 ? 41.855 24.778 -41.113 1.00 20.78 349 THR A C 1
ATOM 2775 O O . THR A 1 349 ? 41.140 24.393 -42.026 1.00 20.46 349 THR A O 1
ATOM 2779 N N . PRO A 1 350 ? 41.731 24.312 -39.865 1.00 20.58 350 PRO A N 1
ATOM 2780 C CA . PRO A 1 350 ? 40.731 23.277 -39.567 1.00 21.07 350 PRO A CA 1
ATOM 2781 C C . PRO A 1 350 ? 39.279 23.703 -39.762 1.00 20.00 350 PRO A C 1
ATOM 2782 O O . PRO A 1 350 ? 38.940 24.888 -39.730 1.00 20.43 350 PRO A O 1
ATOM 2786 N N . ILE A 1 351 ? 38.423 22.711 -39.973 1.00 19.01 351 ILE A N 1
ATOM 2787 C CA . ILE A 1 351 ? 36.985 22.931 -40.029 1.00 19.00 351 ILE A CA 1
ATOM 2788 C C . ILE A 1 351 ? 36.519 23.433 -38.671 1.00 18.49 351 ILE A C 1
ATOM 2789 O O . ILE A 1 351 ? 36.936 22.914 -37.631 1.00 20.03 351 ILE A O 1
ATOM 2794 N N . ARG A 1 352 ? 35.668 24.452 -38.688 1.00 17.59 352 ARG A N 1
ATOM 2795 C CA . ARG A 1 352 ? 35.192 25.087 -37.467 1.00 18.21 352 ARG A CA 1
ATOM 2796 C C . ARG A 1 352 ? 33.871 24.489 -36.980 1.00 16.77 352 ARG A C 1
ATOM 2797 O O . ARG A 1 352 ? 32.900 24.382 -37.738 1.00 17.03 352 ARG A O 1
ATOM 2805 N N . TRP A 1 353 ? 33.846 24.110 -35.706 1.00 16.52 353 TRP A N 1
ATOM 2806 C CA . TRP A 1 353 ? 32.689 23.477 -35.086 1.00 15.85 353 TRP A CA 1
ATOM 2807 C C . TRP A 1 353 ? 32.415 24.191 -33.771 1.00 15.26 353 TRP A C 1
ATOM 2808 O O . TRP A 1 353 ? 33.327 24.388 -32.965 1.00 15.86 353 TRP A O 1
ATOM 2819 N N . GLU A 1 354 ? 31.165 24.592 -33.559 1.00 16.22 354 GLU A N 1
ATOM 2820 C CA . GLU A 1 354 ? 30.774 25.282 -32.331 1.00 17.58 354 GLU A CA 1
ATOM 2821 C C . GLU A 1 354 ? 29.372 24.906 -31.902 1.00 16.51 354 GLU A C 1
ATOM 2822 O O . GLU A 1 354 ? 28.431 25.035 -32.688 1.00 16.69 354 GLU A O 1
ATOM 2828 N N . ASP A 1 355 ? 29.238 24.456 -30.656 1.00 16.45 355 ASP A N 1
ATOM 2829 C CA . ASP A 1 355 ? 27.936 24.251 -30.025 1.00 17.44 355 ASP A CA 1
ATOM 2830 C C . ASP A 1 355 ? 26.967 23.441 -30.890 1.00 16.53 355 ASP A C 1
ATOM 2831 O O . ASP A 1 355 ? 25.786 23.781 -30.995 1.00 18.31 355 ASP A O 1
ATOM 2836 N N . GLY A 1 356 ? 27.462 22.379 -31.521 1.00 15.44 356 GLY A N 1
ATOM 2837 C CA . GLY A 1 356 ? 26.602 21.507 -32.301 1.00 15.73 356 GLY A CA 1
ATOM 2838 C C . GLY A 1 356 ? 26.556 21.793 -33.787 1.00 14.47 356 GLY A C 1
ATOM 2839 O O . GLY A 1 356 ? 25.944 21.031 -34.533 1.00 15.87 356 GLY A O 1
ATOM 2840 N N . TYR A 1 357 ? 27.199 22.874 -34.222 1.00 14.51 357 TYR A N 1
ATOM 2841 C CA . TYR A 1 357 ? 27.117 23.284 -35.618 1.00 14.12 357 TYR A CA 1
ATOM 2842 C C . TYR A 1 357 ? 28.472 23.431 -36.279 1.00 13.82 357 TYR A C 1
ATOM 2843 O O . TYR A 1 357 ? 29.445 23.816 -35.643 1.00 15.08 357 TYR A O 1
ATOM 2852 N N . ILE A 1 358 ? 28.516 23.133 -37.571 1.00 13.44 358 ILE A N 1
ATOM 2853 C CA . ILE A 1 358 ? 29.669 23.463 -38.385 1.00 13.74 358 ILE A CA 1
ATOM 2854 C C . ILE A 1 358 ? 29.501 24.885 -38.907 1.00 14.54 358 ILE A C 1
ATOM 2855 O O . ILE A 1 358 ? 28.415 25.254 -39.371 1.00 15.55 358 ILE A O 1
ATOM 2860 N N . ILE A 1 359 ? 30.565 25.680 -38.831 1.00 15.28 359 ILE A N 1
ATOM 2861 C CA . ILE A 1 359 ? 30.543 27.039 -39.353 1.00 16.66 359 ILE A CA 1
ATOM 2862 C C . ILE A 1 359 ? 31.290 27.066 -40.680 1.00 16.39 359 ILE A C 1
ATOM 2863 O O . ILE A 1 359 ? 32.507 26.919 -40.698 1.00 17.55 359 ILE A O 1
ATOM 2868 N N . PRO A 1 360 ? 30.567 27.238 -41.800 1.00 15.77 360 PRO A N 1
ATOM 2869 C CA . PRO A 1 360 ? 31.228 27.189 -43.114 1.00 16.10 360 PRO A CA 1
ATOM 2870 C C . PRO A 1 360 ? 32.295 28.260 -43.300 1.00 17.47 360 PRO A C 1
ATOM 2871 O O . PRO A 1 360 ? 32.151 29.387 -42.822 1.00 18.03 360 PRO A O 1
ATOM 2875 N N . SER A 1 361 ? 33.362 27.900 -44.004 1.00 17.95 361 SER A N 1
ATOM 2876 C CA . SER A 1 361 ? 34.407 28.851 -44.359 1.00 18.96 361 SER A CA 1
ATOM 2877 C C . SER A 1 361 ? 33.864 29.968 -45.252 1.00 18.57 361 SER A C 1
ATOM 2878 O O . SER A 1 361 ? 32.921 29.757 -46.015 1.00 17.99 361 SER A O 1
ATOM 2881 N N . ASN A 1 362 ? 34.461 31.152 -45.146 1.00 18.55 362 ASN A N 1
ATOM 2882 C CA . ASN A 1 362 ? 34.168 32.258 -46.054 1.00 19.17 362 ASN A CA 1
ATOM 2883 C C . ASN A 1 362 ? 35.251 32.411 -47.119 1.00 18.63 362 ASN A C 1
ATOM 2884 O O . ASN A 1 362 ? 35.208 33.330 -47.942 1.00 19.06 362 ASN A O 1
ATOM 2889 N N . GLU A 1 363 ? 36.217 31.499 -47.107 1.00 18.36 363 GLU A N 1
ATOM 2890 C CA . GLU A 1 363 ? 37.336 31.557 -48.040 1.00 20.02 363 GLU A CA 1
ATOM 2891 C C . GLU A 1 363 ? 36.955 31.034 -49.425 1.00 18.02 363 GLU A C 1
ATOM 2892 O O . GLU A 1 363 ? 36.005 30.260 -49.561 1.00 18.50 363 GLU A O 1
ATOM 2898 N N . PRO A 1 364 ? 37.685 31.475 -50.465 1.00 16.46 364 PRO A N 1
ATOM 2899 C CA . PRO A 1 364 ? 37.364 31.017 -51.824 1.00 16.26 364 PRO A CA 1
ATOM 2900 C C . PRO A 1 364 ? 37.562 29.515 -52.014 1.00 15.61 364 PRO A C 1
ATOM 2901 O O . PRO A 1 364 ? 38.363 28.881 -51.315 1.00 17.22 364 PRO A O 1
ATOM 2905 N N . GLY A 1 365 ? 36.825 28.947 -52.962 1.00 13.87 365 GLY A N 1
ATOM 2906 C CA . GLY A 1 365 ? 36.948 27.532 -53.263 1.00 13.80 365 GLY A CA 1
ATOM 2907 C C . GLY A 1 365 ? 36.286 26.666 -52.210 1.00 13.28 365 GLY A C 1
ATOM 2908 O O . GLY A 1 365 ? 35.213 27.003 -51.700 1.00 13.63 365 GLY A O 1
ATOM 2909 N N . LEU A 1 366 ? 36.928 25.553 -51.868 1.00 13.41 366 LEU A N 1
ATOM 2910 C CA . LEU A 1 366 ? 36.378 24.646 -50.868 1.00 13.86 366 LEU A CA 1
ATOM 2911 C C . LEU A 1 366 ? 36.658 25.109 -49.441 1.00 14.92 366 LEU A C 1
ATOM 2912 O O . LEU A 1 366 ? 36.128 24.533 -48.492 1.00 16.67 366 LEU A O 1
ATOM 2917 N N . GLY A 1 367 ? 37.488 26.138 -49.285 1.00 15.28 367 GLY A N 1
ATOM 2918 C CA . GLY A 1 367 ? 37.870 26.599 -47.958 1.00 16.66 367 GLY A CA 1
ATOM 2919 C C . GLY A 1 367 ? 38.693 25.583 -47.181 1.00 17.64 367 GLY A C 1
ATOM 2920 O O . GLY A 1 367 ? 38.523 25.436 -45.965 1.00 19.98 367 GLY A O 1
ATOM 2921 N N . ILE A 1 368 ? 39.591 24.887 -47.875 1.00 16.51 368 ILE A N 1
ATOM 2922 C CA . ILE A 1 368 ? 40.405 23.855 -47.244 1.00 16.00 368 ILE A CA 1
ATOM 2923 C C . ILE A 1 368 ? 41.745 23.738 -47.971 1.00 16.81 368 ILE A C 1
ATOM 2924 O O . ILE A 1 368 ? 41.826 23.990 -49.171 1.00 17.40 368 ILE A O 1
ATOM 2929 N N . GLU A 1 369 ? 42.798 23.382 -47.241 1.00 17.17 369 GLU A N 1
ATOM 2930 C CA . GLU A 1 369 ? 44.116 23.211 -47.843 1.00 17.92 369 GLU A CA 1
ATOM 2931 C C . GLU A 1 369 ? 44.928 22.238 -47.011 1.00 16.92 369 GLU A C 1
ATOM 2932 O O . GLU A 1 369 ? 45.004 22.378 -45.790 1.00 17.66 369 GLU A O 1
ATOM 2938 N N . LEU A 1 370 ? 45.552 21.265 -47.666 1.00 15.99 370 LEU A N 1
ATOM 2939 C CA . LEU A 1 370 ? 46.381 20.301 -46.949 1.00 16.63 370 LEU A CA 1
ATOM 2940 C C . LEU A 1 370 ? 47.670 20.926 -46.438 1.00 17.08 370 LEU A C 1
ATOM 2941 O O . LEU A 1 370 ? 48.285 21.753 -47.116 1.00 18.29 370 LEU A O 1
ATOM 2946 N N . ASP A 1 371 ? 48.073 20.510 -45.242 1.00 17.21 371 ASP A N 1
ATOM 2947 C CA . ASP A 1 371 ? 49.390 20.820 -44.718 1.00 18.71 371 ASP A CA 1
ATOM 2948 C C . ASP A 1 371 ? 50.319 19.736 -45.254 1.00 18.37 371 ASP A C 1
ATOM 2949 O O . ASP A 1 371 ? 50.305 18.601 -44.773 1.00 18.89 371 ASP A O 1
ATOM 2954 N N . MET A 1 372 ? 51.119 20.082 -46.257 1.00 18.66 372 MET A N 1
ATOM 2955 C CA . MET A 1 372 ? 51.918 19.080 -46.956 1.00 19.71 372 MET A CA 1
ATOM 2956 C C . MET A 1 372 ? 53.035 18.483 -46.108 1.00 19.88 372 MET A C 1
ATOM 2957 O O . MET A 1 372 ? 53.457 17.354 -46.349 1.00 20.74 372 MET A O 1
ATOM 2962 N N . ASP A 1 373 ? 53.513 19.220 -45.114 1.00 20.26 373 ASP A N 1
ATOM 2963 C CA . ASP A 1 373 ? 54.519 18.656 -44.228 1.00 21.32 373 ASP A CA 1
ATOM 2964 C C . ASP A 1 373 ? 53.918 17.517 -43.399 1.00 20.74 373 ASP A C 1
ATOM 2965 O O . ASP A 1 373 ? 54.543 16.473 -43.216 1.00 21.70 373 ASP A O 1
ATOM 2970 N N . VAL A 1 374 ? 52.689 17.705 -42.929 1.00 19.45 374 VAL A N 1
ATOM 2971 C CA . VAL A 1 374 ? 51.990 16.654 -42.196 1.00 19.33 374 VAL A CA 1
ATOM 2972 C C . VAL A 1 374 ? 51.661 15.482 -43.119 1.00 19.41 374 VAL A C 1
ATOM 2973 O O . VAL A 1 374 ? 51.876 14.320 -42.760 1.00 19.91 374 VAL A O 1
ATOM 2977 N N . VAL A 1 375 ? 51.152 15.787 -44.311 1.00 18.77 375 VAL A N 1
ATOM 2978 C CA . VAL A 1 375 ? 50.864 14.759 -45.308 1.00 19.73 375 VAL A CA 1
ATOM 2979 C C . VAL A 1 375 ? 52.093 13.890 -45.580 1.00 20.99 375 VAL A C 1
ATOM 2980 O O . VAL A 1 375 ? 52.002 12.660 -45.565 1.00 21.02 375 VAL A O 1
ATOM 2984 N N . LYS A 1 376 ? 53.239 14.524 -45.810 1.00 22.73 376 LYS A N 1
ATOM 2985 C CA . LYS A 1 376 ? 54.460 13.777 -46.110 1.00 24.88 376 LYS A CA 1
ATOM 2986 C C . LYS A 1 376 ? 54.867 12.834 -44.975 1.00 24.36 376 LYS A C 1
ATOM 2987 O O . LYS A 1 376 ? 55.349 11.729 -45.224 1.00 25.17 376 LYS A O 1
ATOM 2993 N N . ARG A 1 377 ? 54.659 13.265 -43.734 1.00 23.73 377 ARG A N 1
ATOM 2994 C CA . ARG A 1 377 ? 55.022 12.451 -42.578 1.00 24.71 377 ARG A CA 1
ATOM 2995 C C . ARG A 1 377 ? 54.084 11.259 -42.378 1.00 23.97 377 ARG A C 1
ATOM 2996 O O . ARG A 1 377 ? 54.418 10.324 -41.650 1.00 25.38 377 ARG A O 1
ATOM 3004 N N . HIS A 1 378 ? 52.916 11.289 -43.018 1.00 21.80 378 HIS A N 1
ATOM 3005 C CA . HIS A 1 378 ? 51.934 10.221 -42.844 1.00 21.53 378 HIS A CA 1
ATOM 3006 C C . HIS A 1 378 ? 51.660 9.463 -44.140 1.00 22.66 378 HIS A C 1
ATOM 3007 O O . HIS A 1 378 ? 50.607 8.851 -44.309 1.00 22.55 378 HIS A O 1
ATOM 3014 N N . THR A 1 379 ? 52.632 9.512 -45.044 1.00 24.26 379 THR A N 1
ATOM 3015 C CA . THR A 1 379 ? 52.628 8.697 -46.248 1.00 27.38 379 THR A CA 1
ATOM 3016 C C . THR A 1 379 ? 53.965 7.960 -46.267 1.00 27.85 379 THR A C 1
ATOM 3017 O O . THR A 1 379 ? 54.977 8.512 -45.837 1.00 28.17 379 THR A O 1
ATOM 3021 N N . PRO A 1 380 ? 53.984 6.711 -46.760 1.00 28.28 380 PRO A N 1
ATOM 3022 C CA . PRO A 1 380 ? 52.856 5.983 -47.346 1.00 27.96 380 PRO A CA 1
ATOM 3023 C C . PRO A 1 380 ? 52.064 5.164 -46.329 1.00 27.14 380 PRO A C 1
ATOM 3024 O O . PRO A 1 380 ? 52.544 4.903 -45.225 1.00 27.81 380 PRO A O 1
ATOM 3028 N N . TYR A 1 381 ? 50.850 4.778 -46.706 1.00 26.34 381 TYR A N 1
ATOM 3029 C CA . TYR A 1 381 ? 50.079 3.806 -45.944 1.00 25.92 381 TYR A CA 1
ATOM 3030 C C . TYR A 1 381 ? 50.653 2.418 -46.230 1.00 27.74 381 TYR A C 1
ATOM 3031 O O . TYR A 1 381 ? 50.866 2.058 -47.386 1.00 29.44 381 TYR A O 1
ATOM 3040 N N . THR A 1 382 ? 50.926 1.649 -45.182 1.00 28.44 382 THR A N 1
ATOM 3041 C CA . THR A 1 382 ? 51.525 0.327 -45.358 1.00 30.17 382 THR A CA 1
ATOM 3042 C C . THR A 1 382 ? 50.644 -0.746 -44.746 1.00 30.26 382 THR A C 1
ATOM 3043 O O . THR A 1 382 ? 51.065 -1.893 -44.572 1.00 31.54 382 THR A O 1
ATOM 3047 N N . GLY A 1 383 ? 49.416 -0.368 -44.417 1.00 28.90 383 GLY A N 1
ATOM 3048 C CA . GLY A 1 383 ? 48.492 -1.291 -43.794 1.00 28.02 383 GLY A CA 1
ATOM 3049 C C . GLY A 1 383 ? 47.942 -2.333 -44.747 1.00 27.52 383 GLY A C 1
ATOM 3050 O O . GLY A 1 383 ? 47.897 -2.141 -45.963 1.00 27.62 383 GLY A O 1
ATOM 3051 N N . GLU A 1 384 ? 47.509 -3.445 -44.169 1.00 26.60 384 GLU A N 1
ATOM 3052 C CA . GLU A 1 384 ? 46.962 -4.567 -44.914 1.00 27.08 384 GLU A CA 1
ATOM 3053 C C . GLU A 1 384 ? 45.496 -4.368 -45.307 1.00 23.44 384 GLU A C 1
ATOM 3054 O O . GLU A 1 384 ? 45.015 -4.965 -46.271 1.00 23.62 384 GLU A O 1
ATOM 3060 N N . ARG A 1 385 ? 44.789 -3.523 -44.566 1.00 20.30 385 ARG A N 1
ATOM 3061 C CA . ARG A 1 385 ? 43.339 -3.420 -44.702 1.00 19.19 385 ARG A CA 1
ATOM 3062 C C . ARG A 1 385 ? 42.875 -2.367 -45.698 1.00 17.07 385 ARG A C 1
ATOM 3063 O O . ARG A 1 385 ? 43.597 -1.412 -46.001 1.00 17.76 385 ARG A O 1
ATOM 3071 N N . LEU A 1 386 ? 41.658 -2.553 -46.202 1.00 15.37 386 LEU A N 1
ATOM 3072 C CA . LEU A 1 386 ? 40.966 -1.517 -46.960 1.00 13.87 386 LEU A CA 1
ATOM 3073 C C . LEU A 1 386 ? 40.461 -0.439 -46.002 1.00 14.93 386 LEU A C 1
ATOM 3074 O O . LEU A 1 386 ? 40.495 -0.621 -44.785 1.00 16.33 386 LEU A O 1
ATOM 3079 N N . HIS A 1 387 ? 39.994 0.681 -46.546 1.00 13.88 387 HIS A N 1
ATOM 3080 C CA . HIS A 1 387 ? 39.520 1.779 -45.714 1.00 14.74 387 HIS A CA 1
ATOM 3081 C C . HIS A 1 387 ? 38.459 1.320 -44.712 1.00 14.83 387 HIS A C 1
ATOM 3082 O O . HIS A 1 387 ? 38.482 1.722 -43.540 1.00 15.14 387 HIS A O 1
ATOM 3089 N N . LEU A 1 388 ? 37.535 0.493 -45.204 1.00 15.36 388 LEU A N 1
ATOM 3090 C CA . LEU A 1 388 ? 36.533 -0.205 -44.398 1.00 17.09 388 LEU A CA 1
ATOM 3091 C C . LEU A 1 388 ? 36.446 -1.606 -44.974 1.00 15.26 388 LEU A C 1
ATOM 3092 O O . LEU A 1 388 ? 36.783 -1.802 -46.138 1.00 15.05 388 LEU A O 1
ATOM 3097 N N . GLN A 1 389 ? 35.999 -2.576 -44.180 1.00 15.13 389 GLN A N 1
ATOM 3098 C CA . GLN A 1 389 ? 35.804 -3.942 -44.667 1.00 15.11 389 GLN A CA 1
ATOM 3099 C C . GLN A 1 389 ? 34.536 -4.553 -44.092 1.00 15.70 389 GLN A C 1
ATOM 3100 O O . GLN A 1 389 ? 34.037 -4.105 -43.052 1.00 18.15 389 GLN A O 1
ATOM 3106 N N . MET A 1 390 ? 34.006 -5.566 -44.775 1.00 14.55 390 MET A N 1
ATOM 3107 C CA . MET A 1 390 ? 32.893 -6.342 -44.236 1.00 13.97 390 MET A CA 1
ATOM 3108 C C . MET A 1 390 ? 33.409 -7.645 -43.648 1.00 14.86 390 MET A C 1
ATOM 3109 O O . MET A 1 390 ? 34.463 -8.138 -44.052 1.00 16.22 390 MET A O 1
ATOM 3114 N N . GLY A 1 391 ? 32.670 -8.195 -42.690 1.00 14.22 391 GLY A N 1
ATOM 3115 C CA . GLY A 1 391 ? 33.034 -9.460 -42.080 1.00 14.52 391 GLY A CA 1
ATOM 3116 C C . GLY A 1 391 ? 33.155 -10.562 -43.113 1.00 14.21 391 GLY A C 1
ATOM 3117 O O . GLY A 1 391 ? 32.387 -10.616 -44.073 1.00 14.64 391 GLY A O 1
ATOM 3118 N N . GLU A 1 392 ? 34.120 -11.450 -42.921 1.00 15.78 392 GLU A N 1
ATOM 3119 C CA . GLU A 1 392 ? 34.359 -12.500 -43.899 1.00 17.59 392 GLU A CA 1
ATOM 3120 C C . GLU A 1 392 ? 33.358 -13.659 -43.810 1.00 17.68 392 GLU A C 1
ATOM 3121 O O . GLU A 1 392 ? 33.013 -14.265 -44.827 1.00 18.53 392 GLU A O 1
ATOM 3127 N N . HIS A 1 393 ? 32.884 -13.964 -42.606 1.00 17.66 393 HIS A N 1
ATOM 3128 C CA . HIS A 1 393 ? 32.025 -15.128 -42.408 1.00 18.89 393 HIS A CA 1
ATOM 3129 C C . HIS A 1 393 ? 30.593 -14.737 -42.078 1.00 17.16 393 HIS A C 1
ATOM 3130 O O . HIS A 1 393 ? 30.355 -13.658 -41.539 1.00 16.96 393 HIS A O 1
ATOM 3137 N N . PRO A 1 394 ? 29.627 -15.618 -42.395 1.00 16.96 394 PRO A N 1
ATOM 3138 C CA . PRO A 1 394 ? 28.243 -15.307 -42.030 1.00 17.36 394 PRO A CA 1
ATOM 3139 C C . PRO A 1 394 ? 28.117 -15.197 -40.518 1.00 18.21 394 PRO A C 1
ATOM 3140 O O . PRO A 1 394 ? 28.832 -15.886 -39.785 1.00 19.08 394 PRO A O 1
ATOM 3144 N N A VAL A 1 395 ? 27.214 -14.337 -40.060 0.52 18.52 395 VAL A N 1
ATOM 3145 N N B VAL A 1 395 ? 27.236 -14.327 -40.043 0.48 18.47 395 VAL A N 1
ATOM 3146 C CA A VAL A 1 395 ? 26.923 -14.205 -38.634 0.52 19.99 395 VAL A CA 1
ATOM 3147 C CA B VAL A 1 395 ? 27.023 -14.234 -38.607 0.48 19.78 395 VAL A CA 1
ATOM 3148 C C A VAL A 1 395 ? 26.310 -15.497 -38.086 0.52 21.30 395 VAL A C 1
ATOM 3149 C C B VAL A 1 395 ? 26.360 -15.511 -38.102 0.48 21.18 395 VAL A C 1
ATOM 3150 O O A VAL A 1 395 ? 25.447 -16.097 -38.725 0.52 22.01 395 VAL A O 1
ATOM 3151 O O B VAL A 1 395 ? 25.525 -16.110 -38.780 0.48 21.86 395 VAL A O 1
ATOM 3158 N N . ASP A 1 396 ? 26.768 -15.934 -36.916 1.00 21.97 396 ASP A N 1
ATOM 3159 C CA . ASP A 1 396 ? 26.163 -17.078 -36.251 1.00 23.78 396 ASP A CA 1
ATOM 3160 C C . ASP A 1 396 ? 25.127 -16.514 -35.287 1.00 23.48 396 ASP A C 1
ATOM 3161 O O . ASP A 1 396 ? 25.373 -15.493 -34.646 1.00 22.75 396 ASP A O 1
ATOM 3166 N N . VAL A 1 397 ? 23.971 -17.168 -35.188 1.00 23.46 397 VAL A N 1
ATOM 3167 C CA . VAL A 1 397 ? 22.866 -16.657 -34.377 1.00 23.85 397 VAL A CA 1
ATOM 3168 C C . VAL A 1 397 ? 23.241 -16.524 -32.895 1.00 24.19 397 VAL A C 1
ATOM 3169 O O . VAL A 1 397 ? 22.682 -15.691 -32.174 1.00 24.25 397 VAL A O 1
ATOM 3173 N N . LYS A 1 398 ? 24.211 -17.320 -32.449 1.00 24.74 398 LYS A N 1
ATOM 3174 C CA . LYS A 1 398 ? 24.639 -17.280 -31.056 1.00 26.14 398 LYS A CA 1
ATOM 3175 C C . LYS A 1 398 ? 25.703 -16.212 -30.783 1.00 28.13 398 LYS A C 1
ATOM 3176 O O . LYS A 1 398 ? 26.059 -15.966 -29.631 1.00 28.80 398 LYS A O 1
ATOM 3182 N N . ASP A 1 399 ? 26.190 -15.563 -31.838 1.00 29.38 399 ASP A N 1
ATOM 3183 C CA . ASP A 1 399 ? 27.261 -14.574 -31.698 1.00 31.27 399 ASP A CA 1
ATOM 3184 C C . ASP A 1 399 ? 26.739 -13.196 -31.285 1.00 30.43 399 ASP A C 1
ATOM 3185 O O . ASP A 1 399 ? 25.712 -12.733 -31.789 1.00 30.57 399 ASP A O 1
ATOM 3190 N N . LEU A 1 400 ? 27.454 -12.540 -30.375 1.00 29.38 400 LEU A N 1
ATOM 3191 C CA . LEU A 1 400 ? 27.054 -11.221 -29.888 1.00 29.43 400 LEU A CA 1
ATOM 3192 C C . LEU A 1 400 ? 28.111 -10.144 -30.157 1.00 28.68 400 LEU A C 1
ATOM 3193 O O . LEU A 1 400 ? 28.151 -9.122 -29.476 1.00 29.04 400 LEU A O 1
ATOM 3198 N N . ALA A 1 401 ? 28.949 -10.372 -31.165 1.00 27.84 401 ALA A N 1
ATOM 3199 C CA . ALA A 1 401 ? 29.993 -9.419 -31.542 1.00 28.16 401 ALA A CA 1
ATOM 3200 C C . ALA A 1 401 ? 29.397 -8.099 -32.026 1.00 28.03 401 ALA A C 1
ATOM 3201 O O . ALA A 1 401 ? 28.298 -8.076 -32.577 1.00 27.58 401 ALA A O 1
ATOM 3203 N N . PRO A 1 402 ? 30.121 -6.988 -31.813 1.00 28.42 402 PRO A N 1
ATOM 3204 C CA . PRO A 1 402 ? 29.651 -5.680 -32.286 1.00 28.42 402 PRO A CA 1
ATOM 3205 C C . PRO A 1 402 ? 29.868 -5.473 -33.789 1.00 28.13 402 PRO A C 1
ATOM 3206 O O . PRO A 1 402 ? 30.645 -6.200 -34.412 1.00 28.56 402 PRO A O 1
ATOM 3210 N N . ALA A 1 403 ? 29.175 -4.487 -34.355 1.00 26.97 403 ALA A N 1
ATOM 3211 C CA . ALA A 1 403 ? 29.364 -4.099 -35.749 1.00 27.05 403 ALA A CA 1
ATOM 3212 C C . ALA A 1 403 ? 30.790 -3.616 -35.994 1.00 28.39 403 ALA A C 1
ATOM 3213 O O . ALA A 1 403 ? 31.357 -3.843 -37.061 1.00 28.78 403 ALA A O 1
#

Solvent-accessible surface area: 16338 Å² total; per-residue (Å²): 74,81,0,58,48,31,92,41,35,23,0,25,6,44,106,86,56,25,0,3,29,4,2,3,0,0,35,2,91,4,81,98,39,38,68,2,8,0,1,4,15,6,21,74,99,21,25,186,42,0,40,78,47,0,68,57,5,12,108,165,22,2,63,79,127,39,1,86,93,10,85,51,1,11,81,83,1,14,32,28,76,207,58,102,149,21,68,64,9,25,1,0,0,0,0,0,0,3,0,0,1,23,1,0,13,0,78,56,51,69,87,11,0,3,66,73,16,66,17,69,86,40,129,122,0,60,0,1,0,37,4,30,8,115,41,115,168,42,93,54,31,92,68,48,21,79,42,2,11,107,23,0,26,85,16,37,154,94,13,2,39,0,0,2,8,14,3,1,1,30,38,3,70,139,24,23,33,83,8,16,110,100,10,0,77,29,0,38,62,5,0,142,73,0,53,140,40,5,33,121,149,4,46,0,0,0,0,0,41,1,0,0,50,40,64,0,0,38,106,0,0,108,56,0,48,130,25,109,2,31,0,0,4,2,0,4,41,53,62,96,36,108,18,10,1,74,0,28,142,97,16,99,7,47,4,0,7,0,18,64,16,2,0,36,82,41,0,82,118,4,9,118,25,44,0,11,52,4,0,2,0,0,0,0,20,0,1,0,0,36,6,0,42,58,0,4,63,42,0,72,112,77,209,4,68,0,0,0,9,0,44,2,0,0,0,0,0,4,0,0,7,1,0,0,0,2,0,75,23,22,22,0,0,4,2,5,78,48,3,39,64,26,9,28,82,0,7,130,95,68,22,143,37,74,95,0,52,0,51,6,36,111,109,47,0,2,18,12,96,7,31,40,96,10,0,137,154,45,45,107,29,122,31,163,111,53,12,76,68,86,31,135,132,84,46,89,99,179,63,78,37,63,47

Sequence (403 aa):
MKIVSLETHIVAVPPPHVGGMYWIFVKLKTDDGIEGVGEIYSATFGPPKAMAPIIDDVFERHLLNRRDPHHVERLFRQAYSSGFTQRPDLTMMGVVSGLEMACWDIIGKAAAKPVYELLGGRIHERLRSSYTYLYPKNAKGEYDYDDPDLAAECAAENVKLGFTAVKFDPAGPYTAYSGHQLSLEVLDRCELFCRRRVREAVGSKADLLFGTHGQMVPSSAIRLAKRLEKYDPLWFEEPVPPGQEEAIAQQVAKHTSIPIATGERLTTKYEFHKLLQAGGASILQLNVVARVGGLLEAKKIATLAEVHYAQIIAPHLYNGPVGAAASSIQLATCTPNFLIQESSIMTWGGFHAEVVKTPIRWEDGYIIPSNEPGLGIELDMDVVKRHTPYTGERLHLQMGEHPVVDVKDLAPA

CATH classification: 3.30.390.10 (+1 more: 3.20.20.120)

B-factor: mean 17.87, std 8.32, range [5.95, 59.07]

Foldseek 3Di:
DAWADKDWFWFADDPVAQLFGTWIKMWIAGPVGFIFMFTFDDFPDFPVVLVVVLVVLCVQQGHGHQLVPQVSSLQCLCCPPNHVHDDQRSLLSLQRVNLRSLLRVQVVVFFESLCVLFHFDDQWFFAEEEQQFADPVRHGDQADLQSSLVSLLVLVVQQHAAYEHEQQAFAFPPDQDAAAPVSLVSLLSSLVSNCVSQPNRHAYEYADDANHFLVRLLVSQVSCVVSQHQEHENSHDPDDQLRLQVNVVRHPRFYEYACSPAFLVRLLSNLVNNNGQEYAHQSSGHRHLVRVSSSLVSSVVSVGAYEHDGSHAVNSVLRVVSNQRRRPRHDYYYDSRQCDDPNCVQWPHTFHGHNRITRHDRGTRSNIGGPVVVSVVRDDRPDPDTRDDGHHDRDDNPDSHGD